Protein AF-B3H1N0-F1 (afdb_monomer_lite)

Sequence (579 aa):
MTKLTMQDVTNLYLYKQRTLPTDRLDDSLISKTGKGENIDKKEFMAGPGRFVTADNFSVVKDFFTAKDSLINLSLQTRILANLKPGKYSKAQILEMLGYTKNGEKVDGMFTGEVQTLGFYDDGKGDLLERAYIWNTTGFKMSDNAFFVIEESGKRYIENFGIEPLGKQEDFDFVGGFWSNLVNRGLESIIDPSGIGGTVNLNFTGEVETYTLDETRFKAEAAKKSHWSLVNAAKVYGGLDQIIKKLWDSGSIKHLYQDKDTGKLKPIIYGTAGNDSKIEGTKITRRIAGKEVTLDIANQKIEKGVLEKLGLSVSGSDIIKLLFGALTPTLNRMLLSQLIQSFSDSLAKLDNPLAPYTKNGVVYVTGKGNDVLKGTEHEDLFLGGEGNDTYYARVGDTIEDADGKGKVYFVREKGVPKADPKRVEFSEYITKEEIKEVEKGLLTYAVLENYNWEEKTATFAHATMLNELFTDYTNYRYEVKGLKLPAVKKLKSPLVEFTADLLTVTPIDENGKALSEKSITVKNFKNGDLGIRLLDPNSYYYFLEGQDTGFYGPAFYIELELSNQVQRFFEVNFIRCFPT

Structure (mmCIF, N/CA/C/O backbone):
data_AF-B3H1N0-F1
#
_entry.id   AF-B3H1N0-F1
#
loop_
_atom_site.group_PDB
_atom_site.id
_atom_site.type_symbol
_atom_site.label_atom_id
_atom_site.label_alt_id
_atom_site.label_comp_id
_atom_site.label_asym_id
_atom_site.label_entity_id
_atom_site.label_seq_id
_atom_site.pdbx_PDB_ins_code
_atom_site.Cartn_x
_atom_site.Cartn_y
_atom_site.Cartn_z
_atom_site.occupancy
_atom_site.B_iso_or_equiv
_atom_site.auth_seq_id
_atom_site.auth_comp_id
_atom_site.auth_asym_id
_atom_site.auth_atom_id
_atom_site.pdbx_PDB_model_num
ATOM 1 N N . MET A 1 1 ? -14.073 -17.515 11.279 1.00 51.47 1 MET A N 1
ATOM 2 C CA . MET A 1 1 ? -13.242 -17.170 10.102 1.00 51.47 1 MET A CA 1
ATOM 3 C C . MET A 1 1 ? -11.780 -17.218 10.532 1.00 51.47 1 MET A C 1
ATOM 5 O O . MET A 1 1 ? -11.508 -17.328 11.719 1.00 51.47 1 MET A O 1
ATOM 9 N N . THR A 1 2 ? -10.809 -17.209 9.618 1.00 60.50 2 THR A N 1
ATOM 10 C CA . THR A 1 2 ? -9.401 -17.033 10.017 1.00 60.50 2 THR A CA 1
ATOM 11 C C . THR A 1 2 ? -9.181 -15.570 10.399 1.00 60.50 2 THR A C 1
ATOM 13 O O . THR A 1 2 ? -9.522 -14.681 9.617 1.00 60.50 2 THR A O 1
ATOM 16 N N . LYS A 1 3 ? -8.620 -15.322 11.591 1.00 84.00 3 LYS A N 1
ATOM 17 C CA . LYS A 1 3 ? -8.302 -13.976 12.096 1.00 84.00 3 LYS A CA 1
ATOM 18 C C . LYS A 1 3 ? -7.500 -13.193 11.048 1.00 84.00 3 LYS A C 1
ATOM 20 O O . LYS A 1 3 ? -6.489 -13.696 10.569 1.00 84.00 3 LYS A O 1
ATOM 25 N N . LEU A 1 4 ? -7.939 -11.976 10.721 1.00 92.12 4 LEU A N 1
ATOM 26 C CA . LEU A 1 4 ? -7.230 -11.087 9.798 1.00 92.12 4 LEU A CA 1
ATOM 27 C C . LEU A 1 4 ? -5.868 -10.686 10.384 1.00 92.12 4 LEU A C 1
ATOM 29 O O . LEU A 1 4 ? -5.806 -10.153 11.495 1.00 92.12 4 LEU A O 1
ATOM 33 N N . THR A 1 5 ? -4.796 -10.948 9.640 1.00 94.06 5 THR A N 1
ATOM 34 C CA . THR A 1 5 ? -3.420 -10.617 10.034 1.00 94.06 5 THR A CA 1
ATOM 35 C C . THR A 1 5 ? -2.901 -9.364 9.332 1.00 94.06 5 THR A C 1
ATOM 37 O O . THR A 1 5 ? -3.480 -8.879 8.359 1.00 94.06 5 THR A O 1
ATOM 40 N N . MET A 1 6 ? -1.759 -8.858 9.807 1.00 94.38 6 MET A N 1
ATOM 41 C CA . MET A 1 6 ? -1.031 -7.760 9.162 1.00 94.38 6 MET A CA 1
ATOM 42 C C . MET A 1 6 ? -0.685 -8.083 7.700 1.00 94.38 6 MET A C 1
ATOM 44 O O . MET A 1 6 ? -0.912 -7.263 6.821 1.00 94.38 6 MET A O 1
ATOM 48 N N . GLN A 1 7 ? -0.207 -9.302 7.432 1.00 96.44 7 GLN A N 1
ATOM 49 C CA . GLN A 1 7 ? 0.087 -9.766 6.075 1.00 96.44 7 GLN A CA 1
ATOM 50 C C . GLN A 1 7 ? -1.173 -9.800 5.202 1.00 96.44 7 GLN A C 1
ATOM 52 O O . GLN A 1 7 ? -1.130 -9.332 4.066 1.00 96.44 7 GLN A O 1
ATOM 57 N N . ASP A 1 8 ? -2.281 -10.339 5.723 1.00 97.00 8 ASP A N 1
ATOM 58 C CA . ASP A 1 8 ? -3.533 -10.431 4.966 1.00 97.00 8 ASP A CA 1
ATOM 59 C C . ASP A 1 8 ? -4.016 -9.046 4.534 1.00 97.00 8 ASP A C 1
ATOM 61 O O . ASP A 1 8 ? -4.306 -8.848 3.356 1.00 97.00 8 ASP A O 1
ATOM 65 N N . VAL A 1 9 ? -4.085 -8.080 5.462 1.00 97.19 9 VAL A N 1
ATOM 66 C CA . VAL A 1 9 ? -4.607 -6.744 5.143 1.00 97.19 9 VAL A CA 1
ATOM 67 C C . VAL A 1 9 ? -3.673 -5.978 4.206 1.00 97.19 9 VAL A C 1
ATOM 69 O O . VAL A 1 9 ? -4.154 -5.323 3.286 1.00 97.19 9 VAL A O 1
ATOM 72 N N . THR A 1 10 ? -2.349 -6.105 4.363 1.00 97.88 10 THR A N 1
ATOM 73 C CA . THR A 1 10 ? -1.386 -5.467 3.452 1.00 97.88 10 THR A CA 1
ATOM 74 C C . THR A 1 10 ? -1.461 -6.070 2.052 1.00 97.88 10 THR A C 1
ATOM 76 O O . THR A 1 10 ? -1.404 -5.333 1.071 1.00 97.88 10 THR A O 1
ATOM 79 N N . ASN A 1 11 ? -1.639 -7.388 1.931 1.00 97.75 11 ASN A N 1
ATOM 80 C CA . ASN A 1 11 ? -1.818 -8.033 0.630 1.00 97.75 11 ASN A CA 1
ATOM 81 C C . ASN A 1 11 ? -3.169 -7.663 0.000 1.00 97.75 11 ASN A C 1
ATOM 83 O O . ASN A 1 11 ? -3.225 -7.402 -1.197 1.00 97.75 11 ASN A O 1
ATOM 87 N N . LEU A 1 12 ? -4.248 -7.565 0.783 1.00 97.44 12 LEU A N 1
ATOM 88 C CA . LEU A 1 12 ? -5.537 -7.062 0.294 1.00 97.44 12 LEU A CA 1
ATOM 89 C C . LEU A 1 12 ? -5.417 -5.613 -0.197 1.00 97.44 12 LEU A C 1
ATOM 91 O O . LEU A 1 12 ? -5.961 -5.284 -1.247 1.00 97.44 12 LEU A O 1
ATOM 95 N N . TYR A 1 13 ? -4.666 -4.777 0.520 1.00 97.62 13 TYR A N 1
ATOM 96 C CA . TYR A 1 13 ? -4.397 -3.391 0.147 1.00 97.62 13 TYR A CA 1
ATOM 97 C C . TYR A 1 13 ? -3.593 -3.302 -1.161 1.00 97.62 13 TYR A C 1
ATOM 99 O O . TYR A 1 13 ? -4.042 -2.669 -2.114 1.00 97.62 13 TYR A O 1
ATOM 107 N N . LEU A 1 14 ? -2.441 -3.978 -1.252 1.00 97.38 14 LEU A N 1
ATOM 108 C CA . LEU A 1 14 ? -1.531 -3.900 -2.406 1.00 97.38 14 LEU A CA 1
ATOM 109 C C . LEU A 1 14 ? -2.003 -4.719 -3.614 1.00 97.38 14 LEU A C 1
ATOM 111 O O . LEU A 1 14 ? -1.907 -4.263 -4.749 1.00 97.38 14 LEU A O 1
ATOM 115 N N . TYR A 1 15 ? -2.521 -5.922 -3.382 1.00 96.19 15 TYR A N 1
ATOM 116 C CA . TYR A 1 15 ? -2.733 -6.958 -4.401 1.00 96.19 15 TYR A CA 1
ATOM 117 C C . TYR A 1 15 ? -4.185 -7.436 -4.493 1.00 96.19 15 TYR A C 1
ATOM 119 O O . TYR A 1 15 ? -4.490 -8.306 -5.303 1.00 96.19 15 TYR A O 1
ATOM 127 N N . LYS A 1 16 ? -5.100 -6.871 -3.688 1.00 95.62 16 LYS A N 1
ATOM 128 C CA . LYS A 1 16 ? -6.550 -7.142 -3.744 1.00 95.62 16 LYS A CA 1
ATOM 129 C C . LYS A 1 16 ? -6.924 -8.605 -3.456 1.00 95.62 16 LYS A C 1
ATOM 131 O O . LYS A 1 16 ? -8.060 -9.037 -3.679 1.00 95.62 16 LYS A O 1
ATOM 136 N N . GLN A 1 17 ? -5.988 -9.346 -2.866 1.00 94.81 17 GLN A N 1
ATOM 137 C CA . GLN A 1 17 ? -6.109 -10.737 -2.443 1.00 94.81 17 GLN A CA 1
ATOM 138 C C . GLN A 1 17 ? -5.218 -10.992 -1.217 1.00 94.81 17 GLN A C 1
ATOM 140 O O . GLN A 1 17 ? -4.246 -10.280 -1.003 1.00 94.81 17 GLN A O 1
ATOM 145 N N . ARG A 1 18 ? -5.524 -12.011 -0.404 1.00 95.44 18 ARG A N 1
ATOM 146 C CA . ARG A 1 18 ? -4.742 -12.324 0.813 1.00 95.44 18 ARG A CA 1
ATOM 147 C C . ARG A 1 18 ? -3.370 -12.940 0.515 1.00 95.44 18 ARG A C 1
ATOM 149 O O . ARG A 1 18 ? -2.447 -12.824 1.318 1.00 95.44 18 ARG A O 1
ATOM 156 N N . THR A 1 19 ? -3.227 -13.615 -0.621 1.00 95.62 19 THR A N 1
ATOM 157 C CA . THR A 1 19 ? -1.987 -14.285 -1.038 1.00 95.62 19 THR A CA 1
ATOM 158 C C . THR A 1 19 ? -1.071 -13.347 -1.820 1.00 95.62 19 THR A C 1
ATOM 160 O O . THR A 1 19 ? -1.503 -12.329 -2.351 1.00 95.62 19 THR A O 1
ATOM 163 N N . LEU A 1 20 ? 0.214 -13.687 -1.908 1.00 96.25 20 LEU A N 1
ATOM 164 C CA . LEU A 1 20 ? 1.129 -12.951 -2.779 1.00 96.25 20 LEU A CA 1
ATOM 165 C C . LEU A 1 20 ? 0.767 -13.200 -4.254 1.00 96.25 20 LEU A C 1
ATOM 167 O O . LEU A 1 20 ? 0.355 -14.317 -4.584 1.00 96.25 20 LEU A O 1
ATOM 171 N N . PRO A 1 21 ? 0.924 -12.201 -5.138 1.00 95.19 21 PRO A N 1
ATOM 172 C CA . PRO A 1 21 ? 0.774 -12.408 -6.571 1.00 95.19 21 PRO A CA 1
ATOM 173 C C . PRO A 1 21 ? 1.855 -13.363 -7.092 1.00 95.19 21 PRO A C 1
ATOM 175 O O . PRO A 1 21 ? 2.987 -13.368 -6.601 1.00 95.19 21 PRO A O 1
ATOM 178 N N . THR A 1 22 ? 1.494 -14.177 -8.084 1.00 92.25 22 THR A N 1
ATOM 179 C CA . THR A 1 22 ? 2.427 -15.080 -8.775 1.00 92.25 22 THR A CA 1
ATOM 180 C C . THR A 1 22 ? 3.355 -14.318 -9.710 1.00 92.25 22 THR A C 1
ATOM 182 O O . THR A 1 22 ? 4.530 -14.662 -9.805 1.00 92.25 22 THR A O 1
ATOM 185 N N . ASP A 1 23 ? 2.830 -13.276 -10.357 1.00 94.19 23 ASP A N 1
ATOM 186 C CA . ASP A 1 23 ? 3.583 -12.348 -11.187 1.00 94.19 23 ASP A CA 1
ATOM 187 C C . ASP A 1 23 ? 3.461 -10.933 -10.612 1.00 94.19 23 ASP A C 1
ATOM 189 O O . ASP A 1 23 ? 2.363 -10.437 -10.377 1.00 94.19 23 ASP A O 1
ATOM 193 N N . ARG A 1 24 ? 4.604 -10.308 -10.329 1.00 95.06 24 ARG A N 1
ATOM 194 C CA . ARG A 1 24 ? 4.691 -8.937 -9.800 1.00 95.06 24 ARG A CA 1
ATOM 195 C C . ARG A 1 24 ? 4.894 -7.903 -10.904 1.00 95.06 24 ARG A C 1
ATOM 197 O O . ARG A 1 24 ? 4.972 -6.721 -10.602 1.00 95.06 24 ARG A O 1
ATOM 204 N N . LEU A 1 25 ? 5.024 -8.350 -12.147 1.00 95.81 25 LEU A N 1
ATOM 205 C CA . LEU A 1 25 ? 5.128 -7.500 -13.326 1.00 95.81 25 LEU A CA 1
ATOM 206 C C . LEU A 1 25 ? 3.777 -7.308 -14.025 1.00 95.81 25 LEU A C 1
ATOM 208 O O . LEU A 1 25 ? 3.706 -6.571 -14.998 1.00 95.81 25 LEU A O 1
ATOM 212 N N . ASP A 1 26 ? 2.723 -7.954 -13.522 1.00 94.12 26 ASP A N 1
ATOM 213 C CA . ASP A 1 26 ? 1.354 -7.791 -14.004 1.00 94.12 26 ASP A CA 1
ATOM 214 C C . ASP A 1 26 ? 0.862 -6.361 -13.706 1.00 94.12 26 ASP A C 1
ATOM 216 O O . ASP A 1 26 ? 0.758 -5.942 -12.546 1.00 94.12 26 ASP A O 1
ATOM 220 N N . ASP A 1 27 ? 0.569 -5.604 -14.761 1.00 92.31 27 ASP A N 1
ATOM 221 C CA . ASP A 1 27 ? 0.130 -4.210 -14.701 1.00 92.31 27 ASP A CA 1
ATOM 222 C C . ASP A 1 27 ? -1.252 -4.052 -14.040 1.00 92.31 27 ASP A C 1
ATOM 224 O O . ASP A 1 27 ? -1.565 -2.996 -13.482 1.00 92.31 27 ASP A O 1
ATOM 228 N N . SER A 1 28 ? -2.060 -5.117 -13.965 1.00 92.56 28 SER A N 1
ATOM 229 C CA . SER A 1 28 ? -3.340 -5.107 -13.248 1.00 92.56 28 SER A CA 1
ATOM 230 C C . SER A 1 28 ? -3.183 -4.806 -11.751 1.00 92.56 28 SER A C 1
ATOM 232 O O . SER A 1 28 ? -4.122 -4.306 -11.113 1.00 92.56 28 SER A O 1
ATOM 234 N N . LEU A 1 29 ? -1.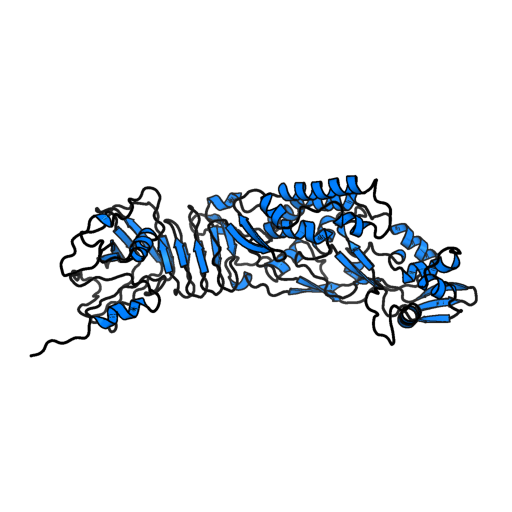985 -5.020 -11.186 1.00 94.88 29 LEU A N 1
ATOM 235 C CA . LEU A 1 29 ? -1.654 -4.670 -9.802 1.00 94.88 29 LEU A CA 1
ATOM 236 C C . LEU A 1 29 ? -1.723 -3.158 -9.534 1.00 94.88 29 LEU A C 1
ATOM 238 O O . LEU A 1 29 ? -1.996 -2.762 -8.397 1.00 94.88 29 LEU A O 1
ATOM 242 N N . ILE A 1 30 ? -1.560 -2.324 -10.568 1.00 94.69 30 ILE A N 1
ATOM 243 C CA . ILE A 1 30 ? -1.629 -0.854 -10.499 1.00 94.69 30 ILE A CA 1
ATOM 244 C C . ILE A 1 30 ? -3.037 -0.364 -10.117 1.00 94.69 30 ILE A C 1
ATOM 246 O O . ILE A 1 30 ? -3.215 0.744 -9.600 1.00 94.69 30 ILE A O 1
ATOM 250 N N . SER A 1 31 ? -4.066 -1.192 -10.324 1.00 90.12 31 SER A N 1
ATOM 251 C CA . SER A 1 31 ? -5.448 -0.840 -10.007 1.00 90.12 31 SER A CA 1
ATOM 252 C C . SER A 1 31 ? -5.645 -0.498 -8.527 1.00 90.12 31 SER A C 1
ATOM 254 O O . SER A 1 31 ? -5.346 -1.297 -7.643 1.00 90.12 31 SER A O 1
ATOM 256 N N . LYS A 1 32 ? -6.268 0.653 -8.253 1.00 90.25 32 LYS A N 1
ATOM 257 C CA . LYS A 1 32 ? -6.636 1.111 -6.898 1.00 90.25 32 LYS A CA 1
ATOM 258 C C . LYS A 1 32 ? -8.014 0.649 -6.439 1.00 90.25 32 LYS A C 1
ATOM 260 O O . LYS A 1 32 ? -8.562 1.197 -5.482 1.00 90.25 32 LYS A O 1
ATOM 265 N N . THR A 1 33 ? -8.624 -0.309 -7.136 1.00 90.81 33 THR A N 1
ATOM 266 C CA . THR A 1 33 ? -9.939 -0.814 -6.741 1.00 90.81 33 THR A CA 1
ATOM 267 C C . THR A 1 33 ? -9.882 -1.357 -5.315 1.00 90.81 33 THR A C 1
ATOM 269 O O . THR A 1 33 ? -9.036 -2.188 -4.984 1.00 90.81 33 THR A O 1
ATOM 272 N N . GLY A 1 34 ? -10.785 -0.865 -4.466 1.00 90.44 34 GLY A N 1
ATOM 273 C CA . GLY A 1 34 ? -10.891 -1.327 -3.090 1.00 90.44 34 GLY A CA 1
ATOM 274 C C . GLY A 1 34 ? -11.386 -2.770 -2.999 1.00 90.44 34 GLY A C 1
ATOM 275 O O . GLY A 1 34 ? -12.044 -3.286 -3.906 1.00 90.44 34 GLY A O 1
ATOM 276 N N . LYS A 1 35 ? -11.099 -3.420 -1.872 1.00 94.38 35 LYS A N 1
ATOM 277 C CA . LYS A 1 35 ? -11.474 -4.816 -1.621 1.00 94.38 35 LYS A CA 1
ATOM 278 C C . LYS A 1 35 ? -12.285 -4.934 -0.338 1.00 94.38 35 LYS A C 1
ATOM 280 O O . LYS A 1 35 ? -11.907 -4.372 0.676 1.00 94.38 35 LYS A O 1
ATOM 285 N N . GLY A 1 36 ? -13.403 -5.655 -0.377 1.00 93.56 36 GLY A N 1
ATOM 286 C CA . GLY A 1 36 ? -14.175 -5.985 0.823 1.00 93.56 36 GLY A CA 1
ATOM 287 C C . GLY A 1 36 ? -13.655 -7.250 1.504 1.00 93.56 36 GLY A C 1
ATOM 288 O O . GLY A 1 36 ? -13.360 -8.230 0.819 1.00 93.56 36 GLY A O 1
ATOM 289 N N . GLU A 1 37 ? -13.598 -7.237 2.831 1.00 93.81 37 GLU A N 1
ATOM 290 C CA . GLU A 1 37 ? -13.237 -8.377 3.672 1.00 93.81 37 GLU A CA 1
ATOM 291 C C . GLU A 1 37 ? -14.245 -8.510 4.818 1.00 93.81 37 GLU A C 1
ATOM 293 O O . GLU A 1 37 ? -14.565 -7.530 5.490 1.00 93.81 37 GLU A O 1
ATOM 298 N N . ASN A 1 38 ? -14.775 -9.715 5.029 1.00 93.69 38 ASN A N 1
ATOM 299 C CA . ASN A 1 38 ? -15.785 -9.944 6.057 1.00 93.69 38 ASN A CA 1
ATOM 300 C C . ASN A 1 38 ? -15.118 -10.265 7.391 1.00 93.69 38 ASN A C 1
ATOM 302 O O . ASN A 1 38 ? -14.240 -11.121 7.474 1.00 93.69 38 ASN A O 1
ATOM 306 N N . ILE A 1 39 ? -15.584 -9.603 8.444 1.00 93.50 39 ILE A N 1
ATOM 307 C CA . ILE A 1 39 ? -15.047 -9.712 9.794 1.00 93.50 39 ILE A CA 1
ATOM 308 C C . ILE A 1 39 ? -16.170 -10.169 10.711 1.00 93.50 39 ILE A C 1
ATOM 310 O O . ILE A 1 39 ? -17.204 -9.511 10.814 1.00 93.50 39 ILE A O 1
ATOM 314 N N . ASP A 1 40 ? -15.994 -11.304 11.374 1.00 93.75 40 ASP A N 1
ATOM 315 C CA . ASP A 1 40 ? -16.964 -11.769 12.359 1.00 93.75 40 ASP A CA 1
ATOM 316 C C . ASP A 1 40 ? -16.937 -10.858 13.597 1.00 93.75 40 ASP A C 1
ATOM 318 O O . ASP A 1 40 ? -15.884 -10.636 14.206 1.00 93.75 40 ASP A O 1
ATOM 322 N N . LYS A 1 41 ? -18.097 -10.302 13.972 1.00 93.50 41 LYS A N 1
ATOM 323 C CA . LYS A 1 41 ? -18.202 -9.385 15.114 1.00 93.50 41 LYS A CA 1
ATOM 324 C C . LYS A 1 41 ? -17.763 -10.044 16.419 1.00 93.50 41 LYS A C 1
ATOM 326 O O . LYS A 1 41 ? -17.104 -9.391 17.226 1.00 93.50 41 LYS A O 1
ATOM 331 N N . LYS A 1 42 ? -18.116 -11.311 16.647 1.00 93.12 42 LYS A N 1
ATOM 332 C CA . LYS A 1 42 ? -17.787 -12.021 17.888 1.00 93.12 42 LYS A CA 1
ATOM 333 C C . LYS A 1 42 ? -16.279 -12.247 18.001 1.00 93.12 42 LYS A C 1
ATOM 335 O O . LYS A 1 42 ? -15.703 -11.947 19.046 1.00 93.12 42 LYS A O 1
ATOM 340 N N . GLU A 1 43 ? -15.627 -12.694 16.931 1.00 92.75 43 GLU A N 1
ATOM 341 C CA . GLU A 1 43 ? -14.167 -12.836 16.868 1.00 92.75 43 GLU A CA 1
ATOM 342 C C . GLU A 1 43 ? -13.461 -11.484 17.056 1.00 92.75 43 GLU A C 1
ATOM 344 O O . GLU A 1 43 ? -12.501 -11.387 17.826 1.00 92.75 43 GLU A O 1
ATOM 349 N N . PHE A 1 44 ? -13.960 -10.420 16.418 1.00 93.62 44 PHE A N 1
ATOM 350 C CA . PHE A 1 44 ? -13.407 -9.075 16.565 1.00 93.62 44 PHE A CA 1
ATOM 351 C C . PHE A 1 44 ? -13.506 -8.554 18.005 1.00 93.62 44 PHE A C 1
ATOM 353 O O . PHE A 1 44 ? -12.504 -8.102 18.565 1.00 93.62 44 PHE A O 1
ATOM 360 N N . MET A 1 45 ? -14.684 -8.650 18.627 1.00 93.25 45 MET A N 1
ATOM 361 C CA . MET A 1 45 ? -14.908 -8.175 19.996 1.00 93.25 45 MET A CA 1
ATOM 362 C C . MET A 1 45 ? -14.151 -9.008 21.039 1.00 93.25 45 MET A C 1
ATOM 364 O O . MET A 1 45 ? -13.736 -8.466 22.062 1.00 93.25 45 MET A O 1
ATOM 368 N N . ALA A 1 46 ? -13.906 -10.296 20.778 1.00 91.62 46 ALA A N 1
ATOM 369 C CA . ALA A 1 46 ? -13.034 -11.128 21.612 1.00 91.62 46 ALA A CA 1
ATOM 370 C C . ALA A 1 46 ? -11.537 -10.799 21.426 1.00 91.62 46 ALA A C 1
ATOM 372 O O . ALA A 1 46 ? -10.736 -10.975 22.348 1.00 91.62 46 ALA A O 1
ATOM 373 N N . GLY A 1 47 ? -11.156 -10.333 20.235 1.00 92.00 47 GLY A N 1
ATOM 374 C CA . GLY A 1 47 ? -9.792 -9.988 19.855 1.00 92.00 47 GLY A CA 1
ATOM 375 C C . GLY A 1 47 ? -9.520 -8.479 19.933 1.00 92.00 47 GLY A C 1
ATOM 376 O O . GLY A 1 47 ? -9.397 -7.949 21.042 1.00 92.00 47 GLY A O 1
ATOM 377 N N . PRO A 1 48 ? -9.348 -7.771 18.798 1.00 91.31 48 PRO A N 1
ATOM 378 C CA . PRO A 1 48 ? -8.992 -6.349 18.784 1.00 91.31 48 PRO A CA 1
ATOM 379 C C . PRO A 1 48 ? -9.947 -5.424 19.556 1.00 91.31 48 PRO A C 1
ATOM 381 O O . PRO A 1 48 ? -9.485 -4.492 20.210 1.00 91.31 48 PRO A O 1
ATOM 384 N N . GLY A 1 49 ? -11.254 -5.700 19.524 1.00 91.69 49 GLY A N 1
ATOM 385 C CA . GLY A 1 49 ? -12.300 -4.870 20.128 1.00 91.69 49 GLY A CA 1
ATOM 386 C C . GLY A 1 49 ? -12.469 -5.027 21.644 1.00 91.69 49 GLY A C 1
ATOM 387 O O . GLY A 1 49 ? -13.297 -4.347 22.234 1.00 91.69 49 GLY A O 1
ATOM 388 N N . ARG A 1 50 ? -11.692 -5.884 22.314 1.00 91.00 50 ARG A N 1
ATOM 389 C CA . ARG A 1 50 ? -11.897 -6.258 23.731 1.00 91.00 50 ARG A CA 1
ATOM 390 C C . ARG A 1 50 ? -11.725 -5.140 24.772 1.00 91.00 50 ARG A C 1
ATOM 392 O O . ARG A 1 50 ? -11.978 -5.370 25.953 1.00 91.00 50 ARG A O 1
ATOM 399 N N . PHE A 1 51 ? -11.214 -3.976 24.371 1.00 89.88 51 PHE A N 1
ATOM 400 C CA . PHE A 1 51 ? -10.862 -2.875 25.278 1.00 89.88 51 PHE A CA 1
ATOM 401 C C . PHE A 1 51 ? -11.989 -1.866 25.497 1.00 89.88 51 PHE A C 1
ATOM 403 O O . PHE A 1 51 ? -11.917 -1.067 26.434 1.00 89.88 51 PHE A O 1
ATOM 410 N N . VAL A 1 52 ? -13.032 -1.897 24.666 1.00 91.12 52 VAL A N 1
ATOM 411 C CA . VAL A 1 52 ? -14.223 -1.087 24.907 1.00 91.12 52 VAL A CA 1
ATOM 412 C C . VAL A 1 52 ? -15.097 -1.754 25.968 1.00 91.12 52 VAL A C 1
ATOM 414 O O . VAL A 1 52 ? -15.303 -2.966 25.973 1.00 91.12 52 VAL A O 1
ATOM 417 N N . THR A 1 53 ? -15.600 -0.951 26.898 1.00 91.69 53 THR A N 1
ATOM 418 C CA . THR A 1 53 ? -16.427 -1.399 28.025 1.00 91.69 53 THR A CA 1
ATOM 419 C C . THR A 1 53 ? -17.692 -0.556 28.126 1.00 91.69 53 THR A C 1
ATOM 421 O O . THR A 1 53 ? -17.793 0.503 27.507 1.00 91.69 53 THR A O 1
ATOM 424 N N . ALA A 1 54 ? -18.652 -0.984 28.946 1.00 92.81 54 ALA A N 1
ATOM 425 C CA . ALA A 1 54 ? -19.868 -0.216 29.198 1.00 92.81 54 ALA A CA 1
ATOM 426 C C . ALA A 1 54 ? -19.603 1.225 29.696 1.00 92.81 54 ALA A C 1
ATOM 428 O O . ALA A 1 54 ? -20.323 2.140 29.306 1.00 92.81 54 ALA A O 1
ATOM 429 N N . ASP A 1 55 ? -18.547 1.457 30.492 1.00 89.88 55 ASP A N 1
ATOM 430 C CA . ASP A 1 55 ? -18.175 2.794 31.007 1.00 89.88 55 ASP A CA 1
ATOM 431 C C . ASP A 1 55 ? -17.682 3.760 29.914 1.00 89.88 55 ASP A C 1
ATOM 433 O O . ASP A 1 55 ? -17.638 4.972 30.129 1.00 89.88 55 ASP A O 1
ATOM 437 N N . ASN A 1 56 ? -17.323 3.258 28.729 1.00 89.44 56 ASN A N 1
ATOM 438 C CA . ASN A 1 56 ? -16.967 4.118 27.602 1.00 89.44 56 ASN A CA 1
ATOM 439 C C . ASN A 1 56 ? -18.178 4.847 27.005 1.00 89.44 56 ASN A C 1
ATOM 441 O O . ASN A 1 56 ? -18.024 5.928 26.448 1.00 89.44 56 ASN A O 1
ATOM 445 N N . PHE A 1 57 ? -19.384 4.294 27.138 1.00 91.38 57 PHE A N 1
ATOM 446 C CA . PHE A 1 57 ? -20.590 4.901 26.584 1.00 91.38 57 PHE A CA 1
ATOM 447 C C . PHE A 1 57 ? -21.201 5.860 27.605 1.00 91.38 57 PHE A C 1
ATOM 449 O O . PHE A 1 57 ? -21.743 5.424 28.622 1.00 91.38 57 PHE A O 1
ATOM 456 N N . SER A 1 58 ? -21.167 7.164 27.319 1.00 88.25 58 SER A N 1
ATOM 457 C CA . SER A 1 58 ? -21.666 8.211 28.228 1.00 88.25 58 SER A CA 1
ATOM 458 C C . SER A 1 58 ? -23.097 7.955 28.710 1.00 88.25 58 SER A C 1
ATOM 460 O O . SER A 1 58 ? -23.369 8.057 29.899 1.00 88.25 58 SER A O 1
ATOM 462 N N . VAL A 1 59 ? -23.988 7.526 27.811 1.00 91.25 59 VAL A N 1
ATOM 463 C CA . VAL A 1 59 ? -25.387 7.190 28.132 1.00 91.25 59 VAL A CA 1
ATOM 464 C C . VAL A 1 59 ? -25.485 6.054 29.157 1.00 91.25 59 VAL A C 1
ATOM 466 O O . VAL A 1 59 ? -26.320 6.104 30.057 1.00 91.25 59 VAL A O 1
ATOM 469 N N . VAL A 1 60 ? -24.636 5.029 29.039 1.00 93.69 60 VAL A N 1
ATOM 470 C CA . VAL A 1 60 ? -24.632 3.872 29.949 1.00 93.69 60 VAL A CA 1
ATOM 471 C C . VAL A 1 60 ? -24.057 4.269 31.299 1.00 93.69 60 VAL A C 1
ATOM 473 O O . VAL A 1 60 ? -24.655 3.975 32.332 1.00 93.69 60 VAL A O 1
ATOM 476 N N . LYS A 1 61 ? -22.927 4.980 31.288 1.00 90.62 61 LYS A N 1
ATOM 477 C CA . LYS A 1 61 ? -22.297 5.502 32.497 1.00 90.62 61 LYS A CA 1
ATOM 478 C C . LYS A 1 61 ? -23.269 6.361 33.296 1.00 90.62 61 LYS A C 1
ATOM 480 O O . LYS A 1 61 ? -23.541 6.054 34.455 1.00 90.62 61 LYS A O 1
ATOM 485 N N . ASP A 1 62 ? -23.856 7.365 32.652 1.00 89.25 62 ASP A N 1
ATOM 486 C CA . ASP A 1 62 ? -24.805 8.266 33.292 1.00 89.25 62 ASP A CA 1
ATOM 487 C C . ASP A 1 62 ? -26.037 7.512 33.802 1.00 89.25 62 ASP A C 1
ATOM 489 O O . ASP A 1 62 ? -26.520 7.807 34.890 1.00 89.25 62 ASP A O 1
ATOM 493 N N . PHE A 1 63 ? -26.528 6.493 33.090 1.00 92.81 63 PHE A N 1
ATOM 494 C CA . PHE A 1 63 ? -27.671 5.703 33.555 1.00 92.81 63 PHE A CA 1
ATOM 495 C C . PHE A 1 63 ? -27.430 5.027 34.916 1.00 92.81 63 PHE A C 1
ATOM 497 O O . PHE A 1 63 ? -28.355 4.973 35.733 1.00 92.81 63 PHE A O 1
ATOM 504 N N . PHE A 1 64 ? -26.206 4.552 35.177 1.00 92.00 64 PHE A N 1
ATOM 505 C CA . PHE A 1 64 ? -25.836 3.944 36.459 1.00 92.00 64 PHE A CA 1
ATOM 506 C C . PHE A 1 64 ? -25.416 4.964 37.523 1.00 92.00 64 PHE A C 1
ATOM 508 O O . PHE A 1 64 ? -25.694 4.736 38.700 1.00 92.00 64 PHE A O 1
ATOM 515 N N . THR A 1 65 ? -24.781 6.081 37.144 1.00 85.88 65 THR A N 1
ATOM 516 C CA . THR A 1 65 ? -24.194 7.043 38.101 1.00 85.88 65 THR A CA 1
ATOM 517 C C . THR A 1 65 ? -25.058 8.271 38.389 1.00 85.88 65 THR A C 1
ATOM 519 O O . THR A 1 65 ? -24.781 8.998 39.340 1.00 85.88 65 THR A O 1
ATOM 522 N N . ALA A 1 66 ? -26.103 8.546 37.601 1.00 76.94 66 ALA A N 1
ATOM 523 C CA . ALA A 1 66 ? -26.895 9.776 37.717 1.00 76.94 66 ALA A CA 1
ATOM 524 C C . ALA A 1 66 ? -27.587 9.963 39.081 1.00 76.94 66 ALA A C 1
ATOM 526 O O . ALA A 1 66 ? -27.871 11.095 39.463 1.00 76.94 66 ALA A O 1
ATOM 527 N N . LYS A 1 67 ? -27.830 8.879 39.829 1.00 69.44 67 LYS A N 1
ATOM 528 C CA . LYS A 1 67 ? -28.401 8.921 41.188 1.00 69.44 67 LYS A CA 1
ATOM 529 C C . LYS A 1 67 ? -27.416 9.414 42.259 1.00 69.44 67 LYS A C 1
ATOM 531 O O . LYS A 1 67 ? -27.855 9.864 43.312 1.00 69.44 67 LYS A O 1
ATOM 536 N N . ASP A 1 68 ? -26.112 9.351 41.983 1.00 68.69 68 ASP A N 1
ATOM 537 C CA . ASP A 1 68 ? -25.051 9.598 42.967 1.00 68.69 68 ASP A CA 1
ATOM 538 C C . ASP A 1 68 ? -24.458 11.019 42.874 1.00 68.69 68 ASP A C 1
ATOM 540 O O . ASP A 1 68 ? -23.673 11.422 43.731 1.00 68.69 68 ASP A O 1
ATOM 544 N N . SER A 1 69 ? -24.809 11.805 41.847 1.00 60.06 69 SER A N 1
ATOM 545 C CA . SER A 1 69 ? -24.275 13.161 41.639 1.00 60.06 69 SER A CA 1
ATOM 546 C C . SER A 1 69 ? -25.306 14.253 41.921 1.00 60.06 69 SER A C 1
ATOM 548 O O . SER A 1 69 ? -26.304 14.382 41.223 1.00 60.06 69 SER A O 1
ATOM 550 N N . LEU A 1 70 ? -25.029 15.091 42.926 1.00 58.31 70 LEU A N 1
ATOM 551 C CA . LEU A 1 70 ? -25.922 16.166 43.387 1.00 58.31 70 LEU A CA 1
ATOM 552 C C . LEU A 1 70 ? -25.458 17.585 42.993 1.00 58.31 70 LEU A C 1
ATOM 554 O O . LEU A 1 70 ? -26.112 18.559 43.359 1.00 58.31 70 LEU A O 1
ATOM 558 N N . ILE A 1 71 ? -24.350 17.741 42.250 1.00 59.94 71 ILE A N 1
ATOM 559 C CA . ILE A 1 71 ? -23.777 19.060 41.915 1.00 59.94 71 ILE A CA 1
ATOM 560 C C . ILE A 1 71 ? -23.276 19.074 40.455 1.00 59.94 71 ILE A C 1
ATOM 562 O O . ILE A 1 71 ? -22.570 18.165 40.037 1.00 59.94 71 ILE A O 1
ATOM 566 N N . ASN A 1 72 ? -23.633 20.110 39.680 1.00 58.94 72 ASN A N 1
ATOM 567 C CA . ASN A 1 72 ? -23.192 20.361 38.290 1.00 58.94 72 ASN A CA 1
ATOM 568 C C . ASN A 1 72 ? -23.499 19.261 37.248 1.00 58.94 72 ASN A C 1
ATOM 570 O O . ASN A 1 72 ? -22.707 19.017 36.340 1.00 58.94 72 ASN A O 1
ATOM 574 N N . LEU A 1 73 ? -24.675 18.629 37.326 1.00 67.38 73 LEU A N 1
ATOM 575 C CA . LEU A 1 73 ? -25.119 17.657 36.319 1.00 67.38 73 LEU A CA 1
ATOM 576 C C . LEU A 1 73 ? -25.392 18.298 34.950 1.00 67.38 73 LEU A C 1
ATOM 578 O O . LEU A 1 73 ? -26.096 19.317 34.881 1.00 67.38 73 LEU A O 1
ATOM 582 N N . SER A 1 74 ? -24.934 17.628 33.883 1.00 78.06 74 SER A N 1
ATOM 583 C CA . SER A 1 74 ? -25.357 17.894 32.501 1.00 78.06 74 SER A CA 1
ATOM 584 C C . SER A 1 74 ? -26.878 17.727 32.358 1.00 78.06 74 SER A C 1
ATOM 586 O O . SER A 1 74 ? -27.516 17.043 33.167 1.00 78.06 74 SER A O 1
ATOM 588 N N . LEU A 1 75 ? -27.484 18.345 31.337 1.00 82.50 75 LEU A N 1
ATOM 589 C CA . LEU A 1 75 ? -28.920 18.189 31.075 1.00 82.50 75 LEU A CA 1
ATOM 590 C C . LEU A 1 75 ? -29.286 16.707 30.881 1.00 82.50 75 LEU A C 1
ATOM 592 O O . LEU A 1 75 ? -30.270 16.239 31.449 1.00 82.50 75 LEU A O 1
ATOM 596 N N . GLN A 1 76 ? -28.450 15.965 30.153 1.00 84.94 76 GLN A N 1
ATOM 597 C CA . GLN A 1 76 ? -28.628 14.543 29.868 1.00 84.94 76 GLN A CA 1
ATOM 598 C C . GLN A 1 76 ? -28.644 13.704 31.151 1.00 84.94 76 GLN A C 1
ATOM 600 O O . GLN A 1 76 ? -29.558 12.908 31.372 1.00 84.94 76 GLN A O 1
ATOM 605 N N . THR A 1 77 ? -27.684 13.935 32.047 1.00 81.75 77 THR A N 1
ATOM 606 C CA . THR A 1 77 ? -27.582 13.182 33.302 1.00 81.75 77 THR A CA 1
ATOM 607 C C . THR A 1 77 ? -28.793 13.439 34.213 1.00 81.75 77 THR A C 1
ATOM 609 O O . THR A 1 77 ? -29.283 12.516 34.861 1.00 81.75 77 THR A O 1
ATOM 612 N N . ARG A 1 78 ? -29.354 14.663 34.222 1.00 84.00 78 ARG A N 1
ATOM 613 C CA . ARG A 1 78 ? -30.591 14.976 34.974 1.00 84.00 78 ARG A CA 1
ATOM 614 C C . ARG A 1 78 ? -31.813 14.249 34.428 1.00 84.00 78 ARG A C 1
ATOM 616 O O . ARG A 1 78 ? -32.664 13.833 35.212 1.00 84.00 78 ARG A O 1
ATOM 623 N N . ILE A 1 79 ? -31.920 14.111 33.108 1.00 88.81 79 ILE A N 1
ATOM 624 C CA . ILE A 1 79 ? -33.025 13.379 32.476 1.00 88.81 79 ILE A CA 1
ATOM 625 C C . ILE A 1 79 ? -32.973 11.911 32.911 1.00 88.81 79 ILE A C 1
ATOM 627 O O . ILE A 1 79 ? -33.974 11.383 33.388 1.00 88.81 79 ILE A O 1
ATOM 631 N N . LEU A 1 80 ? -31.790 11.286 32.863 1.00 90.38 80 LEU A N 1
ATOM 632 C CA . LEU A 1 80 ? -31.599 9.892 33.284 1.00 90.38 80 LEU A CA 1
ATOM 633 C C . LEU A 1 80 ? -31.838 9.675 34.785 1.00 90.38 80 LEU A C 1
ATOM 635 O O . LEU A 1 80 ? -32.414 8.650 35.165 1.00 90.38 80 LEU A O 1
ATOM 639 N N . ALA A 1 81 ? -31.445 10.626 35.640 1.00 86.81 81 ALA A N 1
ATOM 640 C CA . ALA A 1 81 ? -31.708 10.572 37.082 1.00 86.81 81 ALA A CA 1
ATOM 641 C C . ALA A 1 81 ? -33.214 10.505 37.391 1.00 86.81 81 ALA A C 1
ATOM 643 O O . ALA A 1 81 ? -33.628 9.733 38.251 1.00 86.81 81 ALA A O 1
ATOM 644 N N . ASN A 1 82 ? -34.026 11.271 36.652 1.00 88.38 82 ASN A N 1
ATOM 645 C CA . ASN A 1 82 ? -35.458 11.459 36.907 1.00 88.38 82 ASN A CA 1
ATOM 646 C C . ASN A 1 82 ? -36.379 10.505 36.124 1.00 88.38 82 ASN A C 1
ATOM 648 O O . ASN A 1 82 ? -37.600 10.679 36.138 1.00 88.38 82 ASN A O 1
ATOM 652 N N . LEU A 1 83 ? -35.824 9.506 35.432 1.00 92.12 83 LEU A N 1
ATOM 653 C CA . LEU A 1 83 ? -36.627 8.471 34.783 1.00 92.12 83 LEU A CA 1
ATOM 654 C C . LEU A 1 83 ? -37.471 7.713 35.817 1.00 92.12 83 LEU A C 1
ATOM 656 O O . LEU A 1 83 ? -36.960 7.248 36.837 1.00 92.12 83 LEU A O 1
ATOM 660 N N . LYS A 1 84 ? -38.766 7.566 35.526 1.00 94.06 84 LYS A N 1
ATOM 661 C CA . LYS A 1 84 ? -39.697 6.777 36.344 1.00 94.06 84 LYS A CA 1
ATOM 662 C C . LYS A 1 84 ? -39.414 5.275 36.195 1.00 94.06 84 LYS A C 1
ATOM 664 O O . LYS A 1 84 ? -38.895 4.886 35.140 1.00 94.06 84 LYS A O 1
ATOM 669 N N . PRO A 1 85 ? -39.803 4.436 37.178 1.00 96.75 85 PRO A N 1
ATOM 670 C CA . PRO A 1 85 ? -39.833 2.986 37.008 1.00 96.75 85 PRO A CA 1
ATOM 671 C C . PRO A 1 85 ? -40.489 2.590 35.682 1.00 96.75 85 PRO A C 1
ATOM 673 O O . PRO A 1 85 ? -41.490 3.180 35.269 1.00 96.75 85 PRO A O 1
ATOM 676 N N . GLY A 1 86 ? -39.878 1.644 34.974 1.00 97.50 86 GLY A N 1
ATOM 677 C CA . GLY A 1 86 ? -40.289 1.261 33.629 1.00 97.50 86 GLY A CA 1
ATOM 678 C C . GLY A 1 86 ? -39.166 0.645 32.799 1.00 97.50 86 GLY A C 1
ATOM 679 O O . GLY A 1 86 ? -38.014 0.552 33.228 1.00 97.50 86 GLY A O 1
ATOM 680 N N . LYS A 1 87 ? -39.527 0.226 31.584 1.00 98.00 87 LYS A N 1
ATOM 681 C CA . LYS A 1 87 ? -38.631 -0.362 30.584 1.00 98.00 87 LYS A CA 1
ATOM 682 C C . LYS A 1 87 ? -38.611 0.523 29.341 1.00 98.00 87 LYS A C 1
ATOM 684 O O . LYS A 1 87 ? -39.645 0.731 28.713 1.00 98.00 87 LYS A O 1
ATOM 689 N N . TYR A 1 88 ? -37.430 1.020 28.992 1.00 97.69 88 TYR A N 1
ATOM 690 C CA . TYR A 1 88 ? -37.212 1.965 27.901 1.00 97.69 88 TYR A CA 1
ATOM 691 C C . TYR A 1 88 ? -36.265 1.349 26.872 1.00 97.69 88 TYR A C 1
ATOM 693 O O . TYR A 1 88 ? -35.176 0.894 27.209 1.00 97.69 88 TYR A O 1
ATOM 701 N N . SER A 1 89 ? -36.658 1.334 25.605 1.00 96.88 89 SER A N 1
ATOM 702 C CA . SER A 1 89 ? -35.751 0.974 24.510 1.00 96.88 89 SER A CA 1
ATOM 703 C C . SER A 1 89 ? -34.611 1.990 24.379 1.00 96.88 89 SER A C 1
ATOM 705 O O . SER A 1 89 ? -34.760 3.162 24.739 1.00 96.88 89 SER A O 1
ATOM 707 N N . LYS A 1 90 ? -33.488 1.571 23.783 1.00 94.12 90 LYS A N 1
ATOM 708 C CA . LYS A 1 90 ? -32.399 2.475 23.383 1.00 94.12 90 LYS A CA 1
ATOM 709 C C . LYS A 1 90 ? -32.917 3.699 22.620 1.00 94.12 90 LYS A C 1
ATOM 711 O O . LYS A 1 90 ? -32.547 4.815 22.960 1.00 94.12 90 LYS A O 1
ATOM 716 N N . ALA A 1 91 ? -33.799 3.506 21.637 1.00 93.44 91 ALA A N 1
ATOM 717 C CA . ALA A 1 91 ? -34.361 4.601 20.844 1.00 93.44 91 ALA A CA 1
ATOM 718 C C . ALA A 1 91 ? -35.107 5.631 21.711 1.00 93.44 91 ALA A C 1
ATOM 720 O O . ALA A 1 91 ? -34.874 6.827 21.571 1.00 93.44 91 ALA A O 1
ATOM 721 N N . GLN A 1 92 ? -35.933 5.178 22.662 1.00 95.19 92 GLN A N 1
ATOM 722 C CA . GLN A 1 92 ? -36.636 6.073 23.590 1.00 95.19 92 GLN A CA 1
ATOM 723 C C . GLN A 1 92 ? -35.666 6.868 24.469 1.00 95.19 92 GLN A C 1
ATOM 725 O O . GLN A 1 92 ? -35.860 8.066 24.652 1.00 95.19 92 GLN A O 1
ATOM 730 N N . ILE A 1 93 ? -34.615 6.227 24.987 1.00 94.62 93 ILE A N 1
ATOM 731 C CA . ILE A 1 93 ? -33.593 6.914 25.787 1.00 94.62 93 ILE A CA 1
ATOM 732 C C . ILE A 1 93 ? -32.864 7.972 24.955 1.00 94.62 93 ILE A C 1
ATOM 734 O O . ILE A 1 93 ? -32.690 9.095 25.420 1.00 94.62 93 ILE A O 1
ATOM 738 N N . LEU A 1 94 ? -32.465 7.652 23.722 1.00 93.00 94 LEU A N 1
ATOM 739 C CA . LEU A 1 94 ? -31.760 8.602 22.857 1.00 93.00 94 LEU A CA 1
ATOM 740 C C . LEU A 1 94 ? -32.625 9.811 22.476 1.00 93.00 94 LEU A C 1
ATOM 742 O O . LEU A 1 94 ? -32.114 10.932 22.477 1.00 93.00 94 LEU A O 1
ATOM 746 N N . GLU A 1 95 ? -33.918 9.598 22.231 1.00 92.94 95 GLU A N 1
ATOM 747 C CA . GLU A 1 95 ? -34.888 10.664 21.965 1.00 92.94 95 GLU A CA 1
ATOM 748 C C . GLU A 1 95 ? -35.066 11.569 23.196 1.00 92.94 95 GLU A C 1
ATOM 750 O O . GLU A 1 95 ? -34.972 12.790 23.094 1.00 92.94 95 GLU A O 1
ATOM 755 N N . MET A 1 96 ? -35.228 10.983 24.392 1.00 93.06 96 MET A N 1
ATOM 756 C CA . MET A 1 96 ? -35.325 11.740 25.650 1.00 93.06 96 MET A CA 1
ATOM 757 C C . MET A 1 96 ? -34.073 12.575 25.927 1.00 93.06 96 MET A C 1
ATOM 759 O O . MET A 1 96 ? -34.168 13.666 26.479 1.00 93.06 96 MET A O 1
ATOM 763 N N . LEU A 1 97 ? -32.901 12.065 25.551 1.00 91.25 97 LEU A N 1
ATOM 764 C CA . LEU A 1 97 ? -31.618 12.740 25.722 1.00 91.25 97 LEU A CA 1
ATOM 765 C C . LEU A 1 97 ? -31.310 13.773 24.621 1.00 91.25 97 LEU A C 1
ATOM 767 O O . LEU A 1 97 ? -30.301 14.475 24.720 1.00 91.25 97 LEU A O 1
ATOM 771 N N . GLY A 1 98 ? -32.152 13.863 23.587 1.00 89.88 98 GLY A N 1
ATOM 772 C CA . GLY A 1 98 ? -31.986 14.775 22.456 1.00 89.88 98 GLY A CA 1
ATOM 773 C C . GLY A 1 98 ? -30.945 14.339 21.422 1.00 89.88 98 GLY A C 1
ATOM 774 O O . GLY A 1 98 ? -30.635 15.121 20.531 1.00 89.88 98 GLY A O 1
ATOM 775 N N . TYR A 1 99 ? -30.418 13.110 21.507 1.00 89.19 99 TYR A N 1
ATOM 776 C CA . TYR A 1 99 ? -29.524 12.552 20.479 1.00 89.19 99 TYR A CA 1
ATOM 777 C C . TYR A 1 99 ? -30.272 12.236 19.183 1.00 89.19 99 TYR A C 1
ATOM 779 O O . TYR A 1 99 ? -29.663 12.198 18.110 1.00 89.19 99 TYR A O 1
ATOM 787 N N . THR A 1 100 ? -31.580 12.000 19.290 1.00 90.31 100 THR A N 1
ATOM 788 C CA . THR A 1 100 ? -32.479 11.845 18.151 1.00 90.31 100 THR A CA 1
ATOM 789 C C . THR A 1 100 ? -33.695 12.753 18.274 1.00 90.31 100 THR A C 1
ATOM 791 O O . THR A 1 100 ? -34.069 13.162 19.374 1.00 90.31 100 THR A O 1
ATOM 794 N N . LYS A 1 101 ? -34.291 13.076 17.126 1.00 89.50 101 LYS A N 1
ATOM 795 C CA . LYS A 1 101 ? -35.569 13.773 17.010 1.00 89.50 101 LYS A CA 1
ATOM 796 C C . LYS A 1 101 ? -36.404 13.087 15.934 1.00 89.50 101 LYS A C 1
ATOM 798 O O . LYS A 1 101 ? -35.971 13.009 14.789 1.00 89.50 101 LYS A O 1
ATOM 803 N N . ASN A 1 102 ? -37.588 12.595 16.286 1.00 87.25 102 ASN A N 1
ATOM 804 C CA . ASN A 1 102 ? -38.443 11.774 15.423 1.00 87.25 102 ASN A CA 1
ATOM 805 C C . ASN A 1 102 ? -37.714 10.541 14.848 1.00 87.25 102 ASN A C 1
ATOM 807 O O . ASN A 1 102 ? -37.975 10.130 13.720 1.00 87.25 102 ASN A O 1
ATOM 811 N N . GLY A 1 103 ? -36.777 9.963 15.609 1.00 79.62 103 GLY A N 1
ATOM 812 C CA . GLY A 1 103 ? -35.960 8.831 15.157 1.00 79.62 103 GLY A CA 1
ATOM 813 C C . GLY A 1 103 ? -34.780 9.192 14.243 1.00 79.62 103 GLY A C 1
ATOM 814 O O . GLY A 1 103 ? -33.987 8.309 13.914 1.00 79.62 103 GLY A O 1
ATOM 815 N N . GLU A 1 104 ? -34.603 10.463 13.876 1.00 85.50 104 GLU A N 1
ATOM 816 C CA . GLU A 1 104 ? -33.441 10.940 13.118 1.00 85.50 104 GLU A CA 1
ATOM 817 C C . GLU A 1 104 ? -32.337 11.445 14.052 1.00 85.50 104 GLU A C 1
ATOM 819 O O . GLU A 1 104 ? -32.617 11.967 15.128 1.00 85.50 104 GLU A O 1
ATOM 824 N N . LYS A 1 105 ? -31.067 11.296 13.660 1.00 84.94 105 LYS A N 1
ATOM 825 C CA . LYS A 1 105 ? -29.921 11.760 14.463 1.00 84.94 105 LYS A CA 1
ATOM 826 C C . LYS A 1 105 ? -29.839 13.285 14.464 1.00 84.94 105 LYS A C 1
ATOM 828 O O . LYS A 1 105 ? -29.997 13.910 13.423 1.00 84.94 105 LYS A O 1
ATOM 833 N N . VAL A 1 106 ? -29.514 13.863 15.617 1.00 87.38 106 VAL A N 1
ATOM 834 C CA . VAL A 1 106 ? -29.217 15.296 15.737 1.00 87.38 106 VAL A CA 1
ATOM 835 C C . VAL A 1 106 ? -27.743 15.553 15.414 1.00 87.38 106 VAL A C 1
ATOM 837 O O . VAL A 1 106 ? -26.854 14.849 15.900 1.00 87.38 106 VAL A O 1
ATOM 840 N N . ASP A 1 107 ? -27.474 16.572 14.599 1.00 83.19 107 ASP A N 1
ATOM 841 C CA . ASP A 1 107 ? -26.114 16.936 14.197 1.00 83.19 107 ASP A CA 1
ATOM 842 C C . ASP A 1 107 ? -25.214 17.259 15.396 1.00 83.19 107 ASP A C 1
ATOM 844 O O . ASP A 1 107 ? -25.609 17.917 16.359 1.00 83.19 107 ASP A O 1
ATOM 848 N N . GLY A 1 108 ? -23.971 16.774 15.337 1.00 76.25 108 GLY A N 1
ATOM 849 C CA . GLY A 1 108 ? -22.984 16.937 16.407 1.00 76.25 108 GLY A CA 1
ATOM 850 C C . GLY A 1 108 ? -23.180 16.009 17.611 1.00 76.25 108 GLY A C 1
ATOM 851 O O . GLY A 1 108 ? -22.331 15.996 18.501 1.00 76.25 108 GLY A O 1
ATOM 852 N N . MET A 1 109 ? -24.242 15.195 17.639 1.00 79.25 109 MET A N 1
ATOM 853 C CA . MET A 1 109 ? -24.492 14.233 18.709 1.00 79.25 109 MET A CA 1
ATOM 854 C C . MET A 1 109 ? -24.120 12.802 18.296 1.00 79.25 109 MET A C 1
ATOM 856 O O . MET A 1 109 ? -24.635 12.239 17.331 1.00 79.25 109 MET A O 1
ATOM 860 N N . PHE A 1 110 ? -23.216 12.184 19.059 1.00 80.25 110 PHE A N 1
ATOM 861 C CA . PHE A 1 110 ? -22.738 10.818 18.840 1.00 80.25 110 PHE A CA 1
ATOM 862 C C . PHE A 1 110 ? -22.887 9.992 20.122 1.00 80.25 110 PHE A C 1
ATOM 864 O O . PHE A 1 110 ? -22.446 10.408 21.188 1.00 80.25 110 PHE A O 1
ATOM 871 N N . THR A 1 111 ? -23.548 8.836 20.016 1.00 80.88 111 THR A N 1
ATOM 872 C CA . THR A 1 111 ? -23.857 7.932 21.145 1.00 80.88 111 THR A CA 1
ATOM 873 C C . THR A 1 111 ? -22.940 6.715 21.211 1.00 80.88 111 THR A C 1
ATOM 875 O O . THR A 1 111 ? -23.053 5.906 22.132 1.00 80.88 111 THR A O 1
ATOM 878 N N . GLY A 1 112 ? -22.086 6.547 20.200 1.00 87.06 112 GLY A N 1
ATOM 879 C CA . GLY A 1 112 ? -21.069 5.511 20.182 1.00 87.06 112 GLY A CA 1
ATOM 880 C C . GLY A 1 112 ? -19.801 5.957 20.900 1.00 87.06 112 GLY A C 1
ATOM 881 O O . GLY A 1 112 ? -19.731 7.047 21.460 1.00 87.06 112 GLY A O 1
ATOM 882 N N . GLU A 1 113 ? -18.785 5.113 20.823 1.00 88.50 113 GLU A N 1
ATOM 883 C CA . GLU A 1 113 ? -17.439 5.404 21.309 1.00 88.50 113 GLU A CA 1
ATOM 884 C C . GLU A 1 113 ? -16.462 5.259 20.144 1.00 88.50 113 GLU A C 1
ATOM 886 O O . GLU A 1 113 ? -16.634 4.370 19.316 1.00 88.50 113 GLU A O 1
ATOM 891 N N . VAL A 1 114 ? -15.431 6.098 20.065 1.00 86.94 114 VAL A N 1
ATOM 892 C CA . VAL A 1 114 ? -14.304 5.878 19.145 1.00 86.94 114 VAL A CA 1
ATOM 893 C C . VAL A 1 114 ? -13.048 5.688 19.975 1.00 86.94 114 VAL A C 1
ATOM 895 O O . VAL A 1 114 ? -12.713 6.544 20.792 1.00 86.94 114 VAL A O 1
ATOM 898 N N . GLN A 1 115 ? -12.341 4.580 19.766 1.00 85.88 115 GLN A N 1
ATOM 899 C CA . GLN A 1 115 ? -11.100 4.294 20.479 1.00 85.88 115 GLN A CA 1
ATOM 900 C C . GLN A 1 115 ? -9.900 4.269 19.540 1.00 85.88 115 GLN A C 1
ATOM 902 O O . GLN A 1 115 ? -9.964 3.727 18.438 1.00 85.88 115 GLN A O 1
ATOM 907 N N . THR A 1 116 ? -8.776 4.786 20.041 1.00 86.50 116 THR A N 1
ATOM 908 C CA . THR A 1 116 ? -7.455 4.539 19.459 1.00 86.50 116 THR A CA 1
ATOM 909 C C . THR A 1 116 ? -6.878 3.254 20.055 1.00 86.50 116 THR A C 1
ATOM 911 O O . THR A 1 116 ? -6.282 3.274 21.134 1.00 86.50 116 THR A O 1
ATOM 914 N N . LEU A 1 117 ? -7.078 2.120 19.387 1.00 88.06 117 LEU A N 1
ATOM 915 C CA . LEU A 1 117 ? -6.754 0.785 19.894 1.00 88.06 117 LEU A CA 1
ATOM 916 C C . LEU A 1 117 ? -5.254 0.549 20.132 1.00 88.06 117 LEU A C 1
ATOM 918 O O . LEU A 1 117 ? -4.899 -0.303 20.952 1.00 88.06 117 LEU A O 1
ATOM 922 N N . GLY A 1 118 ? -4.373 1.328 19.495 1.00 87.44 118 GLY A N 1
ATOM 923 C CA . GLY A 1 118 ? -2.933 1.329 19.772 1.00 87.44 118 GLY A CA 1
ATOM 924 C C . GLY A 1 118 ? -2.536 1.896 21.143 1.00 87.44 118 GLY A C 1
ATOM 925 O O . GLY A 1 118 ? -1.373 1.808 21.527 1.00 87.44 118 GLY A O 1
ATOM 926 N N . PHE A 1 119 ? -3.467 2.476 21.909 1.00 87.00 119 PHE A N 1
ATOM 927 C CA . PHE A 1 119 ? -3.183 2.998 23.257 1.00 87.00 119 PHE A CA 1
ATOM 928 C C . PHE A 1 119 ? -3.525 2.011 24.374 1.00 87.00 119 PHE A C 1
ATOM 930 O O . PHE A 1 119 ? -3.199 2.256 25.537 1.00 87.00 119 PHE A O 1
ATOM 937 N N . TYR A 1 120 ? -4.147 0.887 24.039 1.00 88.69 120 TYR A N 1
ATOM 938 C CA . TYR A 1 120 ? -4.568 -0.120 25.002 1.00 88.69 120 TYR A CA 1
ATOM 939 C C . TYR A 1 120 ? -3.662 -1.340 24.903 1.00 88.69 120 TYR A C 1
ATOM 941 O O . TYR A 1 120 ? -3.422 -1.811 23.799 1.00 88.69 120 TYR A O 1
ATOM 949 N N . ASP A 1 121 ? -3.158 -1.859 26.020 1.00 90.25 121 ASP A N 1
ATOM 950 C CA . ASP A 1 121 ? -2.311 -3.058 26.049 1.00 90.25 121 ASP A CA 1
ATOM 951 C C . ASP A 1 121 ? -2.569 -3.866 27.329 1.00 90.25 121 ASP A C 1
ATOM 953 O O . ASP A 1 121 ? -2.417 -3.364 28.444 1.00 90.25 121 ASP A O 1
ATOM 957 N N . ASP A 1 122 ? -2.974 -5.125 27.164 1.00 89.25 122 ASP A N 1
ATOM 958 C CA . ASP A 1 122 ? -3.166 -6.105 28.240 1.00 89.25 122 ASP A CA 1
ATOM 959 C C . ASP A 1 122 ? -2.035 -7.147 28.296 1.00 89.25 122 ASP A C 1
ATOM 961 O O . ASP A 1 122 ? -2.146 -8.136 29.017 1.00 89.25 122 ASP A O 1
ATOM 965 N N . GLY A 1 123 ? -0.948 -6.942 27.542 1.00 86.81 123 GLY A N 1
ATOM 966 C CA . GLY A 1 123 ? 0.222 -7.820 27.545 1.00 86.81 123 GLY A CA 1
ATOM 967 C C . GLY A 1 123 ? 0.061 -9.103 26.724 1.00 86.81 123 GLY A C 1
ATOM 968 O O . GLY A 1 123 ? 0.956 -9.943 26.743 1.00 86.81 123 GLY A O 1
ATOM 969 N N . LYS A 1 124 ? -1.034 -9.266 25.965 1.00 86.25 124 LYS A N 1
ATOM 970 C CA . LYS A 1 124 ? -1.279 -10.456 25.121 1.00 86.25 124 LYS A CA 1
ATOM 971 C C . LYS A 1 124 ? -0.504 -10.483 23.796 1.00 86.25 124 LYS A C 1
ATOM 973 O O . LYS A 1 124 ? -0.680 -11.407 23.008 1.00 86.25 124 LYS A O 1
ATOM 978 N N . GLY A 1 125 ? 0.350 -9.491 23.539 1.00 85.38 125 GLY A N 1
ATOM 979 C CA . GLY A 1 125 ? 1.305 -9.513 22.424 1.00 85.38 125 GLY A CA 1
ATOM 980 C C . GLY A 1 125 ? 0.746 -9.162 21.039 1.00 85.38 125 GLY A C 1
ATOM 981 O O . GLY A 1 125 ? 1.443 -9.343 20.047 1.00 85.38 125 GLY A O 1
ATOM 982 N N . ASP A 1 126 ? -0.474 -8.629 20.940 1.00 91.19 126 ASP A N 1
ATOM 983 C CA . ASP A 1 126 ? -1.115 -8.244 19.671 1.00 91.19 126 ASP A CA 1
ATOM 984 C C . ASP A 1 126 ? -1.161 -6.721 19.440 1.00 91.19 126 ASP A C 1
ATOM 986 O O . ASP A 1 126 ? -1.818 -6.266 18.508 1.00 91.19 126 ASP A O 1
ATOM 990 N N . LEU A 1 127 ? -0.472 -5.924 20.270 1.00 91.75 127 LEU A N 1
ATOM 991 C CA . LEU A 1 127 ? -0.507 -4.455 20.227 1.00 91.75 127 LEU A CA 1
ATOM 992 C C . LEU A 1 127 ? -0.171 -3.884 18.840 1.00 91.75 127 LEU A C 1
ATOM 994 O O . LEU A 1 127 ? -0.942 -3.084 18.320 1.00 91.75 127 LEU A O 1
ATOM 998 N N . LEU A 1 128 ? 0.944 -4.305 18.232 1.00 92.31 128 LEU A N 1
ATOM 999 C CA . LEU A 1 128 ? 1.383 -3.785 16.928 1.00 92.31 128 LEU A CA 1
ATOM 1000 C C . LEU A 1 128 ? 0.433 -4.165 15.792 1.00 92.31 128 LEU A C 1
ATOM 1002 O O . LEU A 1 128 ? 0.102 -3.326 14.966 1.00 92.31 128 LEU A O 1
ATOM 1006 N N . GLU A 1 129 ? -0.027 -5.416 15.759 1.00 92.88 129 GLU A N 1
ATOM 1007 C CA . GLU A 1 129 ? -0.978 -5.875 14.742 1.00 92.88 129 GLU A CA 1
ATOM 1008 C C . GLU A 1 129 ? -2.327 -5.168 14.898 1.00 92.88 129 GLU A C 1
ATOM 1010 O O . GLU A 1 129 ? -2.881 -4.673 13.921 1.00 92.88 129 GLU A O 1
ATOM 1015 N N . ARG A 1 130 ? -2.826 -5.039 16.134 1.00 92.19 130 ARG A N 1
ATOM 1016 C CA . ARG A 1 130 ? -4.070 -4.318 16.402 1.00 92.19 130 ARG A CA 1
ATOM 1017 C C . ARG A 1 130 ? -3.969 -2.852 16.000 1.00 92.19 130 ARG A C 1
ATOM 1019 O O . ARG A 1 130 ? -4.887 -2.341 15.371 1.00 92.19 130 ARG A O 1
ATOM 1026 N N . ALA A 1 131 ? -2.873 -2.192 16.363 1.00 90.94 131 ALA A N 1
ATOM 1027 C CA . ALA A 1 131 ? -2.645 -0.798 16.017 1.00 90.94 131 ALA A CA 1
ATOM 1028 C C . ALA A 1 131 ? -2.463 -0.600 14.508 1.00 90.94 131 ALA A C 1
ATOM 1030 O O . ALA A 1 131 ? -2.880 0.425 13.995 1.00 90.94 131 ALA A O 1
ATOM 1031 N N . TYR A 1 132 ? -1.870 -1.556 13.791 1.00 93.00 132 TYR A N 1
ATOM 1032 C CA . TYR A 1 132 ? -1.714 -1.458 12.341 1.00 93.00 132 TYR A CA 1
ATOM 1033 C C . TYR A 1 132 ? -3.053 -1.596 11.609 1.00 93.00 132 TYR A C 1
ATOM 1035 O O . TYR A 1 132 ? -3.361 -0.777 10.755 1.00 93.00 132 TYR A O 1
ATOM 1043 N N . ILE A 1 133 ? -3.858 -2.603 11.961 1.00 92.75 133 ILE A N 1
ATOM 1044 C CA . ILE A 1 133 ? -5.081 -2.934 11.214 1.00 92.75 133 ILE A CA 1
ATOM 1045 C C . ILE A 1 133 ? -6.279 -2.075 11.652 1.00 92.75 133 ILE A C 1
ATOM 1047 O O . ILE A 1 133 ? -7.053 -1.646 10.809 1.00 92.75 133 ILE A O 1
ATOM 1051 N N . TRP A 1 134 ? -6.446 -1.832 12.958 1.00 89.94 134 TRP A N 1
ATOM 1052 C CA . TRP A 1 134 ? -7.715 -1.375 13.553 1.00 89.94 134 TRP A CA 1
ATOM 1053 C C . TRP A 1 134 ? -7.594 -0.050 14.317 1.00 89.94 134 TRP A C 1
ATOM 1055 O O . TRP A 1 134 ? -8.377 0.211 15.223 1.00 89.94 134 TRP A O 1
ATOM 1065 N N . ASN A 1 135 ? -6.543 0.748 14.092 1.00 87.06 135 ASN A N 1
ATOM 1066 C CA . ASN A 1 135 ? -6.121 1.749 15.079 1.00 87.06 135 ASN A CA 1
ATOM 1067 C C . ASN A 1 135 ? -7.249 2.654 15.585 1.00 87.06 135 ASN A C 1
ATOM 1069 O O . ASN A 1 135 ? -7.323 2.901 16.779 1.00 87.06 135 ASN A O 1
ATOM 1073 N N . THR A 1 136 ? -8.087 3.190 14.697 1.00 86.75 136 THR A N 1
ATOM 1074 C CA . THR A 1 136 ? -9.200 4.075 15.056 1.00 86.75 136 THR A CA 1
ATOM 1075 C C . THR A 1 136 ? -10.511 3.368 14.760 1.00 86.75 136 THR A C 1
ATOM 1077 O O . THR A 1 136 ? -10.993 3.450 13.641 1.00 86.75 136 THR A O 1
ATOM 1080 N N . THR A 1 137 ? -11.108 2.739 15.770 1.00 88.50 137 THR A N 1
ATOM 1081 C CA . THR A 1 137 ? -12.358 1.991 15.590 1.00 88.50 137 THR A CA 1
ATOM 1082 C C . THR A 1 137 ? -13.505 2.623 16.360 1.00 88.50 137 THR A C 1
ATOM 1084 O O . THR A 1 137 ? -13.374 3.002 17.529 1.00 88.50 137 THR A O 1
ATOM 1087 N N . GLY A 1 138 ? -14.653 2.720 15.690 1.00 90.44 138 GLY A N 1
ATOM 1088 C CA . GLY A 1 138 ? -15.918 3.119 16.292 1.00 90.44 138 GLY A CA 1
ATOM 1089 C C . GLY A 1 138 ? -16.698 1.927 16.843 1.00 90.44 138 GLY A C 1
ATOM 1090 O O . GLY A 1 138 ? -16.772 0.874 16.217 1.00 90.44 138 GLY A O 1
ATOM 1091 N N . PHE A 1 139 ? -17.378 2.126 17.966 1.00 92.88 139 PHE A N 1
ATOM 1092 C CA . PHE A 1 139 ? -18.218 1.147 18.646 1.00 92.88 139 PHE A CA 1
ATOM 1093 C C . PHE A 1 139 ? -19.604 1.724 18.945 1.00 92.88 139 PHE A C 1
ATOM 1095 O O . PHE A 1 139 ? -19.782 2.935 19.100 1.00 92.88 139 PHE A O 1
ATOM 1102 N N . LYS A 1 140 ? -20.598 0.847 19.064 1.00 93.19 140 LYS A N 1
ATOM 1103 C CA . LYS A 1 140 ? -21.965 1.149 19.495 1.00 93.19 140 LYS A CA 1
ATOM 1104 C C . LYS A 1 140 ? -22.462 0.081 20.465 1.00 93.19 140 LYS A C 1
ATOM 1106 O O . LYS A 1 140 ? -22.021 -1.060 20.415 1.00 93.19 140 LYS A O 1
ATOM 1111 N N . MET A 1 141 ? -23.436 0.428 21.300 1.00 93.00 141 MET A N 1
ATOM 1112 C CA . MET A 1 141 ? -24.231 -0.586 21.999 1.00 93.00 141 MET A CA 1
ATOM 1113 C C . MET A 1 141 ? -25.214 -1.265 21.033 1.00 93.00 141 MET A C 1
ATOM 1115 O O . MET A 1 141 ? -25.693 -0.607 20.099 1.00 93.00 141 MET A O 1
ATOM 1119 N N . SER A 1 142 ? -25.566 -2.521 21.297 1.00 92.75 142 SER A N 1
ATOM 1120 C CA . SER A 1 142 ? -26.576 -3.269 20.543 1.00 92.75 142 SER A CA 1
ATOM 1121 C C . SER A 1 142 ? -27.898 -2.510 20.449 1.00 92.75 142 SER A C 1
ATOM 1123 O O . SER A 1 142 ? -28.327 -1.831 21.386 1.00 92.75 142 SER A O 1
ATOM 1125 N N . ASP A 1 143 ? -28.539 -2.583 19.284 1.00 90.44 143 ASP A N 1
ATOM 1126 C CA . ASP A 1 143 ? -29.718 -1.760 18.986 1.00 90.44 143 ASP A CA 1
ATOM 1127 C C . ASP A 1 143 ? -30.971 -2.212 19.758 1.00 90.44 143 ASP A C 1
ATOM 1129 O O . ASP A 1 143 ? -31.836 -1.390 20.057 1.00 90.44 143 ASP A O 1
ATOM 1133 N N . ASN A 1 144 ? -31.003 -3.477 20.189 1.00 94.12 144 ASN A N 1
ATOM 1134 C CA . ASN A 1 144 ? -32.102 -4.089 20.943 1.00 94.12 144 ASN A CA 1
ATOM 1135 C C . ASN A 1 144 ? -31.945 -3.991 22.475 1.00 94.12 144 ASN A C 1
ATOM 1137 O O . ASN A 1 144 ? -32.613 -4.728 23.205 1.00 94.12 144 ASN A O 1
ATOM 1141 N N . ALA A 1 145 ? -31.062 -3.118 22.970 1.00 96.69 145 ALA A N 1
ATOM 1142 C CA . ALA A 1 145 ? -30.855 -2.913 24.402 1.00 96.69 145 ALA A CA 1
ATOM 1143 C C . ALA A 1 145 ? -32.041 -2.181 25.063 1.00 96.69 145 ALA A C 1
ATOM 1145 O O . ALA A 1 145 ? -32.597 -1.228 24.500 1.00 96.69 145 ALA A O 1
ATOM 1146 N N . PHE A 1 146 ? -32.392 -2.591 26.287 1.00 98.19 146 PHE A N 1
ATOM 1147 C CA . PHE A 1 146 ? -33.467 -1.986 27.082 1.00 98.19 146 PHE A CA 1
ATOM 1148 C C . PHE A 1 146 ? -32.969 -1.522 28.446 1.00 98.19 146 PHE A C 1
ATOM 1150 O O . PHE A 1 146 ? -32.461 -2.319 29.224 1.00 98.19 146 PHE A O 1
ATOM 1157 N N . PHE A 1 147 ? -33.185 -0.251 28.761 1.00 97.81 147 PHE A N 1
ATOM 1158 C CA . PHE A 1 147 ? -32.897 0.355 30.054 1.00 97.81 147 PHE A CA 1
ATOM 1159 C C . PHE A 1 147 ? -34.083 0.126 30.991 1.00 97.81 147 PHE A C 1
ATOM 1161 O O . PHE A 1 147 ? -35.202 0.548 30.691 1.00 97.81 147 PHE A O 1
ATOM 1168 N N . VAL A 1 148 ? -33.849 -0.545 32.116 1.00 98.19 148 VAL A N 1
ATOM 1169 C CA . VAL A 1 148 ? -34.895 -0.942 33.062 1.00 98.19 148 VAL A CA 1
ATOM 1170 C C . VAL A 1 148 ? -34.654 -0.308 34.424 1.00 98.19 148 VAL A C 1
ATOM 1172 O O . VAL A 1 148 ? -33.543 -0.340 34.955 1.00 98.19 148 VAL A O 1
ATOM 1175 N N . ILE A 1 149 ? -35.719 0.260 34.985 1.00 96.50 149 ILE A N 1
ATOM 1176 C CA . ILE A 1 149 ? -35.771 0.801 36.341 1.00 96.50 149 ILE A CA 1
ATOM 1177 C C . ILE A 1 149 ? -36.913 0.091 37.063 1.00 96.50 149 ILE A C 1
ATOM 1179 O O . ILE A 1 149 ? -38.072 0.219 36.671 1.00 96.50 149 ILE A O 1
ATOM 1183 N N . GLU A 1 150 ? -36.591 -0.678 38.096 1.00 96.12 150 GLU A N 1
ATOM 1184 C CA . GLU A 1 150 ? -37.592 -1.320 38.951 1.00 96.12 150 GLU A CA 1
ATOM 1185 C C . GLU A 1 150 ? -38.262 -0.294 39.878 1.00 96.12 150 GLU A C 1
ATOM 1187 O O . GLU A 1 150 ? -37.706 0.769 40.156 1.00 96.12 150 GLU A O 1
ATOM 1192 N N . GLU A 1 151 ? -39.415 -0.650 40.450 1.00 94.88 151 GLU A N 1
ATOM 1193 C CA . GLU A 1 151 ? -40.086 0.144 41.497 1.00 94.88 151 GLU A CA 1
ATOM 1194 C C . GLU A 1 151 ? -39.182 0.412 42.714 1.00 94.88 151 GLU A C 1
ATOM 1196 O O . GLU A 1 151 ? -39.290 1.441 43.374 1.00 94.88 151 GLU A O 1
ATOM 1201 N N . SER A 1 152 ? -38.235 -0.493 42.983 1.00 92.81 152 SER A N 1
ATOM 1202 C CA . SER A 1 152 ? -37.213 -0.351 44.029 1.00 92.81 152 SER A CA 1
ATOM 1203 C C . SER A 1 152 ? -36.177 0.748 43.739 1.00 92.81 152 SER A C 1
ATOM 1205 O O . SER A 1 152 ? -35.364 1.073 44.602 1.00 92.81 152 SER A O 1
ATOM 1207 N N . GLY A 1 153 ? -36.154 1.287 42.515 1.00 90.06 153 GLY A N 1
ATOM 1208 C CA . GLY A 1 153 ? -35.109 2.176 42.008 1.00 90.06 153 GLY A CA 1
ATOM 1209 C C . GLY A 1 153 ? -33.869 1.447 41.478 1.00 90.06 153 GLY A C 1
ATOM 1210 O O . GLY A 1 153 ? -32.937 2.101 41.001 1.00 90.06 153 GLY A O 1
ATOM 1211 N N . LYS A 1 154 ? -33.834 0.106 41.528 1.00 94.00 154 LYS A N 1
ATOM 1212 C CA . LYS A 1 154 ? -32.758 -0.702 40.939 1.00 94.00 154 LYS A CA 1
ATOM 1213 C C . LYS A 1 154 ? -32.734 -0.536 39.418 1.00 94.00 154 LYS A C 1
ATOM 1215 O O . LYS A 1 154 ? -33.776 -0.561 38.768 1.00 94.00 154 LYS A O 1
ATOM 1220 N N . ARG A 1 155 ? -31.528 -0.396 38.859 1.00 95.62 155 ARG A N 1
ATOM 1221 C CA . ARG A 1 155 ? -31.290 -0.140 37.432 1.00 95.62 155 ARG A CA 1
ATOM 1222 C C . ARG A 1 155 ? -30.465 -1.247 36.791 1.00 95.62 155 ARG A C 1
ATOM 1224 O O . ARG A 1 155 ? -29.501 -1.719 37.393 1.00 95.62 155 ARG A O 1
ATOM 1231 N N . TYR A 1 156 ? -30.824 -1.631 35.573 1.00 97.62 156 TYR A N 1
ATOM 1232 C CA . TYR A 1 156 ? -30.049 -2.543 34.728 1.00 97.62 156 TYR A CA 1
ATOM 1233 C C . TYR A 1 156 ? -30.399 -2.342 33.251 1.00 97.62 156 TYR A C 1
ATOM 1235 O O . TYR A 1 156 ? -31.377 -1.674 32.919 1.00 97.62 156 TYR A O 1
ATOM 1243 N N . ILE A 1 157 ? -29.583 -2.904 32.363 1.00 98.31 157 ILE A N 1
ATOM 1244 C CA . ILE A 1 157 ? -29.803 -2.894 30.919 1.00 98.31 157 ILE A CA 1
ATOM 1245 C C . ILE A 1 157 ? -29.912 -4.339 30.435 1.00 98.31 157 ILE A C 1
ATOM 1247 O O . ILE A 1 157 ? -28.977 -5.119 30.602 1.00 98.31 157 ILE A O 1
ATOM 1251 N N . GLU A 1 158 ? -31.047 -4.706 29.849 1.00 98.38 158 GLU A N 1
ATOM 1252 C CA . GLU A 1 158 ? -31.246 -6.003 29.192 1.00 98.38 158 GLU A CA 1
ATOM 1253 C C . GLU A 1 158 ? -30.734 -5.965 27.750 1.00 98.38 158 GLU A C 1
ATOM 1255 O O . GLU A 1 158 ? -30.728 -4.905 27.118 1.00 98.38 158 GLU A O 1
ATOM 1260 N N . ASN A 1 159 ? -30.357 -7.132 27.213 1.00 97.50 159 ASN A N 1
ATOM 1261 C CA . ASN A 1 159 ? -29.824 -7.289 25.853 1.00 97.50 159 ASN A CA 1
ATOM 1262 C C . ASN A 1 159 ? -28.667 -6.323 25.550 1.00 97.50 159 ASN A C 1
ATOM 1264 O O . ASN A 1 159 ? -28.522 -5.826 24.431 1.00 97.50 159 ASN A O 1
ATOM 1268 N N . PHE A 1 160 ? -27.851 -6.025 26.560 1.00 97.38 160 PHE A N 1
ATOM 1269 C CA . PHE A 1 160 ? -26.695 -5.168 26.393 1.00 97.38 160 PHE A CA 1
ATOM 1270 C C . PHE A 1 160 ? -25.588 -5.944 25.678 1.00 97.38 160 PHE A C 1
ATOM 1272 O O . PHE A 1 160 ? -25.164 -7.002 26.135 1.00 97.38 160 PHE A O 1
ATOM 1279 N N . GLY A 1 161 ? -25.116 -5.404 24.564 1.00 95.50 161 GLY A N 1
ATOM 1280 C CA . GLY A 1 161 ? -23.944 -5.876 23.837 1.00 95.50 161 GLY A CA 1
ATOM 1281 C C . GLY A 1 161 ? -23.174 -4.678 23.300 1.00 95.50 161 GLY A C 1
ATOM 1282 O O . GLY A 1 161 ? -23.733 -3.585 23.166 1.00 95.50 161 GLY A O 1
ATOM 1283 N N . ILE A 1 162 ? -21.887 -4.866 23.020 1.00 94.94 162 ILE A N 1
ATOM 1284 C CA . ILE A 1 162 ? -21.052 -3.855 22.372 1.00 94.94 162 ILE A CA 1
ATOM 1285 C C . ILE A 1 162 ? -20.650 -4.394 21.008 1.00 94.94 162 ILE A C 1
ATOM 1287 O O . ILE A 1 162 ? -20.135 -5.502 20.898 1.00 94.94 162 ILE A O 1
ATOM 1291 N N . GLU A 1 163 ? -20.887 -3.594 19.980 1.00 94.25 163 GLU A N 1
ATOM 1292 C CA . GLU A 1 163 ? -20.635 -3.919 18.584 1.00 94.25 163 GLU A CA 1
ATOM 1293 C C . GLU A 1 163 ? -19.723 -2.863 17.963 1.00 94.25 163 GLU A C 1
ATOM 1295 O O . GLU A 1 163 ? -19.768 -1.698 18.371 1.00 94.25 163 GLU A O 1
ATOM 1300 N N . PRO A 1 164 ? -18.942 -3.205 16.930 1.00 93.25 164 PRO A N 1
ATOM 1301 C CA . PRO A 1 164 ? -18.372 -2.183 16.064 1.00 93.25 164 PRO A CA 1
ATOM 1302 C C . PRO A 1 164 ? -19.497 -1.335 15.439 1.00 93.25 164 PRO A C 1
ATOM 1304 O O . PRO A 1 164 ? -20.590 -1.826 15.142 1.00 93.25 164 PRO A O 1
ATOM 1307 N N . LEU A 1 165 ? -19.246 -0.037 15.250 1.00 86.56 165 LEU A N 1
ATOM 1308 C CA . LEU A 1 165 ? -20.246 0.963 14.845 1.00 86.56 165 LEU A CA 1
ATOM 1309 C C . LEU A 1 165 ? -20.884 0.661 13.476 1.00 86.56 165 LEU A C 1
ATOM 1311 O O . LEU A 1 165 ? -21.971 1.164 13.191 1.00 86.56 165 LEU A O 1
ATOM 1315 N N . GLY A 1 166 ? -20.238 -0.157 12.641 1.00 66.19 166 GLY A N 1
ATOM 1316 C CA . GLY A 1 166 ? -20.753 -0.580 11.336 1.00 66.19 166 GLY A CA 1
ATOM 1317 C C . GLY A 1 166 ? -20.782 0.524 10.272 1.00 66.19 166 GLY A C 1
ATOM 1318 O O . GLY A 1 166 ? -21.327 0.306 9.196 1.00 66.19 166 GLY A O 1
ATOM 1319 N N . LYS A 1 167 ? -20.204 1.706 10.544 1.00 64.44 167 LYS A N 1
ATOM 1320 C CA . LYS A 1 167 ? -19.720 2.589 9.464 1.00 64.44 167 LYS A CA 1
ATOM 1321 C C . LYS A 1 167 ? -18.580 1.867 8.728 1.00 64.44 167 LYS A C 1
ATOM 1323 O O . LYS A 1 167 ? -18.050 0.923 9.304 1.00 64.44 167 LYS A O 1
ATOM 1328 N N . GLN A 1 168 ? -18.240 2.286 7.500 1.00 68.69 168 GLN A N 1
ATOM 1329 C CA . GLN A 1 168 ? -17.078 1.768 6.757 1.00 68.69 168 GLN A CA 1
ATOM 1330 C C . GLN A 1 168 ? -15.834 1.861 7.648 1.00 68.69 168 GLN A C 1
ATOM 1332 O O . GLN A 1 168 ? -15.242 2.924 7.786 1.00 68.69 168 GLN A O 1
ATOM 1337 N N . GLU A 1 169 ? -15.536 0.767 8.342 1.00 87.69 169 GLU A N 1
ATOM 1338 C CA . GLU A 1 169 ? -14.235 0.503 8.921 1.00 87.69 169 GLU A CA 1
ATOM 1339 C C . GLU A 1 169 ? -13.387 0.031 7.756 1.00 87.69 169 GLU A C 1
ATOM 1341 O O . GLU A 1 169 ? -13.841 -0.778 6.937 1.00 87.69 169 GLU A O 1
ATOM 1346 N N . ASP A 1 170 ? -12.188 0.567 7.641 1.00 92.94 170 ASP A N 1
ATOM 1347 C CA . ASP A 1 170 ? -11.344 0.301 6.503 1.00 92.94 170 ASP A CA 1
ATOM 1348 C C . ASP A 1 170 ? -9.862 0.330 6.864 1.00 92.94 170 ASP A C 1
ATOM 1350 O O . ASP A 1 170 ? -9.444 0.666 7.971 1.00 92.94 170 ASP A O 1
ATOM 1354 N N . PHE A 1 171 ? -9.065 -0.113 5.902 1.00 93.19 171 PHE A N 1
ATOM 1355 C CA . PHE A 1 171 ? -7.627 0.033 5.911 1.00 93.19 171 PHE A CA 1
ATOM 1356 C C . PHE A 1 171 ? -7.202 0.708 4.606 1.00 93.19 171 PHE A C 1
ATOM 1358 O O . PHE A 1 171 ? -7.267 0.111 3.527 1.00 93.19 171 PHE A O 1
ATOM 1365 N N . ASP A 1 172 ? -6.782 1.965 4.702 1.00 90.62 172 ASP A N 1
ATOM 1366 C CA . ASP A 1 172 ? -6.365 2.794 3.566 1.00 90.62 172 ASP A CA 1
ATOM 1367 C C . ASP A 1 172 ? -5.196 3.742 3.900 1.00 90.62 172 ASP A C 1
ATOM 1369 O O .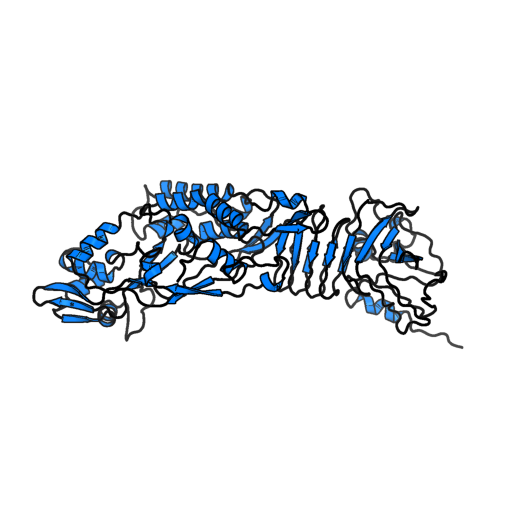 ASP A 1 172 ? -4.902 4.660 3.136 1.00 90.62 172 ASP A O 1
ATOM 1373 N N . PHE A 1 173 ? -4.529 3.531 5.043 1.00 88.94 173 PHE A N 1
ATOM 1374 C CA . PHE A 1 173 ? -3.541 4.453 5.623 1.00 88.94 173 PHE A CA 1
ATOM 1375 C C . PHE A 1 173 ? -4.095 5.856 5.964 1.00 88.94 173 PHE A C 1
ATOM 1377 O O . PHE A 1 173 ? -3.343 6.765 6.322 1.00 88.94 173 PHE A O 1
ATOM 1384 N N . VAL A 1 174 ? -5.412 6.031 6.000 1.00 82.75 174 VAL A N 1
ATOM 1385 C CA . VAL A 1 174 ? -6.111 7.201 6.533 1.00 82.75 174 VAL A CA 1
ATOM 1386 C C . VAL A 1 174 ? -6.813 6.799 7.834 1.00 82.75 174 VAL A C 1
ATOM 1388 O O . VAL A 1 174 ? -7.104 5.642 8.104 1.00 82.75 174 VAL A O 1
ATOM 1391 N N . GLY A 1 175 ? -6.991 7.746 8.747 1.00 75.88 175 GLY A N 1
ATOM 1392 C CA . GLY A 1 175 ? -7.724 7.491 9.981 1.00 75.88 175 GLY A CA 1
ATOM 1393 C C . GLY A 1 175 ? -7.818 8.721 10.865 1.00 75.88 175 GLY A C 1
ATOM 1394 O O . GLY A 1 175 ? -7.839 9.861 10.393 1.00 75.88 175 GLY A O 1
ATOM 1395 N N . GLY A 1 176 ? -7.851 8.499 12.180 1.00 69.44 176 GLY A N 1
ATOM 1396 C CA . GLY A 1 176 ? -7.771 9.579 13.158 1.00 69.44 176 GLY A CA 1
ATOM 1397 C C . GLY A 1 176 ? -6.436 10.329 13.099 1.00 69.44 176 GLY A C 1
ATOM 1398 O O . GLY A 1 176 ? -5.463 9.876 12.498 1.00 69.44 176 GLY A O 1
ATOM 1399 N N . PHE A 1 177 ? -6.360 11.478 13.775 1.00 62.62 177 PHE A N 1
ATOM 1400 C CA . PHE A 1 177 ? -5.156 12.320 13.812 1.00 62.62 177 PHE A CA 1
ATOM 1401 C C . PHE A 1 177 ? -3.866 11.530 14.129 1.00 62.62 177 PHE A C 1
ATOM 1403 O O . PHE A 1 177 ? -2.858 11.692 13.443 1.00 62.62 177 PHE A O 1
ATOM 1410 N N . TRP A 1 178 ? -3.915 10.630 15.122 1.00 66.00 178 TRP A N 1
ATOM 1411 C CA . TRP A 1 178 ? -2.775 9.800 15.538 1.00 66.00 178 TRP A CA 1
ATOM 1412 C C . TRP A 1 178 ? -2.373 8.733 14.517 1.00 66.00 178 TRP A C 1
ATOM 1414 O O . TRP A 1 178 ? -1.183 8.460 14.371 1.00 66.00 178 TRP A O 1
ATOM 1424 N N . SER A 1 179 ? -3.344 8.155 13.807 1.00 69.06 179 SER A N 1
ATOM 1425 C CA . SER A 1 179 ? -3.085 7.237 12.695 1.00 69.06 179 SER A CA 1
ATOM 1426 C C . SER A 1 179 ? -2.437 7.997 11.539 1.00 69.06 179 SER A C 1
ATOM 1428 O O . SER A 1 179 ? -1.381 7.607 11.057 1.00 69.06 179 SER A O 1
ATOM 1430 N N . ASN A 1 180 ? -2.980 9.163 11.176 1.00 67.94 180 ASN A N 1
ATOM 1431 C CA . ASN A 1 180 ? -2.487 9.979 10.062 1.00 67.94 180 ASN A CA 1
ATOM 1432 C C . ASN A 1 180 ? -1.040 10.459 10.238 1.00 67.94 180 ASN A C 1
ATOM 1434 O O . ASN A 1 180 ? -0.331 10.622 9.246 1.00 67.94 180 ASN A O 1
ATOM 1438 N N . LEU A 1 181 ? -0.594 10.690 11.476 1.00 64.69 181 LEU A N 1
ATOM 1439 C CA . LEU A 1 181 ? 0.784 11.095 11.766 1.00 64.69 181 LEU A CA 1
ATOM 1440 C C . LEU A 1 181 ? 1.809 10.022 11.363 1.00 64.69 181 LEU A C 1
ATOM 1442 O O . LEU A 1 181 ? 2.948 10.338 11.045 1.00 64.69 181 LEU A O 1
ATOM 1446 N N . VAL A 1 182 ? 1.433 8.748 11.374 1.00 73.19 182 VAL A N 1
ATOM 1447 C CA . VAL A 1 182 ? 2.384 7.655 11.132 1.00 73.19 182 VAL A CA 1
ATOM 1448 C C . VAL A 1 182 ? 2.091 6.903 9.860 1.00 73.19 182 VAL A C 1
ATOM 1450 O O . VAL A 1 182 ? 3.027 6.571 9.136 1.00 73.19 182 VAL A O 1
ATOM 1453 N N . ASN A 1 183 ? 0.816 6.749 9.523 1.00 81.25 183 ASN A N 1
ATOM 1454 C CA . ASN A 1 183 ? 0.397 6.109 8.293 1.00 81.25 183 ASN A CA 1
ATOM 1455 C C . ASN A 1 183 ? 1.039 6.763 7.067 1.00 81.25 183 ASN A C 1
ATOM 1457 O O . ASN A 1 183 ? 1.527 6.044 6.213 1.00 81.25 183 ASN A O 1
ATOM 1461 N N . ARG A 1 184 ? 1.159 8.098 7.020 1.00 79.25 184 ARG A N 1
ATOM 1462 C CA . ARG A 1 184 ? 1.791 8.801 5.886 1.00 79.25 184 ARG A CA 1
ATOM 1463 C C . ARG A 1 184 ? 3.253 8.402 5.661 1.00 79.25 184 ARG A C 1
ATOM 1465 O O . ARG A 1 184 ? 3.690 8.282 4.523 1.00 79.25 184 ARG A O 1
ATOM 1472 N N . GLY A 1 185 ? 4.023 8.236 6.739 1.00 80.88 185 GLY A N 1
ATOM 1473 C CA . GLY A 1 185 ? 5.418 7.799 6.648 1.00 80.88 185 GLY A CA 1
ATOM 1474 C C . GLY A 1 185 ? 5.523 6.301 6.362 1.00 80.88 185 GLY A C 1
ATOM 1475 O O . GLY A 1 185 ? 6.306 5.883 5.516 1.00 80.88 185 GLY A O 1
ATOM 1476 N N . LEU A 1 186 ? 4.686 5.495 7.014 1.00 88.31 186 LEU A N 1
ATOM 1477 C CA . LEU A 1 186 ? 4.662 4.047 6.839 1.00 88.31 186 LEU A CA 1
ATOM 1478 C C . LEU A 1 186 ? 4.220 3.634 5.421 1.00 88.31 186 LEU A C 1
ATOM 1480 O O . LEU A 1 186 ? 4.839 2.758 4.820 1.00 88.31 186 LEU A O 1
ATOM 1484 N N . GLU A 1 187 ? 3.214 4.309 4.859 1.00 91.38 187 GLU A N 1
ATOM 1485 C CA . GLU A 1 187 ? 2.731 4.130 3.483 1.00 91.38 187 GLU A CA 1
ATOM 1486 C C . GLU A 1 187 ? 3.859 4.363 2.470 1.00 91.38 187 GLU A C 1
ATOM 1488 O O . GLU A 1 187 ? 3.980 3.617 1.506 1.00 91.38 187 GLU A O 1
ATOM 1493 N N . SER A 1 188 ? 4.745 5.337 2.712 1.00 88.88 188 SER A N 1
ATOM 1494 C CA . SER A 1 188 ? 5.856 5.636 1.797 1.00 88.88 188 SER A CA 1
ATOM 1495 C C . SER A 1 188 ? 6.892 4.509 1.664 1.00 88.88 188 SER A C 1
ATOM 1497 O O . SER A 1 188 ? 7.632 4.488 0.685 1.00 88.88 188 SER A O 1
ATOM 1499 N N . ILE A 1 189 ? 6.931 3.571 2.618 1.00 91.62 189 ILE A N 1
ATOM 1500 C CA . ILE A 1 189 ? 7.811 2.391 2.589 1.00 91.62 189 ILE A CA 1
ATOM 1501 C C . ILE A 1 189 ? 7.050 1.131 2.174 1.00 91.62 189 ILE A C 1
ATOM 1503 O O . ILE A 1 189 ? 7.585 0.312 1.432 1.00 91.62 189 ILE A O 1
ATOM 1507 N N . ILE A 1 190 ? 5.816 0.957 2.652 1.00 94.94 190 ILE A N 1
ATOM 1508 C CA . ILE A 1 190 ? 4.988 -0.215 2.324 1.00 94.94 190 ILE A CA 1
ATOM 1509 C C . ILE A 1 190 ? 4.525 -0.170 0.863 1.00 94.94 190 ILE A C 1
ATOM 1511 O O . ILE A 1 190 ? 4.505 -1.195 0.178 1.00 94.94 190 ILE A O 1
ATOM 1515 N N . ASP A 1 191 ? 4.165 1.020 0.392 1.00 95.19 191 ASP A N 1
ATOM 1516 C CA . ASP A 1 191 ? 3.608 1.261 -0.931 1.00 95.19 191 ASP A CA 1
ATOM 1517 C C . ASP A 1 191 ? 4.235 2.510 -1.574 1.00 95.19 191 ASP A C 1
ATOM 1519 O O . ASP A 1 191 ? 3.568 3.529 -1.754 1.00 95.19 191 ASP A O 1
ATOM 1523 N N . PRO A 1 192 ? 5.538 2.500 -1.903 1.00 93.00 192 PRO A N 1
ATOM 1524 C CA . PRO A 1 192 ? 6.205 3.671 -2.472 1.00 93.00 192 PRO A CA 1
ATOM 1525 C C . PRO A 1 192 ? 5.563 4.132 -3.793 1.00 93.00 192 PRO A C 1
ATOM 1527 O O . PRO A 1 192 ? 5.399 5.336 -3.995 1.00 93.00 192 PRO A O 1
ATOM 1530 N N . SER A 1 193 ? 5.127 3.197 -4.644 1.00 94.38 193 SER A N 1
ATOM 1531 C CA . SER A 1 193 ? 4.429 3.482 -5.908 1.00 94.38 193 SER A CA 1
ATOM 1532 C C . SER A 1 193 ? 2.981 3.927 -5.725 1.00 94.38 193 SER A C 1
ATOM 1534 O O . SER A 1 193 ? 2.437 4.655 -6.552 1.00 94.38 193 SER A O 1
ATOM 1536 N N . GLY A 1 194 ? 2.358 3.564 -4.608 1.00 93.94 194 GLY A N 1
ATOM 1537 C CA . GLY A 1 194 ? 0.997 3.967 -4.308 1.00 93.94 194 GLY A CA 1
ATOM 1538 C C . GLY A 1 194 ? -0.051 3.174 -5.070 1.00 93.94 194 GLY A C 1
ATOM 1539 O O . GLY A 1 194 ? -1.016 3.797 -5.507 1.00 93.94 194 GLY A O 1
ATOM 1540 N N . ILE A 1 195 ? 0.141 1.868 -5.272 1.00 94.75 195 ILE A N 1
ATOM 1541 C CA . ILE A 1 195 ? -0.804 0.976 -5.971 1.00 94.75 195 ILE A CA 1
ATOM 1542 C C . ILE A 1 195 ? -1.937 0.477 -5.066 1.00 94.75 195 ILE A C 1
ATOM 1544 O O . ILE A 1 195 ? -2.886 -0.162 -5.525 1.00 94.75 195 ILE A O 1
ATOM 1548 N N . GLY A 1 196 ? -1.844 0.732 -3.765 1.00 95.38 196 GLY A N 1
ATOM 1549 C CA . GLY A 1 196 ? -2.787 0.256 -2.777 1.00 95.38 196 GLY A CA 1
ATOM 1550 C C . GLY A 1 196 ? -4.199 0.812 -2.945 1.00 95.38 196 GLY A C 1
ATOM 1551 O O . GLY A 1 196 ? -4.402 1.974 -3.308 1.00 95.38 196 GLY A O 1
ATOM 1552 N N . GLY A 1 197 ? -5.187 -0.037 -2.666 1.00 94.12 197 GLY A N 1
ATOM 1553 C CA . GLY A 1 197 ? -6.605 0.317 -2.620 1.00 94.12 197 GLY A CA 1
ATOM 1554 C C . GLY A 1 197 ? -7.195 0.103 -1.226 1.00 94.12 197 GLY A C 1
ATOM 1555 O O . GLY A 1 197 ? -6.748 -0.766 -0.482 1.00 94.12 197 GLY A O 1
ATOM 1556 N N . THR A 1 198 ? -8.228 0.872 -0.877 1.00 94.56 198 THR A N 1
ATOM 1557 C CA . THR A 1 198 ? -8.930 0.763 0.413 1.00 94.56 198 THR A CA 1
ATOM 1558 C C . THR A 1 198 ? -9.467 -0.651 0.649 1.00 94.56 198 THR A C 1
ATOM 1560 O O . THR A 1 198 ? -10.223 -1.187 -0.170 1.00 94.56 198 THR A O 1
ATOM 1563 N N . VAL A 1 199 ? -9.140 -1.243 1.797 1.00 96.12 199 VAL A N 1
ATOM 1564 C CA . VAL A 1 199 ? -9.736 -2.508 2.243 1.00 96.12 199 VAL A CA 1
ATOM 1565 C C . VAL A 1 199 ? -10.934 -2.194 3.131 1.00 96.12 199 VAL A C 1
ATOM 1567 O O . VAL A 1 199 ? -10.758 -1.710 4.237 1.00 96.12 199 VAL A O 1
ATOM 1570 N N . ASN A 1 200 ? -12.150 -2.469 2.665 1.00 94.44 200 ASN A N 1
ATOM 1571 C CA . ASN A 1 200 ? -13.377 -2.285 3.439 1.00 94.44 200 ASN A CA 1
ATOM 1572 C C . ASN A 1 200 ? -13.589 -3.487 4.369 1.00 94.44 200 ASN A C 1
ATOM 1574 O O . ASN A 1 200 ? -13.722 -4.619 3.900 1.00 94.44 200 ASN A O 1
ATOM 1578 N N . LEU A 1 201 ? -13.653 -3.244 5.675 1.00 93.44 201 LEU A N 1
ATOM 1579 C CA . LEU A 1 201 ? -13.792 -4.254 6.721 1.00 93.44 201 LEU A CA 1
ATOM 1580 C C . LEU A 1 201 ? -15.267 -4.366 7.129 1.00 93.44 201 LEU A C 1
ATOM 1582 O O . LEU A 1 201 ? -15.801 -3.598 7.929 1.00 93.44 201 LEU A O 1
ATOM 1586 N N . ASN A 1 202 ? -15.952 -5.345 6.544 1.00 92.81 202 ASN A N 1
ATOM 1587 C CA . ASN A 1 202 ? -17.388 -5.532 6.685 1.00 92.81 202 ASN A CA 1
ATOM 1588 C C . ASN A 1 202 ? -17.696 -6.408 7.900 1.00 92.81 202 ASN A C 1
ATOM 1590 O O . ASN A 1 202 ? -17.520 -7.627 7.868 1.00 92.81 202 ASN A O 1
ATOM 1594 N N . PHE A 1 203 ? -18.195 -5.802 8.974 1.00 92.69 203 PHE A N 1
ATOM 1595 C CA . PHE A 1 203 ? -18.589 -6.548 10.166 1.00 92.69 203 PHE A CA 1
ATOM 1596 C C . PHE A 1 203 ? -19.872 -7.356 9.939 1.00 92.69 203 PHE A C 1
ATOM 1598 O O . PHE A 1 203 ? -20.935 -6.807 9.648 1.00 92.69 203 PHE A O 1
ATOM 1605 N N . THR A 1 204 ? -19.779 -8.668 10.136 1.00 92.69 204 THR A N 1
ATOM 1606 C CA . THR A 1 204 ? -20.850 -9.651 9.926 1.00 92.69 204 THR A CA 1
ATOM 1607 C C . THR A 1 204 ? -21.137 -10.433 11.208 1.00 92.69 204 THR A C 1
ATOM 1609 O O . THR A 1 204 ? -20.332 -10.440 12.139 1.00 92.69 204 THR A O 1
ATOM 1612 N N . GLY A 1 205 ? -22.303 -11.076 11.275 1.00 92.00 205 GLY A N 1
ATOM 1613 C CA . GLY A 1 205 ? -22.734 -11.815 12.462 1.00 92.00 205 GLY A CA 1
ATOM 1614 C C . GLY A 1 205 ? -23.253 -10.921 13.592 1.00 92.00 205 GLY A C 1
ATOM 1615 O O . GLY A 1 205 ? -23.548 -9.733 13.409 1.00 92.00 205 GLY A O 1
ATOM 1616 N N . GLU A 1 206 ? -23.378 -11.522 14.771 1.00 91.19 206 GLU A N 1
ATOM 1617 C CA . GLU A 1 206 ? -23.938 -10.919 15.982 1.00 91.19 206 GLU A CA 1
ATOM 1618 C C . GLU A 1 206 ? -22.933 -11.000 17.136 1.00 91.19 206 GLU A C 1
ATOM 1620 O O . GLU A 1 206 ? -22.041 -11.850 17.148 1.00 91.19 206 GLU A O 1
ATOM 1625 N N . VAL A 1 207 ? -23.071 -10.102 18.110 1.00 92.75 207 VAL A N 1
ATOM 1626 C CA . VAL A 1 207 ? -22.320 -10.176 19.369 1.00 92.75 207 VAL A CA 1
ATOM 1627 C C . VAL A 1 207 ? -23.172 -10.836 20.441 1.00 92.75 207 VAL A C 1
ATOM 1629 O O . VAL A 1 207 ? -24.399 -10.768 20.408 1.00 92.75 207 VAL A O 1
ATOM 1632 N N . GLU A 1 208 ? -22.521 -11.443 21.427 1.00 91.19 208 GLU A N 1
ATOM 1633 C CA . GLU A 1 208 ? -23.226 -11.940 22.604 1.00 91.19 208 GLU A CA 1
ATOM 1634 C C . GLU A 1 208 ? -23.748 -10.769 23.443 1.00 91.19 208 GLU A C 1
ATOM 1636 O O . GLU A 1 208 ? -23.008 -9.839 23.775 1.00 91.19 208 GLU A O 1
ATOM 1641 N N . THR A 1 209 ? -25.027 -10.834 23.809 1.00 95.38 209 THR A N 1
ATOM 1642 C CA . THR A 1 209 ? -25.669 -9.854 24.687 1.00 95.38 209 THR A CA 1
ATOM 1643 C C . THR A 1 209 ? -25.887 -10.416 26.084 1.00 95.38 209 THR A C 1
ATOM 1645 O O . THR A 1 209 ? -26.048 -11.621 26.267 1.00 95.38 209 THR A O 1
ATOM 1648 N N . TYR A 1 210 ? -25.957 -9.541 27.079 1.00 96.31 210 TYR A N 1
ATOM 1649 C CA . TYR A 1 210 ? -26.157 -9.905 28.475 1.00 96.31 210 TYR A CA 1
ATOM 1650 C C . TYR A 1 210 ? -26.952 -8.842 29.235 1.00 96.31 210 TYR A C 1
ATOM 1652 O O . TYR A 1 210 ? -27.128 -7.719 28.767 1.00 96.31 210 TYR A O 1
ATOM 1660 N N . THR A 1 211 ? -27.409 -9.184 30.441 1.00 98.06 211 THR A N 1
ATOM 1661 C CA . THR A 1 211 ? -27.937 -8.189 31.379 1.00 98.06 211 THR A CA 1
ATOM 1662 C C . THR A 1 211 ? -26.780 -7.488 32.079 1.00 98.06 211 THR A C 1
ATOM 1664 O O . THR A 1 211 ? -25.989 -8.121 32.785 1.00 98.06 211 THR A O 1
ATOM 1667 N N . LEU A 1 212 ? -26.665 -6.182 31.865 1.00 97.94 212 LEU A N 1
ATOM 1668 C CA . LEU A 1 212 ? -25.713 -5.318 32.545 1.00 97.94 212 LEU A CA 1
ATOM 1669 C C . LEU A 1 212 ? -26.405 -4.699 33.762 1.00 97.94 212 LEU A C 1
ATOM 1671 O O . LEU A 1 212 ? -27.261 -3.834 33.611 1.00 97.94 212 LEU A O 1
ATOM 1675 N N . ASP A 1 213 ? -26.054 -5.140 34.964 1.00 97.06 213 ASP A N 1
ATOM 1676 C CA . ASP A 1 213 ? -26.484 -4.518 36.217 1.00 97.06 213 ASP A CA 1
ATOM 1677 C C . ASP A 1 213 ? -25.378 -3.627 36.807 1.00 97.06 213 ASP A C 1
ATOM 1679 O O . ASP A 1 213 ? -24.269 -3.543 36.276 1.00 97.06 213 ASP A O 1
ATOM 1683 N N . GLU A 1 214 ? -25.671 -2.945 37.916 1.00 93.50 214 GLU A N 1
ATOM 1684 C CA . GLU A 1 214 ? -24.712 -2.040 38.561 1.00 93.50 214 GLU A CA 1
ATOM 1685 C C . GLU A 1 214 ? -23.427 -2.760 39.015 1.00 93.50 214 GLU A C 1
ATOM 1687 O O . GLU A 1 214 ? -22.331 -2.200 38.922 1.00 93.50 214 GLU A O 1
ATOM 1692 N N . THR A 1 215 ? -23.540 -4.011 39.470 1.00 94.88 215 THR A N 1
ATOM 1693 C CA . THR A 1 215 ? -22.397 -4.830 39.898 1.00 94.88 215 THR A CA 1
ATOM 1694 C C . THR A 1 215 ? -21.469 -5.112 38.721 1.00 94.88 215 THR A C 1
ATOM 1696 O O . THR A 1 215 ? -20.261 -4.871 38.797 1.00 94.88 215 THR A O 1
ATOM 1699 N N . ARG A 1 216 ? -22.031 -5.579 37.604 1.00 95.12 216 ARG A N 1
ATOM 1700 C CA . ARG A 1 216 ? -21.284 -5.881 36.386 1.00 95.12 216 ARG A CA 1
ATOM 1701 C C . ARG A 1 216 ? -20.730 -4.621 35.734 1.00 95.12 216 ARG A C 1
ATOM 1703 O O . ARG A 1 216 ? -19.579 -4.637 35.311 1.00 95.12 216 ARG A O 1
ATOM 1710 N N . PHE A 1 217 ? -21.487 -3.524 35.719 1.00 94.12 217 PHE A N 1
ATOM 1711 C CA . PHE A 1 217 ? -21.014 -2.226 35.238 1.00 94.12 217 PHE A CA 1
ATOM 1712 C C . PHE A 1 217 ? -19.757 -1.772 35.987 1.00 94.12 217 PHE A C 1
ATOM 1714 O O . PHE A 1 217 ? -18.748 -1.463 35.354 1.00 94.12 217 PHE A O 1
ATOM 1721 N N . LYS A 1 218 ? -19.766 -1.815 37.327 1.00 91.00 218 LYS A N 1
ATOM 1722 C CA . LYS A 1 218 ? -18.587 -1.475 38.143 1.00 91.00 218 LYS A CA 1
ATOM 1723 C C . LYS A 1 218 ? -17.403 -2.407 37.862 1.00 91.00 218 LYS A C 1
ATOM 1725 O O . LYS A 1 218 ? -16.268 -1.940 37.766 1.00 91.00 218 LYS A O 1
ATOM 1730 N N . ALA A 1 219 ? -17.656 -3.705 37.682 1.00 90.00 219 ALA A N 1
ATOM 1731 C CA . ALA A 1 219 ? -16.618 -4.676 37.336 1.00 90.00 219 ALA A CA 1
ATOM 1732 C C . ALA A 1 219 ? -16.016 -4.437 35.937 1.00 90.00 219 ALA A C 1
ATOM 1734 O O . ALA A 1 219 ? -14.812 -4.601 35.749 1.00 90.00 219 ALA A O 1
ATOM 1735 N N . GLU A 1 220 ? -16.825 -4.041 34.952 1.00 88.38 220 GLU A N 1
ATOM 1736 C CA . GLU A 1 220 ? -16.360 -3.694 33.604 1.00 88.38 220 GLU A CA 1
ATOM 1737 C C . GLU A 1 220 ? -15.599 -2.363 33.587 1.00 88.38 220 GLU A C 1
ATOM 1739 O O . GLU A 1 220 ? -14.535 -2.292 32.976 1.00 88.38 220 GLU A O 1
ATOM 1744 N N . ALA A 1 221 ? -16.059 -1.352 34.329 1.00 83.12 221 ALA A N 1
ATOM 1745 C CA . ALA A 1 221 ? -15.369 -0.069 34.473 1.00 83.12 221 ALA A CA 1
ATOM 1746 C C . ALA A 1 221 ? -13.958 -0.221 35.076 1.00 83.12 221 ALA A C 1
ATOM 1748 O O . ALA A 1 221 ? -13.025 0.474 34.675 1.00 83.12 221 ALA A O 1
ATOM 1749 N N . ALA A 1 222 ? -13.766 -1.176 35.993 1.00 77.31 222 ALA A N 1
ATOM 1750 C CA . ALA A 1 222 ? -12.458 -1.470 36.580 1.00 77.31 222 ALA A CA 1
ATOM 1751 C C . ALA A 1 222 ? -11.438 -2.046 35.570 1.00 77.31 222 ALA A C 1
ATOM 1753 O O . ALA A 1 222 ? -10.233 -1.956 35.806 1.00 77.31 222 ALA A O 1
ATOM 1754 N N . LYS A 1 223 ? -11.884 -2.590 34.424 1.00 71.12 223 LYS A N 1
ATOM 1755 C CA . LYS A 1 223 ? -11.006 -3.131 33.361 1.00 71.12 223 LYS A CA 1
ATOM 1756 C C . LYS A 1 223 ? -10.331 -2.045 32.512 1.00 71.12 223 LYS A C 1
ATOM 1758 O O . LYS A 1 223 ? -9.477 -2.353 31.686 1.00 71.12 223 LYS A O 1
ATOM 1763 N N . LYS A 1 224 ? -10.677 -0.768 32.706 1.00 65.19 224 LYS A N 1
ATOM 1764 C CA . LYS A 1 224 ? -10.191 0.376 31.909 1.00 65.19 224 LYS A CA 1
ATOM 1765 C C . LYS A 1 224 ? -8.702 0.718 32.123 1.00 65.19 224 LYS A C 1
ATOM 1767 O O . LYS A 1 224 ? -8.181 1.631 31.487 1.00 65.19 224 LYS A O 1
ATOM 1772 N N . SER A 1 225 ? -7.994 -0.015 32.986 1.00 63.62 225 SER A N 1
ATOM 1773 C CA . SER A 1 225 ? -6.594 0.223 33.376 1.00 63.62 225 SER A CA 1
ATOM 1774 C C . SER A 1 225 ? -5.547 -0.059 32.286 1.00 63.62 225 SER A C 1
ATOM 1776 O O . SER A 1 225 ? -4.366 0.202 32.500 1.00 63.62 225 SER A O 1
ATOM 1778 N N . HIS A 1 226 ? -5.949 -0.555 31.114 1.00 78.69 226 HIS A N 1
ATOM 1779 C CA . HIS A 1 226 ? -5.027 -0.922 30.032 1.00 78.69 226 HIS A CA 1
ATOM 1780 C C . HIS A 1 226 ? -4.643 0.234 29.094 1.00 78.69 226 HIS A C 1
ATOM 1782 O O . HIS A 1 226 ? -3.774 0.054 28.239 1.00 78.69 226 HIS A O 1
ATOM 1788 N N . TRP A 1 227 ? -5.266 1.409 29.233 1.00 85.62 227 TRP A N 1
ATOM 1789 C CA . TRP A 1 227 ? -4.939 2.595 28.436 1.00 85.62 227 TRP A CA 1
ATOM 1790 C C . TRP A 1 227 ? -3.668 3.296 28.936 1.00 85.62 227 TRP A C 1
ATOM 1792 O O . TRP A 1 227 ? -3.535 3.565 30.129 1.00 85.62 227 TRP A O 1
ATOM 1802 N N . SER A 1 228 ? -2.747 3.650 28.034 1.00 80.62 228 SER A N 1
ATOM 1803 C CA . SER A 1 228 ? -1.565 4.454 28.370 1.00 80.62 228 SER A CA 1
ATOM 1804 C C . SER A 1 228 ? -0.911 5.098 27.144 1.00 80.62 228 SER A C 1
ATOM 1806 O O . SER A 1 228 ? -0.775 4.469 26.094 1.00 80.62 228 SER A O 1
ATOM 1808 N N . LEU A 1 229 ? -0.375 6.314 27.307 1.00 76.44 229 LEU A N 1
ATOM 1809 C CA . LEU A 1 229 ? 0.507 6.952 26.315 1.00 76.44 229 LEU A CA 1
ATOM 1810 C C . LEU A 1 229 ? 1.820 6.177 26.099 1.00 76.44 229 LEU A C 1
ATOM 1812 O O . LEU A 1 229 ? 2.440 6.294 25.045 1.00 76.44 229 LEU A O 1
ATOM 1816 N N . VAL A 1 230 ? 2.235 5.344 27.058 1.00 81.06 230 VAL A N 1
ATOM 1817 C CA . VAL A 1 230 ? 3.395 4.455 26.885 1.00 81.06 230 VAL A CA 1
ATOM 1818 C C . VAL A 1 230 ? 3.117 3.405 25.809 1.00 81.06 230 VAL A C 1
ATOM 1820 O O . VAL A 1 230 ? 4.018 3.054 25.053 1.00 81.06 230 VAL A O 1
ATOM 1823 N N . ASN A 1 231 ? 1.874 2.929 25.687 1.00 86.38 231 ASN A N 1
ATOM 1824 C CA . ASN A 1 231 ? 1.509 1.970 24.642 1.00 86.38 231 ASN A CA 1
ATOM 1825 C C . ASN A 1 231 ? 1.582 2.606 23.256 1.00 86.38 231 ASN A C 1
ATOM 1827 O O . ASN A 1 231 ? 2.072 1.965 22.332 1.00 86.38 231 ASN A O 1
ATOM 1831 N N . ALA A 1 232 ? 1.218 3.888 23.147 1.00 79.69 232 ALA A N 1
ATOM 1832 C CA . ALA A 1 232 ? 1.481 4.674 21.950 1.00 79.69 232 ALA A CA 1
ATOM 1833 C C . ALA A 1 232 ? 2.975 4.597 21.599 1.00 79.69 232 ALA A C 1
ATOM 1835 O O . ALA A 1 232 ? 3.332 4.084 20.546 1.00 79.69 232 ALA A O 1
ATOM 1836 N N . ALA A 1 233 ? 3.860 4.992 22.522 1.00 81.56 233 ALA A N 1
ATOM 1837 C CA . ALA A 1 233 ? 5.307 4.946 22.306 1.00 81.56 233 ALA A CA 1
ATOM 1838 C C . ALA A 1 233 ? 5.824 3.549 21.903 1.00 81.56 233 ALA A C 1
ATOM 1840 O O . ALA A 1 233 ? 6.678 3.462 21.026 1.00 81.56 233 ALA A O 1
ATOM 1841 N N . LYS A 1 234 ? 5.281 2.461 22.473 1.00 87.38 234 LYS A N 1
ATOM 1842 C CA . LYS A 1 234 ? 5.600 1.082 22.052 1.00 87.38 234 LYS A CA 1
ATOM 1843 C C . LYS A 1 234 ? 5.197 0.806 20.603 1.00 87.38 234 LYS A C 1
ATOM 1845 O O . LYS A 1 234 ? 5.973 0.189 19.882 1.00 87.38 234 LYS A O 1
ATOM 1850 N N . VAL A 1 235 ? 4.004 1.240 20.181 1.00 88.25 235 VAL A N 1
ATOM 1851 C CA . VAL A 1 235 ? 3.539 1.067 18.795 1.00 88.25 235 VAL A CA 1
ATOM 1852 C C . VAL A 1 235 ? 4.503 1.735 17.825 1.00 88.25 235 VAL A C 1
ATOM 1854 O O . VAL A 1 235 ? 4.946 1.120 16.859 1.00 88.25 235 VAL A O 1
ATOM 1857 N N . TYR A 1 236 ? 4.883 2.974 18.120 1.00 83.12 236 TYR A N 1
ATOM 1858 C CA . TYR A 1 236 ? 5.759 3.750 17.248 1.00 83.12 236 TYR A CA 1
ATOM 1859 C C . TYR A 1 236 ? 7.218 3.291 17.287 1.00 83.12 236 TYR A C 1
ATOM 1861 O O . TYR A 1 236 ? 7.888 3.278 16.259 1.00 83.12 236 TYR A O 1
ATOM 1869 N N . GLY A 1 237 ? 7.694 2.838 18.445 1.00 84.94 237 GLY A N 1
ATOM 1870 C CA . GLY A 1 237 ? 8.991 2.179 18.565 1.00 84.94 237 GLY A CA 1
ATOM 1871 C C . GLY A 1 237 ? 9.055 0.804 17.889 1.00 84.94 237 GLY A C 1
ATOM 1872 O O . GLY A 1 237 ? 10.147 0.265 17.780 1.00 84.94 237 GLY A O 1
ATOM 1873 N N . GLY A 1 238 ? 7.919 0.239 17.457 1.00 89.94 238 GLY A N 1
ATOM 1874 C CA . GLY A 1 238 ? 7.824 -1.050 16.763 1.00 89.94 238 GLY A CA 1
ATOM 1875 C C . GLY A 1 238 ? 7.523 -0.951 15.263 1.00 89.94 238 GLY A C 1
ATOM 1876 O O . GLY A 1 238 ? 7.137 -1.953 14.658 1.00 89.94 238 GLY A O 1
ATOM 1877 N N . LEU A 1 239 ? 7.651 0.232 14.647 1.00 89.38 239 LEU A N 1
ATOM 1878 C CA . LEU A 1 239 ? 7.424 0.409 13.203 1.00 89.38 239 LEU A CA 1
ATOM 1879 C C . LEU A 1 239 ? 8.426 -0.383 12.351 1.00 89.38 239 LEU A C 1
ATOM 1881 O O . LEU A 1 239 ? 8.055 -0.943 11.321 1.00 89.38 239 LEU A O 1
ATOM 1885 N N . ASP A 1 240 ? 9.672 -0.489 12.806 1.00 90.25 240 ASP A N 1
ATOM 1886 C CA . ASP A 1 240 ? 10.705 -1.339 12.208 1.00 90.25 240 ASP A CA 1
ATOM 1887 C C . ASP A 1 240 ? 10.284 -2.815 12.196 1.00 90.25 240 ASP A C 1
ATOM 1889 O O . ASP A 1 240 ? 10.465 -3.508 11.197 1.00 90.25 240 ASP A O 1
ATOM 1893 N N . GLN A 1 241 ? 9.640 -3.288 13.267 1.00 93.44 241 GLN A N 1
ATOM 1894 C CA . GLN A 1 241 ? 9.125 -4.653 13.353 1.00 93.44 241 GLN A CA 1
ATOM 1895 C C . GLN A 1 241 ? 7.967 -4.890 12.383 1.00 93.44 241 GLN A C 1
ATOM 1897 O O . GLN A 1 241 ? 7.858 -5.990 11.841 1.00 93.44 241 GLN A O 1
ATOM 1902 N N . ILE A 1 242 ? 7.113 -3.885 12.152 1.00 94.19 242 ILE A N 1
ATOM 1903 C CA . ILE A 1 242 ? 6.045 -3.948 11.143 1.00 94.19 242 ILE A CA 1
ATOM 1904 C C . ILE A 1 242 ? 6.662 -4.103 9.750 1.00 94.19 242 ILE A C 1
ATOM 1906 O O . ILE A 1 242 ? 6.343 -5.064 9.049 1.00 94.19 242 ILE A O 1
ATOM 1910 N N . ILE A 1 243 ? 7.599 -3.222 9.380 1.00 94.94 243 ILE A N 1
ATOM 1911 C CA . ILE A 1 243 ? 8.290 -3.292 8.084 1.00 94.94 243 ILE A CA 1
ATOM 1912 C C . ILE A 1 243 ? 9.024 -4.621 7.923 1.00 94.94 243 ILE A C 1
ATOM 1914 O O . ILE A 1 243 ? 8.865 -5.286 6.902 1.00 94.94 243 ILE A O 1
ATOM 1918 N N . LYS A 1 244 ? 9.762 -5.061 8.946 1.00 95.56 244 LYS A N 1
ATOM 1919 C CA . LYS A 1 244 ? 10.480 -6.336 8.923 1.00 95.56 244 LYS A CA 1
ATOM 1920 C C . LYS A 1 244 ? 9.534 -7.517 8.707 1.00 95.56 244 LYS A C 1
ATOM 1922 O O . LYS A 1 244 ? 9.807 -8.351 7.854 1.00 95.56 244 LYS A O 1
ATOM 1927 N N . LYS A 1 245 ? 8.414 -7.589 9.435 1.00 96.19 245 LYS A N 1
ATOM 1928 C CA . LYS A 1 245 ? 7.430 -8.675 9.277 1.00 96.19 245 LYS A CA 1
ATOM 1929 C C . LYS A 1 245 ? 6.827 -8.704 7.875 1.00 96.19 245 LYS A C 1
ATOM 1931 O O . LYS A 1 245 ? 6.728 -9.778 7.294 1.00 96.19 245 LYS A O 1
ATOM 1936 N N . LEU A 1 246 ? 6.461 -7.543 7.336 1.00 97.75 246 LEU A N 1
ATOM 1937 C CA . LEU A 1 246 ? 5.896 -7.425 5.989 1.00 97.75 246 LEU A CA 1
ATOM 1938 C C . LEU A 1 246 ? 6.925 -7.704 4.884 1.00 97.75 246 LEU A C 1
ATOM 1940 O O . LEU A 1 246 ? 6.581 -8.179 3.802 1.00 97.75 246 LEU A O 1
ATOM 1944 N N . TRP A 1 247 ? 8.197 -7.401 5.131 1.00 97.56 247 TRP A N 1
ATOM 1945 C CA . TRP A 1 247 ? 9.285 -7.736 4.220 1.00 97.56 247 TRP A CA 1
ATOM 1946 C C . TRP A 1 247 ? 9.590 -9.237 4.230 1.00 97.56 247 TRP A C 1
ATOM 1948 O O . TRP A 1 247 ? 9.711 -9.856 3.169 1.00 97.56 247 TRP A O 1
ATOM 1958 N N . ASP A 1 248 ? 9.679 -9.824 5.426 1.00 97.56 248 ASP A N 1
ATOM 1959 C CA . ASP A 1 248 ? 9.936 -11.249 5.639 1.00 97.56 248 ASP A CA 1
ATOM 1960 C C . ASP A 1 248 ? 8.779 -12.103 5.087 1.00 97.56 248 ASP A C 1
ATOM 1962 O O . ASP A 1 248 ? 9.032 -13.156 4.501 1.00 97.56 248 ASP A O 1
ATOM 1966 N N . SER A 1 249 ? 7.527 -11.626 5.177 1.00 97.12 249 SER A N 1
ATOM 1967 C CA . SER A 1 249 ? 6.361 -12.273 4.551 1.00 97.12 249 SER A CA 1
ATOM 1968 C C . SER A 1 249 ? 6.338 -12.162 3.025 1.00 97.12 249 SER A C 1
ATOM 1970 O O . SER A 1 249 ? 5.569 -12.863 2.372 1.00 97.12 249 SER A O 1
ATOM 1972 N N . GLY A 1 250 ? 7.142 -11.266 2.445 1.00 97.31 250 GLY A N 1
ATOM 1973 C CA . GLY A 1 250 ? 7.133 -10.946 1.020 1.00 97.31 250 GLY A CA 1
ATOM 1974 C C . GLY A 1 250 ? 6.041 -9.959 0.593 1.00 97.31 250 GLY A C 1
ATOM 1975 O O . GLY A 1 250 ? 5.977 -9.625 -0.589 1.00 97.31 250 GLY A O 1
ATOM 1976 N N . SER A 1 251 ? 5.208 -9.462 1.510 1.00 97.56 251 SER A N 1
ATOM 1977 C CA . SER A 1 251 ? 4.109 -8.533 1.206 1.00 97.56 251 SER A CA 1
ATOM 1978 C C . SER A 1 251 ? 4.589 -7.223 0.591 1.00 97.56 251 SER A C 1
ATOM 1980 O O . SER A 1 251 ? 3.965 -6.732 -0.334 1.00 97.56 251 SER A O 1
ATOM 1982 N N . ILE A 1 252 ? 5.713 -6.680 1.066 1.00 97.19 252 ILE A N 1
ATOM 1983 C CA . ILE A 1 252 ? 6.290 -5.420 0.552 1.00 97.19 252 ILE A CA 1
ATOM 1984 C C . ILE A 1 252 ? 7.602 -5.638 -0.211 1.00 97.19 252 ILE A C 1
ATOM 1986 O O . ILE A 1 252 ? 8.349 -4.699 -0.484 1.00 97.19 252 ILE A O 1
ATOM 1990 N N . LYS A 1 253 ? 7.921 -6.895 -0.539 1.00 96.69 253 LYS A N 1
ATOM 1991 C CA . LYS A 1 253 ? 9.122 -7.257 -1.297 1.00 96.69 253 LYS A CA 1
ATOM 1992 C C . LYS A 1 253 ? 8.858 -7.052 -2.788 1.00 96.69 253 LYS A C 1
ATOM 1994 O O . LYS A 1 253 ? 8.738 -8.011 -3.548 1.00 96.69 253 LYS A O 1
ATOM 1999 N N . HIS A 1 254 ? 8.735 -5.786 -3.184 1.00 96.56 254 HIS A N 1
ATOM 2000 C CA . HIS A 1 254 ? 8.584 -5.339 -4.572 1.00 96.56 254 HIS A CA 1
ATOM 2001 C C . HIS A 1 254 ? 9.909 -5.509 -5.326 1.00 96.56 254 HIS A C 1
ATOM 2003 O O . HIS A 1 254 ? 10.558 -4.537 -5.695 1.00 96.56 254 HIS A O 1
ATOM 2009 N N . LEU A 1 255 ? 10.350 -6.759 -5.471 1.00 97.19 255 LEU A N 1
ATOM 2010 C CA . LEU A 1 255 ? 11.576 -7.149 -6.156 1.00 97.19 255 LEU A CA 1
ATOM 2011 C C . LEU A 1 255 ? 11.244 -8.106 -7.301 1.00 97.19 255 LEU A C 1
ATOM 2013 O O . LEU A 1 255 ? 10.467 -9.047 -7.132 1.00 97.19 255 LEU A O 1
ATOM 2017 N N . TYR A 1 256 ? 11.903 -7.892 -8.428 1.00 96.81 256 TYR A N 1
ATOM 2018 C CA . TYR A 1 256 ? 11.960 -8.793 -9.565 1.00 96.81 256 TYR A CA 1
ATOM 2019 C C . TYR A 1 256 ? 13.326 -9.476 -9.593 1.00 96.81 256 TYR A C 1
ATOM 2021 O O . TYR A 1 256 ? 14.350 -8.827 -9.375 1.00 96.81 256 TYR A O 1
ATOM 2029 N N . GLN A 1 257 ? 13.350 -10.782 -9.856 1.00 96.19 257 GLN A N 1
ATOM 2030 C CA . GLN A 1 257 ? 14.589 -11.494 -10.139 1.00 96.19 257 GLN A CA 1
ATOM 2031 C C . GLN A 1 257 ? 14.814 -11.508 -11.646 1.00 96.19 257 GLN A C 1
ATOM 2033 O O . GLN A 1 257 ? 14.085 -12.165 -12.387 1.00 96.19 257 GLN A O 1
ATOM 2038 N N . ASP A 1 258 ? 15.836 -10.782 -12.077 1.00 92.19 258 ASP A N 1
ATOM 2039 C CA . ASP A 1 258 ? 16.266 -10.729 -13.463 1.00 92.19 258 ASP A CA 1
ATOM 2040 C C . ASP A 1 258 ? 16.623 -12.135 -13.963 1.00 92.19 258 ASP A C 1
ATOM 2042 O O . ASP A 1 258 ? 17.433 -12.833 -13.350 1.00 92.19 258 ASP A O 1
ATOM 2046 N N . LYS A 1 259 ? 15.966 -12.576 -15.041 1.00 88.50 259 LYS A N 1
ATOM 2047 C CA . LYS A 1 259 ? 16.070 -13.956 -15.544 1.00 88.50 259 LYS A CA 1
ATOM 2048 C C . LYS A 1 259 ? 17.457 -14.278 -16.098 1.00 88.50 259 LYS A C 1
ATOM 2050 O O . LYS A 1 259 ? 17.883 -15.425 -15.996 1.00 88.50 259 LYS A O 1
ATOM 2055 N N . ASP A 1 260 ? 18.148 -13.279 -16.637 1.00 85.62 260 ASP A N 1
ATOM 2056 C CA . ASP A 1 260 ? 19.431 -13.462 -17.312 1.00 85.62 260 ASP A CA 1
ATOM 2057 C C . ASP A 1 260 ? 20.594 -13.371 -16.317 1.00 85.62 260 ASP A C 1
ATOM 2059 O O . ASP A 1 260 ? 21.534 -14.164 -16.358 1.00 85.62 260 ASP A O 1
ATOM 2063 N N . THR A 1 261 ? 20.519 -12.430 -15.373 1.00 89.69 261 THR A N 1
ATOM 2064 C CA . THR A 1 261 ? 21.603 -12.154 -14.416 1.00 89.69 261 THR A CA 1
ATOM 2065 C C . THR A 1 261 ? 21.375 -12.746 -13.024 1.00 89.69 261 THR A C 1
ATOM 2067 O O . THR A 1 261 ? 22.299 -12.778 -12.209 1.00 89.69 261 THR A O 1
ATOM 2070 N N . GLY A 1 262 ? 20.148 -13.163 -12.701 1.00 94.62 262 GLY A N 1
ATOM 2071 C CA . GLY A 1 262 ? 19.739 -13.619 -11.369 1.00 94.62 262 GLY A CA 1
ATOM 2072 C C . GLY A 1 262 ? 19.685 -12.516 -10.302 1.00 94.62 262 GLY A C 1
ATOM 2073 O O . GLY A 1 262 ? 19.363 -12.807 -9.144 1.00 94.62 262 GLY A O 1
ATOM 2074 N N . LYS A 1 263 ? 20.006 -11.261 -10.656 1.00 95.88 263 LYS A N 1
ATOM 2075 C CA . LYS A 1 263 ? 20.025 -10.118 -9.734 1.00 95.88 263 LYS A CA 1
ATOM 2076 C C . LYS A 1 263 ? 18.607 -9.703 -9.357 1.00 95.88 263 LYS A C 1
ATOM 2078 O O . LYS A 1 263 ? 17.693 -9.734 -10.173 1.00 95.88 263 LYS A O 1
ATOM 2083 N N . LEU A 1 264 ? 18.441 -9.256 -8.117 1.00 97.81 264 LEU A N 1
ATOM 2084 C CA . LEU A 1 264 ? 17.186 -8.675 -7.651 1.00 97.81 264 LEU A CA 1
ATOM 2085 C C . LEU A 1 264 ? 17.162 -7.175 -7.956 1.00 97.81 264 LEU A C 1
ATOM 2087 O O . LEU A 1 264 ? 18.059 -6.457 -7.508 1.00 97.81 264 LEU A O 1
ATOM 2091 N N . LYS A 1 265 ? 16.135 -6.728 -8.677 1.00 98.12 265 LYS A N 1
ATOM 2092 C CA . LYS A 1 265 ? 15.862 -5.329 -9.026 1.00 98.12 265 LYS A CA 1
ATOM 2093 C C . LYS A 1 265 ? 14.563 -4.885 -8.341 1.00 98.12 265 LYS A C 1
ATOM 2095 O O . LYS A 1 265 ? 13.602 -5.657 -8.355 1.00 98.12 265 LYS A O 1
ATOM 2100 N N . PRO A 1 266 ? 14.492 -3.704 -7.706 1.00 98.19 266 PRO A N 1
ATOM 2101 C CA . PRO A 1 266 ? 13.229 -3.170 -7.216 1.00 98.19 266 PRO A CA 1
ATOM 2102 C C . PRO A 1 266 ? 12.259 -2.879 -8.359 1.00 98.19 266 PRO A C 1
ATOM 2104 O O . PRO A 1 266 ? 12.676 -2.529 -9.460 1.00 98.19 266 PRO A O 1
ATOM 2107 N N . ILE A 1 267 ? 10.970 -3.019 -8.066 1.00 98.19 267 ILE A N 1
ATOM 2108 C CA . ILE A 1 267 ? 9.868 -2.731 -8.981 1.00 98.19 267 ILE A CA 1
ATOM 2109 C C . ILE A 1 267 ? 9.254 -1.385 -8.589 1.00 98.19 267 ILE A C 1
ATOM 2111 O O . ILE A 1 267 ? 8.869 -1.190 -7.433 1.00 98.19 267 ILE A O 1
ATOM 2115 N N . ILE A 1 268 ? 9.153 -0.474 -9.553 1.00 97.62 268 ILE A N 1
ATOM 2116 C CA . ILE A 1 268 ? 8.385 0.764 -9.474 1.00 97.62 268 ILE A CA 1
ATOM 2117 C C . ILE A 1 268 ? 7.165 0.606 -10.372 1.00 97.62 268 ILE A C 1
ATOM 2119 O O . ILE A 1 268 ? 7.285 0.491 -11.588 1.00 97.62 268 ILE A O 1
ATOM 2123 N N . TYR A 1 269 ? 5.989 0.637 -9.762 1.00 96.62 269 TYR A N 1
ATOM 2124 C CA . TYR A 1 269 ? 4.730 0.712 -10.489 1.00 96.62 269 TYR A CA 1
ATOM 2125 C C . TYR A 1 269 ? 4.374 2.165 -10.815 1.00 96.62 269 TYR A C 1
ATOM 2127 O O . TYR A 1 269 ? 4.582 3.056 -9.980 1.00 96.62 269 TYR A O 1
ATOM 2135 N N . GLY A 1 270 ? 3.820 2.370 -12.005 1.00 94.56 270 GLY A N 1
ATOM 2136 C CA . GLY A 1 270 ? 3.186 3.605 -12.442 1.00 94.56 270 GLY A CA 1
ATOM 2137 C C . GLY A 1 270 ? 1.747 3.749 -11.950 1.00 94.56 270 GLY A C 1
ATOM 2138 O O . GLY A 1 270 ? 1.354 3.211 -10.909 1.00 94.56 270 GLY A O 1
ATOM 2139 N N . THR A 1 271 ? 0.946 4.495 -12.701 1.00 93.12 271 THR A N 1
ATOM 2140 C CA . THR A 1 271 ? -0.491 4.662 -12.513 1.00 93.12 271 THR A CA 1
ATOM 2141 C C . THR A 1 271 ? -1.269 4.057 -13.682 1.00 93.12 271 THR A C 1
ATOM 2143 O O . THR A 1 271 ? -0.713 3.542 -14.643 1.00 93.12 271 THR A O 1
ATOM 2146 N N . ALA A 1 272 ? -2.599 4.036 -13.572 1.00 90.00 272 ALA A N 1
ATOM 2147 C CA . ALA A 1 272 ? -3.468 3.551 -14.649 1.00 90.00 272 ALA A CA 1
ATOM 2148 C C . ALA A 1 272 ? -3.667 4.588 -15.779 1.00 90.00 272 ALA A C 1
ATOM 2150 O O . ALA A 1 272 ? -4.528 4.392 -16.635 1.00 90.00 272 ALA A O 1
ATOM 2151 N N . GLY A 1 273 ? -2.974 5.726 -15.697 1.00 90.62 273 GLY A N 1
ATOM 2152 C CA . GLY A 1 273 ? -2.980 6.819 -16.664 1.00 90.62 273 GLY A CA 1
ATOM 2153 C C . GLY A 1 273 ? -1.558 7.367 -16.811 1.00 90.62 273 GLY A C 1
ATOM 2154 O O . GLY A 1 273 ? -0.621 6.781 -16.296 1.00 90.62 273 GLY A O 1
ATOM 2155 N N . ASN A 1 274 ? -1.415 8.539 -17.435 1.00 89.19 274 ASN A N 1
ATOM 2156 C CA . ASN A 1 274 ? -0.099 9.098 -17.764 1.00 89.19 274 ASN A CA 1
ATOM 2157 C C . ASN A 1 274 ? 0.814 9.366 -16.547 1.00 89.19 274 ASN A C 1
ATOM 2159 O O . ASN A 1 274 ? 0.474 10.159 -15.658 1.00 89.19 274 ASN A O 1
ATOM 2163 N N . ASP A 1 275 ? 2.048 8.882 -16.631 1.00 88.38 275 ASP A N 1
ATOM 2164 C CA . ASP A 1 275 ? 3.115 9.017 -15.650 1.00 88.38 275 ASP A CA 1
ATOM 2165 C C . ASP A 1 275 ? 4.282 9.838 -16.201 1.00 88.38 275 ASP A C 1
ATOM 2167 O O . ASP A 1 275 ? 5.205 9.343 -16.835 1.00 88.38 275 ASP A O 1
ATOM 2171 N N . SER A 1 276 ? 4.296 11.136 -15.902 1.00 80.00 276 SER A N 1
ATOM 2172 C CA . SER A 1 276 ? 5.375 12.046 -16.336 1.00 80.00 276 SER A CA 1
ATOM 2173 C C . SER A 1 276 ? 6.500 12.235 -15.309 1.00 80.00 276 SER A C 1
ATOM 2175 O O . SER A 1 276 ? 7.365 13.093 -15.490 1.00 80.00 276 SER A O 1
ATOM 2177 N N . LYS A 1 277 ? 6.462 11.510 -14.181 1.00 80.06 277 LYS A N 1
ATOM 2178 C CA . LYS A 1 277 ? 7.315 11.771 -13.004 1.00 80.06 277 LYS A CA 1
ATOM 2179 C C . LYS A 1 277 ? 7.952 10.510 -12.404 1.00 80.06 277 LYS A C 1
ATOM 2181 O O . LYS A 1 277 ? 8.130 10.436 -11.185 1.00 80.06 277 LYS A O 1
ATOM 2186 N N . ILE A 1 278 ? 8.278 9.537 -13.252 1.00 87.31 278 ILE A N 1
ATOM 2187 C CA . ILE A 1 278 ? 9.046 8.345 -12.882 1.00 87.31 278 ILE A CA 1
ATOM 2188 C C . ILE A 1 278 ? 10.466 8.515 -13.434 1.00 87.31 278 ILE A C 1
ATOM 2190 O O . ILE A 1 278 ? 10.695 8.459 -14.641 1.00 87.31 278 ILE A O 1
ATOM 2194 N N . GLU A 1 279 ? 11.423 8.789 -12.546 1.00 90.19 279 GLU A N 1
ATOM 2195 C CA . GLU A 1 279 ? 12.812 9.074 -12.926 1.00 90.19 279 GLU A CA 1
ATOM 2196 C C . GLU A 1 279 ? 13.796 8.357 -12.000 1.00 90.19 279 GLU A C 1
ATOM 2198 O O . GLU A 1 279 ? 13.924 8.685 -10.819 1.00 90.19 279 GLU A O 1
ATOM 2203 N N . GLY A 1 280 ? 14.543 7.409 -12.558 1.00 93.94 280 GLY A N 1
ATOM 2204 C CA . GLY A 1 280 ? 15.488 6.569 -11.847 1.00 93.94 280 GLY A CA 1
ATOM 2205 C C . GLY A 1 280 ? 14.801 5.880 -10.675 1.00 93.94 280 GLY A C 1
ATOM 2206 O O . GLY A 1 280 ? 13.826 5.154 -10.816 1.00 93.94 280 GLY A O 1
ATOM 2207 N N . THR A 1 281 ? 15.272 6.165 -9.469 1.00 95.75 281 THR A N 1
ATOM 2208 C CA . THR A 1 281 ? 14.710 5.607 -8.234 1.00 95.75 281 THR A CA 1
ATOM 2209 C C . THR A 1 281 ? 13.631 6.490 -7.608 1.00 95.75 281 THR A C 1
ATOM 2211 O O . THR A 1 281 ? 13.181 6.218 -6.494 1.00 95.75 281 THR A O 1
ATOM 2214 N N . LYS A 1 282 ? 13.216 7.568 -8.282 1.00 95.06 282 LYS A N 1
ATOM 2215 C CA . LYS A 1 282 ? 12.300 8.573 -7.740 1.00 95.06 282 LYS A CA 1
ATOM 2216 C C . LYS A 1 282 ? 10.892 8.422 -8.294 1.00 95.06 282 LYS A C 1
ATOM 2218 O O . LYS A 1 282 ? 10.684 8.312 -9.498 1.00 95.06 282 LYS A O 1
ATOM 2223 N N . ILE A 1 283 ? 9.929 8.516 -7.383 1.00 91.31 283 ILE A N 1
ATOM 2224 C CA . ILE A 1 283 ? 8.495 8.432 -7.647 1.00 91.31 283 ILE A CA 1
ATOM 2225 C C . ILE A 1 283 ? 7.840 9.682 -7.074 1.00 91.31 283 ILE A C 1
ATOM 2227 O O . ILE A 1 283 ? 7.909 9.921 -5.866 1.00 91.31 283 ILE A O 1
ATOM 2231 N N . THR A 1 284 ? 7.176 10.482 -7.907 1.00 90.62 284 THR A N 1
ATOM 2232 C CA . THR A 1 284 ? 6.371 11.609 -7.421 1.00 90.62 284 THR A CA 1
ATOM 2233 C C . THR A 1 284 ? 4.887 11.268 -7.423 1.00 90.62 284 THR A C 1
ATOM 2235 O O . THR A 1 284 ? 4.294 11.075 -8.479 1.00 90.62 284 THR A O 1
ATOM 2238 N N . ARG A 1 285 ? 4.256 11.274 -6.243 1.00 89.31 285 ARG A N 1
ATOM 2239 C CA . ARG A 1 285 ? 2.813 11.023 -6.091 1.00 89.31 285 ARG A CA 1
ATOM 2240 C C . ARG A 1 285 ? 2.170 11.912 -5.031 1.00 89.31 285 ARG A C 1
ATOM 2242 O O . ARG A 1 285 ? 2.847 12.635 -4.299 1.00 89.31 285 ARG A O 1
ATOM 2249 N N . ARG A 1 286 ? 0.836 11.879 -4.950 1.00 87.44 286 ARG A N 1
ATOM 2250 C CA . ARG A 1 286 ? 0.086 12.577 -3.899 1.00 87.44 286 ARG A CA 1
AT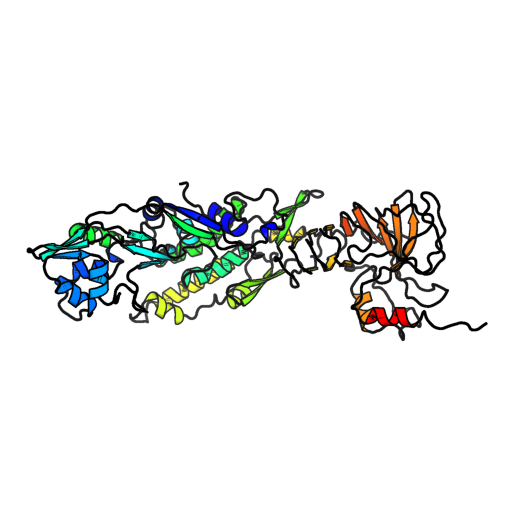OM 2251 C C . ARG A 1 286 ? -0.130 11.677 -2.688 1.00 87.44 286 ARG A C 1
ATOM 2253 O O . ARG A 1 286 ? -0.743 10.627 -2.820 1.00 87.44 286 ARG A O 1
ATOM 2260 N N . ILE A 1 287 ? 0.291 12.146 -1.517 1.00 83.06 287 ILE A N 1
ATOM 2261 C CA . ILE A 1 287 ? 0.019 11.525 -0.215 1.00 83.06 287 ILE A CA 1
ATOM 2262 C C . ILE A 1 287 ? -0.678 12.574 0.652 1.00 83.06 287 ILE A C 1
ATOM 2264 O O . ILE A 1 287 ? -0.189 13.697 0.797 1.00 83.06 287 ILE A O 1
ATOM 2268 N N . ALA A 1 288 ? -1.860 12.243 1.183 1.00 75.62 288 ALA A N 1
ATOM 2269 C CA . ALA A 1 288 ? -2.699 13.166 1.960 1.00 75.62 288 ALA A CA 1
ATOM 2270 C C . ALA A 1 288 ? -2.917 14.540 1.275 1.00 75.62 288 ALA A C 1
ATOM 2272 O O . ALA A 1 288 ? -2.829 15.595 1.904 1.00 75.62 288 ALA A O 1
ATOM 2273 N N . GLY A 1 289 ? -3.155 14.528 -0.041 1.00 81.75 289 GLY A N 1
ATOM 2274 C CA . GLY A 1 289 ? -3.398 15.731 -0.846 1.00 81.75 289 GLY A CA 1
ATOM 2275 C C . GLY A 1 289 ? -2.152 16.552 -1.206 1.00 81.75 289 GLY A C 1
ATOM 2276 O O . GLY A 1 289 ? -2.284 17.545 -1.920 1.00 81.75 289 GLY A O 1
ATOM 2277 N N . LYS A 1 290 ? -0.952 16.147 -0.769 1.00 83.81 290 LYS A N 1
ATOM 2278 C CA . LYS A 1 290 ? 0.313 16.841 -1.051 1.00 83.81 290 LYS A CA 1
ATOM 2279 C C . LYS A 1 290 ? 1.175 16.057 -2.028 1.00 83.81 290 LYS A C 1
ATOM 2281 O O . LYS A 1 290 ? 1.280 14.843 -1.909 1.00 83.81 290 LYS A O 1
ATOM 2286 N N . GLU A 1 291 ? 1.816 16.754 -2.961 1.00 89.12 291 GLU A N 1
ATOM 2287 C CA . GLU A 1 291 ? 2.787 16.150 -3.876 1.00 89.12 291 GLU A CA 1
ATOM 2288 C C . GLU A 1 291 ? 4.124 15.897 -3.161 1.00 89.12 291 GLU A C 1
ATOM 2290 O O . GLU A 1 291 ? 4.719 16.803 -2.565 1.00 89.12 291 GLU A O 1
ATOM 2295 N N . VAL A 1 292 ? 4.582 14.649 -3.210 1.00 88.19 292 VAL A N 1
ATOM 2296 C CA . VAL A 1 292 ? 5.787 14.161 -2.542 1.00 88.19 292 VAL A CA 1
ATOM 2297 C C . VAL A 1 292 ? 6.598 13.346 -3.540 1.00 88.19 292 VAL A C 1
ATOM 2299 O O . VAL A 1 292 ? 6.034 12.541 -4.275 1.00 88.19 292 VAL A O 1
ATOM 2302 N N . THR A 1 293 ? 7.915 13.547 -3.542 1.00 91.12 293 THR A N 1
ATOM 2303 C CA . THR A 1 293 ? 8.863 12.695 -4.266 1.00 91.12 293 THR A CA 1
ATOM 2304 C C . THR A 1 293 ? 9.499 11.742 -3.269 1.00 91.12 293 THR A C 1
ATOM 2306 O O . THR A 1 293 ? 10.105 12.192 -2.297 1.00 91.12 293 THR A O 1
ATOM 2309 N N . LEU A 1 294 ? 9.327 10.447 -3.496 1.00 91.12 294 LEU A N 1
ATOM 2310 C CA . LEU A 1 294 ? 9.952 9.370 -2.743 1.00 91.12 294 LEU A CA 1
ATOM 2311 C C . LEU A 1 294 ? 11.123 8.842 -3.561 1.00 91.12 294 LEU A C 1
ATOM 2313 O O . LEU A 1 294 ? 10.967 8.624 -4.756 1.00 91.12 294 LEU A O 1
ATOM 2317 N N . ASP A 1 295 ? 12.274 8.641 -2.932 1.00 93.69 295 ASP A N 1
ATOM 2318 C CA . ASP A 1 295 ? 13.438 8.037 -3.577 1.00 93.69 295 ASP A CA 1
ATOM 2319 C C . ASP A 1 295 ? 13.700 6.671 -2.947 1.00 93.69 295 ASP A C 1
ATOM 2321 O O . ASP A 1 295 ? 14.050 6.579 -1.766 1.00 93.69 295 ASP A O 1
ATOM 2325 N N . ILE A 1 296 ? 13.511 5.601 -3.722 1.00 94.69 296 ILE A N 1
ATOM 2326 C CA . ILE A 1 296 ? 13.681 4.243 -3.210 1.00 94.69 296 ILE A CA 1
ATOM 2327 C C . ILE A 1 296 ? 15.153 3.858 -3.004 1.00 94.69 296 ILE A C 1
ATOM 2329 O O . ILE A 1 296 ? 15.415 2.847 -2.359 1.00 94.69 296 ILE A O 1
ATOM 2333 N N . ALA A 1 297 ? 16.113 4.644 -3.510 1.00 94.94 297 ALA A N 1
ATOM 2334 C CA . ALA A 1 297 ? 17.540 4.442 -3.247 1.00 94.94 297 ALA A CA 1
ATOM 2335 C C . ALA A 1 297 ? 17.965 4.960 -1.873 1.00 94.94 297 ALA A C 1
ATOM 2337 O O . ALA A 1 297 ? 18.994 4.536 -1.337 1.00 94.94 297 ALA A O 1
ATOM 2338 N N . ASN A 1 298 ? 17.185 5.864 -1.282 1.00 91.88 298 ASN A N 1
ATOM 2339 C CA . ASN A 1 298 ? 17.478 6.352 0.049 1.00 91.88 298 ASN A CA 1
ATOM 2340 C C . ASN A 1 298 ? 17.212 5.254 1.070 1.00 91.88 298 ASN A C 1
ATOM 2342 O O . ASN A 1 298 ? 16.099 4.744 1.186 1.00 91.88 298 ASN A O 1
ATOM 2346 N N . GLN A 1 299 ? 18.234 4.943 1.867 1.00 85.62 299 GLN A N 1
ATOM 2347 C CA . GLN A 1 299 ? 18.123 3.958 2.940 1.00 85.62 299 GLN A CA 1
ATOM 2348 C C . GLN A 1 299 ? 17.091 4.354 3.994 1.00 85.62 299 GLN A C 1
ATOM 2350 O O . GLN A 1 299 ? 16.591 3.478 4.676 1.00 85.62 299 GLN A O 1
ATOM 2355 N N . LYS A 1 300 ? 16.777 5.645 4.143 1.00 86.12 300 LYS A N 1
ATOM 2356 C CA . LYS A 1 300 ? 15.852 6.172 5.152 1.00 86.12 300 LYS A CA 1
ATOM 2357 C C . LYS A 1 300 ? 14.911 7.190 4.535 1.00 86.12 300 LYS A C 1
ATOM 2359 O O . LYS A 1 300 ? 15.251 7.821 3.534 1.00 86.12 300 LYS A O 1
ATOM 2364 N N . ILE A 1 301 ? 13.765 7.408 5.177 1.00 80.38 301 ILE A N 1
ATOM 2365 C CA . ILE A 1 301 ? 12.848 8.481 4.781 1.00 80.38 301 ILE A CA 1
ATOM 2366 C C . ILE A 1 301 ? 13.542 9.832 4.978 1.00 80.38 301 ILE A C 1
ATOM 2368 O O . ILE A 1 301 ? 14.002 10.162 6.074 1.00 80.38 301 ILE A O 1
ATOM 2372 N N . GLU A 1 302 ? 13.597 10.640 3.920 1.00 80.38 302 GLU A N 1
ATOM 2373 C CA . GLU A 1 302 ? 14.177 11.975 4.004 1.00 80.38 302 GLU A CA 1
ATOM 2374 C C . GLU A 1 302 ? 13.386 12.869 4.963 1.00 80.38 302 GLU A C 1
ATOM 2376 O O . GLU A 1 302 ? 12.154 12.941 4.924 1.00 80.38 302 GLU A O 1
ATOM 2381 N N . LYS A 1 303 ? 14.097 13.660 5.771 1.00 77.06 303 LYS A N 1
ATOM 2382 C CA . LYS A 1 303 ? 13.469 14.621 6.687 1.00 77.06 303 LYS A CA 1
ATOM 2383 C C . LYS A 1 303 ? 12.533 15.599 5.959 1.00 77.06 303 LYS A C 1
ATOM 2385 O O . LYS A 1 303 ? 11.448 15.887 6.456 1.00 77.06 303 LYS A O 1
ATOM 2390 N N . GLY A 1 304 ? 12.911 16.053 4.760 1.00 77.25 304 GLY A N 1
ATOM 2391 C CA . GLY A 1 304 ? 12.079 16.942 3.941 1.00 77.25 304 GLY A CA 1
ATOM 2392 C C . GLY A 1 304 ? 10.756 16.304 3.493 1.00 77.25 304 GLY A C 1
ATOM 2393 O O . GLY A 1 304 ? 9.747 17.000 3.374 1.00 77.25 304 GLY A O 1
ATOM 2394 N N . VAL A 1 305 ? 10.723 14.979 3.307 1.00 77.12 305 VAL A N 1
ATOM 2395 C CA . VAL A 1 305 ? 9.487 14.227 3.035 1.00 77.12 305 VAL A CA 1
ATOM 2396 C C . VAL A 1 305 ? 8.588 14.220 4.273 1.00 77.12 305 VAL A C 1
ATOM 2398 O O . VAL A 1 305 ? 7.404 14.541 4.164 1.00 77.12 305 VAL A O 1
ATOM 2401 N N . LEU A 1 306 ? 9.144 13.956 5.461 1.00 74.88 306 LEU A N 1
ATOM 2402 C CA . LEU A 1 306 ? 8.398 13.990 6.729 1.00 74.88 306 LEU A CA 1
ATOM 2403 C C . LEU A 1 306 ? 7.797 15.384 7.005 1.00 74.88 306 LEU A C 1
ATOM 2405 O O . LEU A 1 306 ? 6.631 15.505 7.392 1.00 74.88 306 LEU A O 1
ATOM 2409 N N . GLU A 1 307 ? 8.564 16.447 6.752 1.00 75.94 307 GLU A N 1
ATOM 2410 C CA . GLU A 1 307 ? 8.106 17.835 6.883 1.00 75.94 307 GLU A CA 1
ATOM 2411 C C . GLU A 1 307 ? 6.967 18.154 5.902 1.00 75.94 307 GLU A C 1
ATOM 2413 O O . GLU A 1 307 ? 5.921 18.670 6.311 1.00 75.94 307 GLU A O 1
ATOM 2418 N N . LYS A 1 308 ? 7.109 17.781 4.619 1.00 77.56 308 LYS A N 1
ATOM 2419 C CA . LYS A 1 308 ? 6.044 17.948 3.614 1.00 77.56 308 LYS A CA 1
ATOM 2420 C C . LYS A 1 308 ? 4.771 17.227 4.024 1.00 77.56 308 LYS A C 1
ATOM 2422 O O . LYS A 1 308 ? 3.692 17.811 3.938 1.00 77.56 308 LYS A O 1
ATOM 2427 N N . LEU A 1 309 ? 4.879 16.009 4.545 1.00 73.19 309 LEU A N 1
ATOM 2428 C CA . LEU A 1 309 ? 3.746 15.225 5.035 1.00 73.19 309 LEU A CA 1
ATOM 2429 C C . LEU A 1 309 ? 3.089 15.815 6.294 1.00 73.19 309 LEU A C 1
ATOM 2431 O O . LEU A 1 309 ? 2.081 15.284 6.756 1.00 73.19 309 LEU A O 1
ATOM 2435 N N . GLY A 1 310 ? 3.580 16.946 6.816 1.00 68.12 310 GLY A N 1
ATOM 2436 C CA . GLY A 1 310 ? 3.003 17.625 7.975 1.00 68.12 310 GLY A CA 1
ATOM 2437 C C . GLY A 1 310 ? 3.176 16.820 9.257 1.00 68.12 310 GLY A C 1
ATOM 2438 O O . GLY A 1 310 ? 2.323 16.894 10.138 1.00 68.12 310 GLY A O 1
ATOM 2439 N N . LEU A 1 311 ? 4.246 16.024 9.334 1.00 65.00 311 LEU A N 1
ATOM 2440 C CA . LEU A 1 311 ? 4.579 15.232 10.518 1.00 65.00 311 LEU A CA 1
ATOM 2441 C C . LEU A 1 311 ? 5.303 16.071 11.585 1.00 65.00 311 LEU A C 1
ATOM 2443 O O . LEU A 1 311 ? 5.546 15.602 12.694 1.00 65.00 311 LEU A O 1
ATOM 2447 N N . SER A 1 312 ? 5.584 17.342 11.281 1.00 55.34 312 SER A N 1
ATOM 2448 C CA . SER A 1 312 ? 5.939 18.374 12.250 1.00 55.34 312 SER A CA 1
ATOM 2449 C C . SER A 1 312 ? 4.668 18.941 12.891 1.00 55.34 312 SER A C 1
ATOM 2451 O O . SER A 1 312 ? 4.047 19.877 12.390 1.00 55.34 312 SER A O 1
ATOM 2453 N N . VAL A 1 313 ? 4.233 18.360 14.009 1.00 53.62 313 VAL A N 1
ATOM 2454 C CA . VAL A 1 313 ? 3.036 18.856 14.700 1.00 53.62 313 VAL A CA 1
ATOM 2455 C C . VAL A 1 313 ? 3.385 19.979 15.670 1.00 53.62 313 VAL A C 1
ATOM 2457 O O . VAL A 1 313 ? 4.311 19.857 16.473 1.00 53.62 313 VAL A O 1
ATOM 2460 N N . SER A 1 314 ? 2.604 21.061 15.659 1.00 53.62 314 SER A N 1
ATOM 2461 C CA . SER A 1 314 ? 2.673 22.069 16.714 1.00 53.62 314 SER A CA 1
ATOM 2462 C C . SER A 1 314 ? 2.130 21.488 18.029 1.00 53.62 314 SER A C 1
ATOM 2464 O O . SER A 1 314 ? 1.085 20.836 18.064 1.00 53.62 314 SER A O 1
ATOM 2466 N N . GLY A 1 315 ? 2.796 21.752 19.157 1.00 51.28 315 GLY A N 1
ATOM 2467 C CA . GLY A 1 315 ? 2.337 21.267 20.467 1.00 51.28 315 GLY A CA 1
ATOM 2468 C C . GLY A 1 315 ? 0.961 21.802 20.908 1.00 51.28 315 GLY A C 1
ATOM 2469 O O . GLY A 1 315 ? 0.473 21.401 21.958 1.00 51.28 315 GLY A O 1
ATOM 2470 N N . SER A 1 316 ? 0.346 22.736 20.171 1.00 52.31 316 SER A N 1
ATOM 2471 C CA . SER A 1 316 ? -0.995 23.290 20.434 1.00 52.31 316 SER A CA 1
ATOM 2472 C C . SER A 1 316 ? -2.143 22.475 19.831 1.00 52.31 316 SER A C 1
ATOM 2474 O O . SER A 1 316 ? -3.204 22.409 20.452 1.00 52.31 316 SER A O 1
ATOM 2476 N N . ASP A 1 317 ? -1.948 21.832 18.676 1.00 53.78 317 ASP A N 1
ATOM 2477 C CA . ASP A 1 317 ? -3.021 21.086 17.991 1.00 53.78 317 ASP A CA 1
ATOM 2478 C C . ASP A 1 317 ? -3.367 19.779 18.720 1.00 53.78 317 ASP A C 1
ATOM 2480 O O . ASP A 1 317 ? -4.509 19.326 18.719 1.00 53.78 317 ASP A O 1
ATOM 2484 N N . ILE A 1 318 ? -2.398 19.219 19.446 1.00 52.41 318 ILE A N 1
ATOM 2485 C CA . ILE A 1 318 ? -2.540 17.929 20.128 1.00 52.41 318 ILE A CA 1
ATOM 2486 C C . ILE A 1 318 ? -3.106 18.089 21.551 1.00 52.41 318 ILE A C 1
ATOM 2488 O O . ILE A 1 318 ? -3.822 17.211 22.033 1.00 52.41 318 ILE A O 1
ATOM 2492 N N . ILE A 1 319 ? -2.887 19.237 22.211 1.00 49.56 319 ILE A N 1
ATOM 2493 C CA . ILE A 1 319 ? -3.501 19.549 23.520 1.00 49.56 319 ILE A CA 1
ATOM 2494 C C . ILE A 1 319 ? -5.027 19.612 23.412 1.00 49.56 319 ILE A C 1
ATOM 2496 O O . ILE A 1 319 ? -5.726 19.071 24.269 1.00 49.56 319 ILE A O 1
ATOM 2500 N N . LYS A 1 320 ? -5.547 20.239 22.349 1.00 52.19 320 LYS A N 1
ATOM 2501 C CA . LYS A 1 320 ? -6.995 20.319 22.098 1.00 52.19 320 LYS A CA 1
ATOM 2502 C C . LYS A 1 320 ? -7.621 18.932 21.905 1.00 52.19 320 LYS A C 1
ATOM 2504 O O . LYS A 1 320 ? -8.760 18.726 22.305 1.00 52.19 320 LYS A O 1
ATOM 2509 N N . LEU A 1 321 ? -6.860 17.993 21.340 1.00 48.75 321 LEU A N 1
ATOM 2510 C CA . LEU A 1 321 ? -7.321 16.661 20.954 1.00 48.75 321 LEU A CA 1
ATOM 2511 C C . LEU A 1 321 ? -7.309 15.640 22.106 1.00 48.75 321 LEU A C 1
ATOM 2513 O O . LEU A 1 321 ? -8.195 14.798 22.184 1.00 48.75 321 LEU A O 1
ATOM 2517 N N . LEU A 1 322 ? -6.309 15.699 22.994 1.00 51.25 322 LEU A N 1
ATOM 2518 C CA . LEU A 1 322 ? -6.191 14.769 24.127 1.00 51.25 322 LEU A CA 1
ATOM 2519 C C . LEU A 1 322 ? -7.100 15.122 25.304 1.00 51.25 322 LEU A C 1
ATOM 2521 O O . LEU A 1 322 ? -7.471 14.225 26.056 1.00 51.25 322 LEU A O 1
ATOM 2525 N N . PHE A 1 323 ? -7.410 16.409 25.506 1.00 51.50 323 PHE A N 1
ATOM 2526 C CA . PHE A 1 323 ? -7.957 16.844 26.791 1.00 51.50 323 PHE A CA 1
ATOM 2527 C C . PHE A 1 323 ? -9.272 17.598 26.750 1.00 51.50 323 PHE A C 1
ATOM 2529 O O . PHE A 1 323 ? -9.869 17.675 27.815 1.00 51.50 323 PHE A O 1
ATOM 2536 N N . GLY A 1 324 ? -9.744 18.112 25.606 1.00 43.59 324 GLY A N 1
ATOM 2537 C CA . GLY A 1 324 ? -11.074 18.725 25.433 1.00 43.59 324 GLY A CA 1
ATOM 2538 C C . GLY A 1 324 ? -11.432 19.945 26.312 1.00 43.59 324 GLY A C 1
ATOM 2539 O O . GLY A 1 324 ? -12.151 20.813 25.837 1.00 43.59 324 GLY A O 1
ATOM 2540 N N . ALA A 1 325 ? -10.946 20.048 27.555 1.00 40.38 325 ALA A N 1
ATOM 2541 C CA . ALA A 1 325 ? -11.243 21.068 28.559 1.00 40.38 325 ALA A CA 1
ATOM 2542 C C . ALA A 1 325 ? -10.435 20.907 29.887 1.00 40.38 325 ALA A C 1
ATOM 2544 O O . ALA A 1 325 ? -10.955 21.263 30.941 1.00 40.38 325 ALA A O 1
ATOM 2545 N N . LEU A 1 326 ? -9.197 20.375 29.915 1.00 39.94 326 LEU A N 1
ATOM 2546 C CA . LEU A 1 326 ? -8.379 20.320 31.154 1.00 39.94 326 LEU A CA 1
ATOM 2547 C C . LEU A 1 326 ? -6.964 20.907 30.978 1.00 39.94 326 LEU A C 1
ATOM 2549 O O . LEU A 1 326 ? -6.409 20.928 29.882 1.00 39.94 326 LEU A O 1
ATOM 2553 N N . THR A 1 327 ? -6.430 21.467 32.068 1.00 47.97 327 THR A N 1
ATOM 2554 C CA . THR A 1 327 ? -5.384 22.507 32.110 1.00 47.97 327 THR A CA 1
ATOM 2555 C C . THR A 1 327 ? -3.997 22.113 31.554 1.00 47.97 327 THR A C 1
ATOM 2557 O O . THR A 1 327 ? -3.597 20.951 31.607 1.00 47.97 327 THR A O 1
ATOM 2560 N N . PRO A 1 328 ? -3.218 23.087 31.022 1.00 50.75 328 PRO A N 1
ATOM 2561 C CA . PRO A 1 328 ? -2.301 22.847 29.896 1.00 50.75 328 PRO A CA 1
ATOM 2562 C C . PRO A 1 328 ? -0.815 22.625 30.238 1.00 50.75 328 PRO A C 1
ATOM 2564 O O . PRO A 1 328 ? -0.013 22.435 29.324 1.00 50.75 328 PRO A O 1
ATOM 2567 N N . THR A 1 329 ? -0.385 22.711 31.499 1.00 51.66 329 THR A N 1
ATOM 2568 C CA . THR A 1 329 ? 1.032 23.014 31.791 1.00 51.66 329 THR A CA 1
ATOM 2569 C C . THR A 1 329 ? 1.962 21.810 31.961 1.00 51.66 329 THR A C 1
ATOM 2571 O O . THR A 1 329 ? 3.069 21.868 31.434 1.00 51.66 329 THR A O 1
ATOM 2574 N N . LEU A 1 330 ? 1.559 20.702 32.600 1.00 50.84 330 LEU A N 1
ATOM 2575 C CA . LEU A 1 330 ? 2.451 19.528 32.731 1.00 50.84 330 LEU A CA 1
ATOM 2576 C C . LEU A 1 330 ? 2.418 18.572 31.521 1.00 50.84 330 LEU A C 1
ATOM 2578 O O . LEU A 1 330 ? 3.426 17.937 31.217 1.00 50.84 330 LEU A O 1
ATOM 2582 N N . ASN A 1 331 ? 1.310 18.503 30.776 1.00 60.56 331 ASN A N 1
ATOM 2583 C CA . ASN A 1 331 ? 1.150 17.522 29.691 1.00 60.56 331 ASN A CA 1
ATOM 2584 C C . ASN A 1 331 ? 1.770 17.945 28.350 1.00 60.56 331 ASN A C 1
ATOM 2586 O O . ASN A 1 331 ? 2.043 17.090 27.512 1.00 60.56 331 ASN A O 1
ATOM 2590 N N . ARG A 1 332 ? 2.050 19.237 28.133 1.00 60.94 332 ARG A N 1
ATOM 2591 C CA . ARG A 1 332 ? 2.606 19.726 26.857 1.00 60.94 332 ARG A CA 1
ATOM 2592 C C . ARG A 1 332 ? 4.024 19.218 26.592 1.00 60.94 332 ARG A C 1
ATOM 2594 O O . ARG A 1 332 ? 4.338 18.874 25.456 1.00 60.94 332 ARG A O 1
ATOM 2601 N N . MET A 1 333 ? 4.861 19.150 27.630 1.00 67.50 333 MET A N 1
ATOM 2602 C CA . MET A 1 333 ? 6.251 18.701 27.502 1.00 67.50 333 MET A CA 1
ATOM 2603 C C . MET A 1 333 ? 6.328 17.206 27.163 1.00 67.50 333 MET A C 1
ATOM 2605 O O . MET A 1 333 ? 6.945 16.847 26.162 1.00 67.50 333 MET A O 1
ATOM 2609 N N . LEU A 1 334 ? 5.634 16.351 27.926 1.00 68.25 334 LEU A N 1
ATOM 2610 C CA . LEU A 1 334 ? 5.573 14.905 27.666 1.00 68.25 334 LEU A CA 1
ATOM 2611 C C . LEU A 1 334 ? 5.000 14.595 26.276 1.00 68.25 334 LEU A C 1
ATOM 2613 O O . LEU A 1 334 ? 5.491 13.715 25.577 1.00 68.25 334 LEU A O 1
ATOM 2617 N N . LEU A 1 335 ? 4.007 15.367 25.840 1.00 67.69 335 LEU A N 1
ATOM 2618 C CA . LEU A 1 335 ? 3.404 15.221 24.522 1.00 67.69 335 LEU A CA 1
ATOM 2619 C C . LEU A 1 335 ? 4.348 15.639 23.388 1.00 67.69 335 LEU A C 1
ATOM 2621 O O . LEU A 1 335 ? 4.437 14.941 22.384 1.00 67.69 335 LEU A O 1
ATOM 2625 N N . SER A 1 336 ? 5.090 16.740 23.561 1.00 67.75 336 SER A N 1
ATOM 2626 C CA . SER A 1 336 ? 6.118 17.168 22.601 1.00 67.75 336 SER A CA 1
ATOM 2627 C C . SER A 1 336 ? 7.226 16.130 22.427 1.00 67.75 336 SER A C 1
ATOM 2629 O O . SER A 1 336 ? 7.596 15.813 21.299 1.00 67.75 336 SER A O 1
ATOM 2631 N N . GLN A 1 337 ? 7.689 15.532 23.528 1.00 73.19 337 GLN A N 1
ATOM 2632 C CA . GLN A 1 337 ? 8.670 14.446 23.500 1.00 73.19 337 GLN A CA 1
ATOM 2633 C C . GLN A 1 337 ? 8.124 13.202 22.798 1.00 73.19 337 GLN A C 1
ATOM 2635 O O . GLN A 1 337 ? 8.837 12.577 22.017 1.00 73.19 337 GLN A O 1
ATOM 2640 N N . LEU A 1 338 ? 6.852 12.870 23.031 1.00 72.88 338 LEU A N 1
ATOM 2641 C CA . LEU A 1 338 ? 6.191 11.744 22.387 1.00 72.88 338 LEU A CA 1
ATOM 2642 C C . LEU A 1 338 ? 6.142 11.925 20.857 1.00 72.88 338 LEU A C 1
ATOM 2644 O O . LEU A 1 338 ? 6.598 11.053 20.126 1.00 72.88 338 LEU A O 1
ATOM 2648 N N . ILE A 1 339 ? 5.698 13.083 20.363 1.00 70.44 339 ILE A N 1
ATOM 2649 C CA . ILE A 1 339 ? 5.663 13.378 18.916 1.00 70.44 339 ILE A CA 1
ATOM 2650 C C . ILE A 1 339 ? 7.065 13.347 18.309 1.00 70.44 339 ILE A C 1
ATOM 2652 O O . ILE A 1 339 ? 7.257 12.780 17.234 1.00 70.44 339 ILE A O 1
ATOM 2656 N N . GLN A 1 340 ? 8.049 13.933 19.000 1.00 73.62 340 GLN A N 1
ATOM 2657 C CA . GLN A 1 340 ? 9.431 13.915 18.535 1.00 73.62 340 GLN A CA 1
ATOM 2658 C C . GLN A 1 340 ? 9.938 12.477 18.409 1.00 73.62 340 GLN A C 1
ATOM 2660 O O . GLN A 1 340 ? 10.499 12.121 17.378 1.00 73.62 340 GLN A O 1
ATOM 2665 N N . SER A 1 341 ? 9.643 11.619 19.392 1.00 75.25 341 SER A N 1
ATOM 2666 C CA . SER A 1 341 ? 10.010 10.201 19.332 1.00 75.25 341 SER A CA 1
ATOM 2667 C C . SER A 1 341 ? 9.392 9.474 18.131 1.00 75.25 341 SER A C 1
ATOM 2669 O O . SER A 1 341 ? 10.002 8.548 17.594 1.00 75.25 341 SER A O 1
ATOM 2671 N N . PHE A 1 342 ? 8.218 9.906 17.659 1.00 76.06 342 PHE A N 1
ATOM 2672 C CA . PHE A 1 342 ? 7.564 9.316 16.487 1.00 76.06 342 PHE A CA 1
ATOM 2673 C C . PHE A 1 342 ? 8.255 9.745 15.203 1.00 76.06 342 PHE A C 1
ATOM 2675 O O . PHE A 1 342 ? 8.577 8.899 14.372 1.00 76.06 342 PHE A O 1
ATOM 2682 N N . SER A 1 343 ? 8.540 11.044 15.075 1.00 73.44 343 SER A N 1
ATOM 2683 C CA . SER A 1 343 ? 9.335 11.568 13.964 1.00 73.44 343 SER A CA 1
ATOM 2684 C C . SER A 1 343 ? 10.706 10.889 13.903 1.00 73.44 343 SER A C 1
ATOM 2686 O O . SER A 1 343 ? 11.153 10.514 12.823 1.00 73.44 343 SER A O 1
ATOM 2688 N N . ASP A 1 344 ? 11.354 10.688 15.051 1.00 78.44 344 ASP A N 1
ATOM 2689 C CA . ASP A 1 344 ? 12.656 10.026 15.137 1.00 78.44 344 ASP A CA 1
ATOM 2690 C C . ASP A 1 344 ? 12.568 8.540 14.766 1.00 78.44 344 ASP A C 1
ATOM 2692 O O . ASP A 1 344 ? 13.478 8.015 14.128 1.00 78.44 344 ASP A O 1
ATOM 2696 N N . SER A 1 345 ? 11.486 7.853 15.150 1.00 82.94 345 SER A N 1
ATOM 2697 C CA . SER A 1 345 ? 11.262 6.442 14.799 1.00 82.94 345 SER A CA 1
ATOM 2698 C C . SER A 1 345 ? 11.023 6.272 13.297 1.00 82.94 345 SER A C 1
ATOM 2700 O O . SER A 1 345 ? 11.614 5.390 12.682 1.00 82.94 345 SER A O 1
ATOM 2702 N N . LEU A 1 346 ? 10.243 7.166 12.681 1.00 78.50 346 LEU A N 1
ATOM 2703 C CA . LEU A 1 346 ? 10.035 7.196 11.230 1.00 78.50 346 LEU A CA 1
ATOM 2704 C C . LEU A 1 346 ? 11.324 7.515 10.464 1.00 78.50 346 LEU A C 1
ATOM 2706 O O . LEU A 1 346 ? 11.627 6.862 9.472 1.00 78.50 346 LEU A O 1
ATOM 2710 N N . ALA A 1 347 ? 12.118 8.477 10.940 1.00 79.06 347 ALA A N 1
ATOM 2711 C CA . ALA A 1 347 ? 13.392 8.840 10.317 1.00 79.06 347 ALA A CA 1
ATOM 2712 C C . ALA A 1 347 ? 14.454 7.728 10.407 1.00 79.06 347 ALA A C 1
ATOM 2714 O O . ALA A 1 347 ? 15.446 7.759 9.680 1.00 79.06 347 ALA A O 1
ATOM 2715 N N . LYS A 1 348 ? 14.278 6.758 11.311 1.00 83.38 348 LYS A N 1
ATOM 2716 C CA . LYS A 1 348 ? 15.142 5.576 11.444 1.00 83.38 348 LYS A CA 1
ATOM 2717 C C . LYS A 1 348 ? 14.676 4.392 10.607 1.00 83.38 348 LYS A C 1
ATOM 2719 O O . LYS A 1 348 ? 15.402 3.406 10.562 1.00 83.38 348 LYS A O 1
ATOM 2724 N N . LEU A 1 349 ? 13.492 4.466 10.005 1.00 85.00 349 LEU A N 1
ATOM 2725 C CA . LEU A 1 349 ? 12.918 3.345 9.287 1.00 85.00 349 LEU A CA 1
ATOM 2726 C C . LEU A 1 349 ? 13.696 3.113 7.994 1.00 85.00 349 LEU A C 1
ATOM 2728 O O . LEU A 1 349 ? 13.788 4.010 7.150 1.00 85.00 349 LEU A O 1
ATOM 2732 N N . ASP A 1 350 ? 14.269 1.919 7.877 1.00 88.75 350 ASP A N 1
ATOM 2733 C CA . ASP A 1 350 ? 15.043 1.552 6.705 1.00 88.75 350 ASP A CA 1
ATOM 2734 C C . ASP A 1 350 ? 14.107 1.225 5.537 1.00 88.75 350 ASP A C 1
ATOM 2736 O O . ASP A 1 350 ? 13.114 0.509 5.691 1.00 88.75 350 ASP A O 1
ATOM 2740 N N . ASN A 1 351 ? 14.442 1.728 4.353 1.00 91.88 351 ASN A N 1
ATOM 2741 C CA . ASN A 1 351 ? 13.824 1.315 3.108 1.00 91.88 351 ASN A CA 1
ATOM 2742 C C . ASN A 1 351 ? 14.466 -0.002 2.643 1.00 91.88 351 ASN A C 1
ATOM 2744 O O . ASN A 1 351 ? 15.628 -0.003 2.218 1.00 91.88 351 ASN A O 1
ATOM 2748 N N . PRO A 1 352 ? 13.734 -1.128 2.672 1.00 95.12 352 PRO A N 1
ATOM 2749 C CA . PRO A 1 352 ? 14.313 -2.424 2.351 1.00 95.12 352 PRO A CA 1
ATOM 2750 C C . PRO A 1 352 ? 14.629 -2.603 0.854 1.00 95.12 352 PRO A C 1
ATOM 2752 O O . PRO A 1 352 ? 15.348 -3.537 0.501 1.00 95.12 352 PRO A O 1
ATOM 2755 N N . LEU A 1 353 ? 14.142 -1.716 -0.027 1.00 96.44 353 LEU A N 1
ATOM 2756 C CA . LEU A 1 353 ? 14.440 -1.736 -1.466 1.00 96.44 353 LEU A CA 1
ATOM 2757 C C . LEU A 1 353 ? 15.786 -1.077 -1.810 1.00 96.44 353 LEU A C 1
ATOM 2759 O O . LEU A 1 353 ? 16.419 -1.468 -2.792 1.00 96.44 353 LEU A O 1
ATOM 2763 N N . ALA A 1 354 ? 16.259 -0.132 -0.991 1.00 96.38 354 ALA A N 1
ATOM 2764 C CA . ALA A 1 354 ? 17.457 0.667 -1.264 1.00 96.38 354 ALA A CA 1
ATOM 2765 C C . ALA A 1 354 ? 18.725 -0.150 -1.593 1.00 96.38 354 ALA A C 1
ATOM 2767 O O . ALA A 1 354 ? 19.452 0.229 -2.508 1.00 96.38 354 ALA A O 1
ATOM 2768 N N . PRO A 1 355 ? 19.017 -1.296 -0.942 1.00 97.06 355 PRO A N 1
ATOM 2769 C CA . PRO A 1 355 ? 20.202 -2.092 -1.276 1.00 97.06 355 PRO A CA 1
ATOM 2770 C C . PRO A 1 355 ? 20.203 -2.690 -2.693 1.00 97.06 355 PRO A C 1
ATOM 2772 O O . PRO A 1 355 ? 21.259 -3.129 -3.159 1.00 97.06 355 PRO A O 1
ATOM 2775 N N . TYR A 1 356 ? 19.042 -2.746 -3.350 1.00 97.75 356 TYR A N 1
ATOM 2776 C CA . TYR A 1 356 ? 18.844 -3.402 -4.642 1.00 97.75 356 TYR A CA 1
ATOM 2777 C C . TYR A 1 356 ? 18.856 -2.429 -5.824 1.00 97.75 356 TYR A C 1
ATOM 2779 O O . TYR A 1 356 ? 19.033 -2.876 -6.952 1.00 97.75 356 TYR A O 1
ATOM 2787 N N . THR A 1 357 ? 18.742 -1.116 -5.596 1.00 96.88 357 THR A N 1
ATOM 2788 C CA . THR A 1 357 ? 18.712 -0.112 -6.679 1.00 96.88 357 THR A CA 1
ATOM 2789 C C . THR A 1 357 ? 19.996 -0.082 -7.506 1.00 96.88 357 THR A C 1
ATOM 2791 O O . THR A 1 357 ? 19.952 0.188 -8.699 1.00 96.88 357 THR A O 1
ATOM 2794 N N . LYS A 1 358 ? 21.133 -0.466 -6.913 1.00 96.06 358 LYS A N 1
ATOM 2795 C CA . LYS A 1 358 ? 22.423 -0.636 -7.610 1.00 96.06 358 LYS A CA 1
ATOM 2796 C C . LYS A 1 358 ? 22.412 -1.687 -8.731 1.00 96.06 358 LYS A C 1
ATOM 2798 O O . LYS A 1 358 ? 23.378 -1.794 -9.480 1.00 96.06 358 LYS A O 1
ATOM 2803 N N . ASN A 1 359 ? 21.379 -2.531 -8.781 1.00 96.75 359 ASN A N 1
ATOM 2804 C CA . ASN A 1 359 ? 21.213 -3.550 -9.813 1.00 96.75 359 ASN A CA 1
ATOM 2805 C C . ASN A 1 359 ? 20.350 -3.061 -10.988 1.00 96.75 359 ASN A C 1
ATOM 2807 O O . ASN A 1 359 ? 20.147 -3.849 -11.905 1.00 96.75 359 ASN A O 1
ATOM 2811 N N . GLY A 1 360 ? 19.854 -1.820 -10.955 1.00 96.62 360 GLY A N 1
ATOM 2812 C CA . GLY A 1 360 ? 18.816 -1.318 -11.858 1.00 96.62 360 GLY A CA 1
ATOM 2813 C C . GLY A 1 360 ? 17.414 -1.516 -11.294 1.00 96.62 360 GLY A C 1
ATOM 2814 O O . GLY A 1 360 ? 17.237 -2.136 -10.247 1.00 96.62 360 GLY A O 1
ATOM 2815 N N . VAL A 1 361 ? 16.421 -0.958 -11.973 1.00 98.00 361 VAL A N 1
ATOM 2816 C CA . VAL A 1 361 ? 15.013 -0.871 -11.572 1.00 98.00 361 VAL A CA 1
ATOM 2817 C C . VAL A 1 361 ? 14.136 -1.489 -12.659 1.00 98.00 361 VAL A C 1
ATOM 2819 O O . VAL A 1 361 ? 14.444 -1.409 -13.847 1.00 98.00 361 VAL A O 1
ATOM 2822 N N . VAL A 1 362 ? 13.033 -2.112 -12.251 1.00 97.94 362 VAL A N 1
ATOM 2823 C CA . VAL A 1 362 ? 11.951 -2.497 -13.160 1.00 97.94 362 VAL A CA 1
ATOM 2824 C C . VAL A 1 362 ? 10.824 -1.484 -13.051 1.00 97.94 362 VAL A C 1
ATOM 2826 O O . VAL A 1 362 ? 10.319 -1.255 -11.954 1.00 97.94 362 VAL A O 1
ATOM 2829 N N . TYR A 1 363 ? 10.416 -0.905 -14.170 1.00 97.50 363 TYR A N 1
ATOM 2830 C CA . TYR A 1 363 ? 9.279 0.003 -14.259 1.00 97.50 363 TYR A CA 1
ATOM 2831 C C . TYR A 1 363 ? 8.102 -0.751 -14.869 1.00 97.50 363 TYR A C 1
ATOM 2833 O O . TYR A 1 363 ? 8.249 -1.336 -15.937 1.00 97.50 363 TYR A O 1
ATOM 2841 N N . VAL A 1 364 ? 6.965 -0.756 -14.176 1.00 96.75 364 VAL A N 1
ATOM 2842 C CA . VAL A 1 364 ? 5.717 -1.378 -14.635 1.00 96.75 364 VAL A CA 1
ATOM 2843 C C . VAL A 1 364 ? 4.669 -0.286 -14.724 1.00 96.75 364 VAL A C 1
ATOM 2845 O O . VAL A 1 364 ? 4.171 0.165 -13.690 1.00 96.75 364 VAL A O 1
ATOM 2848 N N . THR A 1 365 ? 4.366 0.177 -15.928 1.00 94.38 365 THR A N 1
ATOM 2849 C CA . THR A 1 365 ? 3.332 1.188 -16.156 1.00 94.38 365 THR A CA 1
ATOM 2850 C C . THR A 1 365 ? 2.036 0.571 -16.661 1.00 94.38 365 THR A C 1
ATOM 2852 O O . THR A 1 365 ? 1.981 -0.608 -17.010 1.00 94.38 365 THR A O 1
ATOM 2855 N N . GLY A 1 366 ? 0.954 1.339 -16.537 1.00 91.12 366 GLY A N 1
ATOM 2856 C CA . GLY A 1 366 ? -0.385 0.903 -16.905 1.00 91.12 366 GLY A CA 1
ATOM 2857 C C . GLY A 1 366 ? -0.747 1.346 -18.316 1.00 91.12 366 GLY A C 1
ATOM 2858 O O . GLY A 1 366 ? 0.021 1.216 -19.257 1.00 91.12 366 GLY A O 1
ATOM 2859 N N . LYS A 1 367 ? -1.965 1.866 -18.471 1.00 91.00 367 LYS A N 1
ATOM 2860 C CA . LYS A 1 367 ? -2.359 2.565 -19.697 1.00 91.00 367 LYS A CA 1
ATOM 2861 C C . LYS A 1 367 ? -1.932 4.022 -19.584 1.00 91.00 367 LYS A C 1
ATOM 2863 O O . LYS A 1 367 ? -2.072 4.597 -18.509 1.00 91.00 367 LYS A O 1
ATOM 2868 N N . GLY A 1 368 ? -1.609 4.665 -20.694 1.00 90.25 368 GLY A N 1
ATOM 2869 C CA . GLY A 1 368 ? -1.285 6.086 -20.700 1.00 90.25 368 GLY A CA 1
ATOM 2870 C C . GLY A 1 368 ? -0.171 6.400 -21.678 1.00 90.25 368 GLY A C 1
ATOM 2871 O O . GLY A 1 368 ? 0.318 5.536 -22.377 1.00 90.25 368 GLY A O 1
ATOM 2872 N N . ASN A 1 369 ? 0.185 7.675 -21.770 1.00 89.19 369 ASN A N 1
ATOM 2873 C CA . ASN A 1 369 ? 1.425 8.068 -22.425 1.00 89.19 369 ASN A CA 1
ATOM 2874 C C . ASN A 1 369 ? 2.424 8.404 -21.320 1.00 89.19 369 ASN A C 1
ATOM 2876 O O . ASN A 1 369 ? 2.389 9.518 -20.773 1.00 89.19 369 ASN A O 1
ATOM 2880 N N . ASP A 1 370 ? 3.268 7.442 -20.979 1.00 91.81 370 ASP A N 1
ATOM 2881 C CA . ASP A 1 370 ? 4.179 7.517 -19.847 1.00 91.81 370 ASP A CA 1
ATOM 2882 C C . ASP A 1 370 ? 5.555 8.028 -20.265 1.00 91.81 370 ASP A C 1
ATOM 2884 O O . ASP A 1 370 ? 5.970 7.945 -21.418 1.00 91.81 370 ASP A O 1
ATOM 2888 N N . VAL A 1 371 ? 6.281 8.626 -19.324 1.00 89.56 371 VAL A N 1
ATOM 2889 C CA . VAL A 1 371 ? 7.642 9.115 -19.541 1.00 89.56 371 VAL A CA 1
ATOM 2890 C C . VAL A 1 371 ? 8.547 8.459 -18.517 1.00 89.56 371 VAL A C 1
ATOM 2892 O O . VAL A 1 371 ? 8.571 8.836 -17.344 1.00 89.56 371 VAL A O 1
ATOM 2895 N N . LEU A 1 372 ? 9.315 7.483 -18.987 1.00 90.69 372 LEU A N 1
ATOM 2896 C CA . LEU A 1 372 ? 10.161 6.628 -18.176 1.00 90.69 372 LEU A CA 1
ATOM 2897 C C . LEU A 1 372 ? 11.620 6.988 -18.393 1.00 90.69 372 LEU A C 1
ATOM 2899 O O . LEU A 1 372 ? 12.149 6.890 -19.499 1.00 90.69 372 LEU A O 1
ATOM 2903 N N . LYS A 1 373 ? 12.298 7.395 -17.321 1.00 91.19 373 LYS A N 1
ATOM 2904 C CA . LYS A 1 373 ? 13.734 7.663 -17.361 1.00 91.19 373 LYS A CA 1
ATOM 2905 C C . LYS A 1 373 ? 14.472 6.739 -16.419 1.00 91.19 373 LYS A C 1
ATOM 2907 O O . LYS A 1 373 ? 14.291 6.843 -15.214 1.00 91.19 373 LYS A O 1
ATOM 2912 N N . GLY A 1 374 ? 15.328 5.888 -16.973 1.00 90.81 374 GLY A N 1
ATOM 2913 C CA . GLY A 1 374 ? 16.099 4.918 -16.206 1.00 90.81 374 GLY A CA 1
ATOM 2914 C C . GLY A 1 374 ? 17.195 5.520 -15.325 1.00 90.81 374 GLY A C 1
ATOM 2915 O O . GLY A 1 374 ? 17.591 6.687 -15.471 1.00 90.81 374 GLY A O 1
ATOM 2916 N N . THR A 1 375 ? 17.719 4.680 -14.442 1.00 93.56 375 THR A N 1
ATOM 2917 C CA . THR A 1 375 ? 18.974 4.821 -13.709 1.00 93.56 375 THR A CA 1
ATOM 2918 C C . THR A 1 375 ? 20.187 4.674 -14.640 1.00 93.56 375 THR A C 1
ATOM 2920 O O . THR A 1 375 ? 20.073 4.506 -15.853 1.00 93.56 375 THR A O 1
ATOM 2923 N N . GLU A 1 376 ? 21.390 4.798 -14.088 1.00 89.62 376 GLU A N 1
ATOM 2924 C CA . GLU A 1 376 ? 22.647 4.447 -14.758 1.00 89.62 376 GLU A CA 1
ATOM 2925 C C . GLU A 1 376 ? 22.948 2.935 -14.786 1.00 89.62 376 GLU A C 1
ATOM 2927 O O . GLU A 1 376 ? 24.009 2.526 -15.261 1.00 89.62 376 GLU A O 1
ATOM 2932 N N . HIS A 1 377 ? 22.068 2.112 -14.219 1.00 93.19 377 HIS A N 1
ATOM 2933 C CA . HIS A 1 377 ? 22.187 0.660 -14.174 1.00 93.19 377 HIS A CA 1
ATOM 2934 C C . HIS A 1 377 ? 21.232 0.005 -15.178 1.00 93.19 377 HIS A C 1
ATOM 2936 O O . HIS A 1 377 ? 20.410 0.679 -15.776 1.00 93.19 377 HIS A O 1
ATOM 2942 N N . GLU A 1 378 ? 21.359 -1.312 -15.361 1.00 93.75 378 GLU A N 1
ATOM 2943 C CA . GLU A 1 378 ? 20.539 -2.083 -16.305 1.00 93.75 378 GLU A CA 1
ATOM 2944 C C . GLU A 1 378 ? 19.079 -2.142 -15.848 1.00 93.75 378 GLU A C 1
ATOM 2946 O O . GLU A 1 378 ? 18.720 -2.934 -14.967 1.00 93.75 378 GLU A O 1
ATOM 2951 N N . ASP A 1 379 ? 18.225 -1.355 -16.480 1.00 96.81 379 ASP A N 1
ATOM 2952 C CA . ASP A 1 379 ? 16.812 -1.279 -16.150 1.00 96.81 379 ASP A CA 1
ATOM 2953 C C . ASP A 1 379 ? 15.941 -2.163 -17.053 1.00 96.81 379 ASP A C 1
ATOM 2955 O O . ASP A 1 379 ? 16.356 -2.647 -18.109 1.00 96.81 379 ASP A O 1
ATOM 2959 N N . LEU A 1 380 ? 14.704 -2.391 -16.613 1.00 96.50 380 LEU A N 1
ATOM 2960 C CA . LEU A 1 380 ? 13.655 -3.021 -17.410 1.00 96.50 380 LEU A CA 1
ATOM 2961 C C . LEU A 1 380 ? 12.437 -2.100 -17.445 1.00 96.50 380 LEU A C 1
ATOM 2963 O O . LEU A 1 380 ? 11.857 -1.809 -16.403 1.00 96.50 380 LEU A O 1
ATOM 2967 N N . PHE A 1 381 ? 12.037 -1.673 -18.634 1.00 95.75 381 PHE A N 1
ATOM 2968 C CA . PHE A 1 381 ? 10.839 -0.877 -18.856 1.00 95.75 381 PHE A CA 1
ATOM 2969 C C . PHE A 1 381 ? 9.725 -1.763 -19.406 1.00 95.75 381 PHE A C 1
ATOM 2971 O O . PHE A 1 381 ? 9.903 -2.366 -20.463 1.00 95.75 381 PHE A O 1
ATOM 2978 N N . LEU A 1 382 ? 8.600 -1.829 -18.696 1.00 95.00 382 LEU A N 1
ATOM 2979 C CA . LEU A 1 382 ? 7.352 -2.433 -19.155 1.00 95.00 382 LEU A CA 1
ATOM 2980 C C . LEU A 1 382 ? 6.332 -1.302 -19.326 1.00 95.00 382 LEU A C 1
ATOM 2982 O O . LEU A 1 382 ? 5.784 -0.837 -18.329 1.00 95.00 382 LEU A O 1
ATOM 2986 N N . GLY A 1 383 ? 6.158 -0.828 -20.562 1.00 89.31 383 GLY A N 1
ATOM 2987 C CA . GLY A 1 383 ? 5.403 0.396 -20.874 1.00 89.31 383 GLY A CA 1
ATOM 2988 C C . GLY A 1 383 ? 3.886 0.294 -20.770 1.00 89.31 383 GLY A C 1
ATOM 2989 O O . GLY A 1 383 ? 3.219 1.274 -20.467 1.00 89.31 383 GLY A O 1
ATOM 2990 N N . GLY A 1 384 ? 3.334 -0.905 -20.947 1.00 90.12 384 GLY A N 1
ATOM 2991 C CA . GLY A 1 384 ? 1.885 -1.068 -21.023 1.00 90.12 384 GLY A CA 1
ATOM 2992 C C . GLY A 1 384 ? 1.318 -0.548 -22.350 1.00 90.12 384 GLY A C 1
ATOM 2993 O O . GLY A 1 384 ? 1.915 -0.772 -23.401 1.00 90.12 384 GLY A O 1
ATOM 2994 N N . GLU A 1 385 ? 0.115 0.033 -22.321 1.00 89.88 385 GLU A N 1
ATOM 2995 C CA . GLU A 1 385 ? -0.569 0.542 -23.522 1.00 89.88 385 GLU A CA 1
ATOM 2996 C C . GLU A 1 385 ? -0.457 2.067 -23.632 1.00 89.88 385 GLU A C 1
ATOM 2998 O O . GLU A 1 385 ? -0.980 2.781 -22.771 1.00 89.88 385 GLU A O 1
ATOM 3003 N N . GLY A 1 386 ? 0.007 2.553 -24.783 1.00 87.44 386 GLY A N 1
ATOM 3004 C CA . GLY A 1 386 ? -0.069 3.950 -25.188 1.00 87.44 386 GLY A CA 1
ATOM 3005 C C . GLY A 1 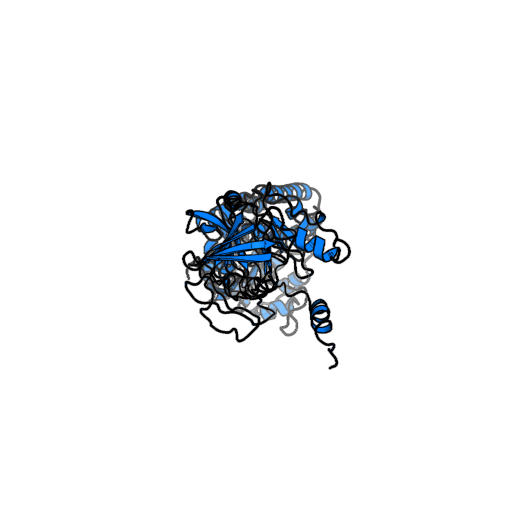386 ? 1.236 4.464 -25.787 1.00 87.44 386 GLY A C 1
ATOM 3006 O O . GLY A 1 386 ? 2.131 3.711 -26.147 1.00 87.44 386 GLY A O 1
ATOM 3007 N N . ASN A 1 387 ? 1.323 5.777 -25.997 1.00 84.12 387 ASN A N 1
ATOM 3008 C CA . ASN A 1 387 ? 2.488 6.380 -26.643 1.00 84.12 387 ASN A CA 1
ATOM 3009 C C . ASN A 1 387 ? 3.548 6.742 -25.593 1.00 84.12 387 ASN A C 1
ATOM 3011 O O . ASN A 1 387 ? 3.777 7.927 -25.317 1.00 84.12 387 ASN A O 1
ATOM 3015 N N . ASP A 1 388 ? 4.173 5.725 -25.009 1.00 87.31 388 ASP A N 1
ATOM 3016 C CA . ASP A 1 388 ? 5.183 5.878 -23.963 1.00 87.31 388 ASP A CA 1
ATOM 3017 C C . ASP A 1 388 ? 6.495 6.464 -24.476 1.00 87.31 388 ASP A C 1
ATOM 3019 O O . ASP A 1 388 ? 6.797 6.477 -25.664 1.00 87.31 388 ASP A O 1
ATOM 3023 N N . THR A 1 389 ? 7.307 7.001 -23.580 1.00 85.44 389 THR A N 1
ATOM 3024 C CA . THR A 1 389 ? 8.587 7.628 -23.891 1.00 85.44 389 THR A CA 1
ATOM 3025 C C . THR A 1 389 ? 9.663 7.096 -22.959 1.00 85.44 389 THR A C 1
ATOM 3027 O O . THR A 1 389 ? 9.652 7.390 -21.766 1.00 85.44 389 THR A O 1
ATOM 3030 N N . TYR A 1 390 ? 10.636 6.372 -23.507 1.00 84.94 390 TYR A N 1
ATOM 3031 C CA . TYR A 1 390 ? 11.689 5.705 -22.742 1.00 84.94 390 TYR A CA 1
ATOM 3032 C C . TYR A 1 390 ? 13.030 6.408 -22.932 1.00 84.94 390 TYR A C 1
ATOM 3034 O O . TYR A 1 390 ? 13.532 6.492 -24.048 1.00 84.94 390 TYR A O 1
ATOM 3042 N N . TYR A 1 391 ? 13.658 6.868 -21.856 1.00 85.12 391 TYR A N 1
ATOM 3043 C CA . TYR A 1 391 ? 15.040 7.349 -21.865 1.00 85.12 391 TYR A CA 1
ATOM 3044 C C . TYR A 1 391 ? 15.972 6.214 -21.441 1.00 85.12 391 TYR A C 1
ATOM 3046 O O . TYR A 1 391 ? 16.317 6.100 -20.261 1.00 85.12 391 TYR A O 1
ATOM 3054 N N . ALA A 1 392 ? 16.345 5.381 -22.412 1.00 83.75 392 ALA A N 1
ATOM 3055 C CA . ALA A 1 392 ? 17.074 4.136 -22.203 1.00 83.75 392 ALA A CA 1
ATOM 3056 C C . ALA A 1 392 ? 18.583 4.292 -22.430 1.00 83.75 392 ALA A C 1
ATOM 3058 O O . ALA A 1 392 ? 19.032 4.992 -23.340 1.00 83.75 392 ALA A O 1
ATOM 3059 N N . ARG A 1 393 ? 19.371 3.614 -21.602 1.00 84.62 393 ARG A N 1
ATOM 3060 C CA . ARG A 1 393 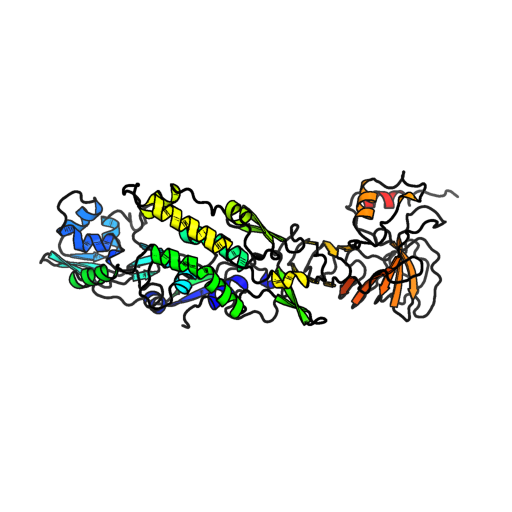? 20.832 3.522 -21.644 1.00 84.62 393 ARG A CA 1
ATOM 3061 C C . ARG A 1 393 ? 21.280 2.123 -21.996 1.00 84.62 393 ARG A C 1
ATOM 3063 O O . ARG A 1 393 ? 20.519 1.164 -21.950 1.00 84.62 393 ARG A O 1
ATOM 3070 N N . VAL A 1 394 ? 22.551 2.013 -22.358 1.00 83.75 394 VAL A N 1
ATOM 3071 C CA . VAL A 1 394 ? 23.131 0.745 -22.771 1.00 83.75 394 VAL A CA 1
ATOM 3072 C C . VAL A 1 394 ? 23.056 -0.277 -21.630 1.00 83.75 394 VAL A C 1
ATOM 3074 O O . VAL A 1 394 ? 23.599 -0.059 -20.551 1.00 83.75 394 VAL A O 1
ATOM 3077 N N . GLY A 1 395 ? 22.413 -1.417 -21.897 1.00 88.88 395 GLY A N 1
ATOM 3078 C CA . GLY A 1 395 ? 22.093 -2.444 -20.904 1.00 88.88 395 GLY A CA 1
ATOM 3079 C C . GLY A 1 395 ? 20.616 -2.484 -20.502 1.00 88.88 395 GLY A C 1
ATOM 3080 O O . GLY A 1 395 ? 20.187 -3.490 -19.940 1.00 88.88 395 GLY A O 1
ATOM 3081 N N . ASP A 1 396 ? 19.836 -1.450 -20.821 1.00 92.94 396 ASP A N 1
ATOM 3082 C CA . ASP A 1 396 ? 18.401 -1.428 -20.544 1.00 92.94 396 ASP A CA 1
ATOM 3083 C C . ASP A 1 396 ? 17.620 -2.332 -21.499 1.00 92.94 396 ASP A C 1
ATOM 3085 O O . ASP A 1 396 ? 17.988 -2.534 -22.663 1.00 92.94 396 ASP A O 1
ATOM 3089 N N . THR A 1 397 ? 16.500 -2.848 -21.001 1.00 93.56 397 THR A N 1
ATOM 3090 C CA . THR A 1 397 ? 15.533 -3.631 -21.771 1.00 93.56 397 THR A CA 1
ATOM 3091 C C . THR A 1 397 ? 14.179 -2.937 -21.793 1.00 93.56 397 THR A C 1
ATOM 3093 O O . THR A 1 397 ? 13.706 -2.477 -20.759 1.00 93.56 397 THR A O 1
ATOM 3096 N N . ILE A 1 398 ? 13.540 -2.903 -22.958 1.00 91.88 398 ILE A N 1
ATOM 3097 C CA . ILE A 1 398 ? 12.222 -2.308 -23.171 1.00 91.88 398 ILE A CA 1
ATOM 3098 C C . ILE A 1 398 ? 11.271 -3.376 -23.697 1.00 91.88 398 ILE A C 1
ATOM 3100 O O . ILE A 1 398 ? 11.581 -4.094 -24.654 1.00 91.88 398 ILE A O 1
ATOM 3104 N N . GLU A 1 399 ? 10.110 -3.454 -23.068 1.00 92.06 399 GLU A N 1
ATOM 3105 C CA . GLU A 1 399 ? 8.946 -4.199 -23.514 1.00 92.06 399 GLU A CA 1
ATOM 3106 C C . GLU A 1 399 ? 7.755 -3.239 -23.503 1.00 92.06 399 GLU A C 1
ATOM 3108 O O . GLU A 1 399 ? 7.302 -2.785 -22.455 1.00 92.06 399 GLU A O 1
ATOM 3113 N N . ASP A 1 400 ? 7.297 -2.885 -24.695 1.00 86.44 400 ASP A N 1
ATOM 3114 C CA . ASP A 1 400 ? 6.142 -2.022 -24.909 1.00 86.44 400 ASP A CA 1
ATOM 3115 C C . ASP A 1 400 ? 4.996 -2.922 -25.386 1.00 86.44 400 ASP A C 1
ATOM 3117 O O . ASP A 1 400 ? 5.162 -3.667 -26.358 1.00 86.44 400 ASP A O 1
ATOM 3121 N N . ALA A 1 401 ? 3.878 -2.947 -24.655 1.00 83.94 401 ALA A N 1
ATOM 3122 C CA . ALA A 1 401 ? 2.853 -3.965 -24.874 1.00 83.94 401 ALA A CA 1
ATOM 3123 C C . ALA A 1 401 ? 2.078 -3.727 -26.178 1.00 83.94 401 ALA A C 1
ATOM 3125 O O . ALA A 1 401 ? 1.588 -4.687 -26.785 1.00 83.94 401 ALA A O 1
ATOM 3126 N N . ASP A 1 402 ? 1.970 -2.468 -26.615 1.00 82.56 402 ASP A N 1
ATOM 3127 C CA . ASP A 1 402 ? 1.293 -2.093 -27.856 1.00 82.56 402 ASP A CA 1
ATOM 3128 C C . ASP A 1 402 ? 2.228 -1.533 -28.939 1.00 82.56 402 ASP A C 1
ATOM 3130 O O . ASP A 1 402 ? 1.800 -1.399 -30.092 1.00 82.56 402 ASP A O 1
ATOM 3134 N N . GLY A 1 403 ? 3.487 -1.271 -28.573 1.00 78.88 403 GLY A N 1
ATOM 3135 C CA . GLY A 1 403 ? 4.562 -0.825 -29.447 1.00 78.88 403 GLY A CA 1
ATOM 3136 C C . GLY A 1 403 ? 4.529 0.671 -29.755 1.00 78.88 403 GLY A C 1
ATOM 3137 O O . GLY A 1 403 ? 5.467 1.179 -30.361 1.00 78.88 403 GLY A O 1
ATOM 3138 N N . LYS A 1 404 ? 3.497 1.426 -29.361 1.00 77.88 404 LYS A N 1
ATOM 3139 C CA . LYS A 1 404 ? 3.253 2.779 -29.896 1.00 77.88 404 LYS A CA 1
ATOM 3140 C C . LYS A 1 404 ? 4.121 3.883 -29.277 1.00 77.88 404 LYS A C 1
ATOM 3142 O O . LYS A 1 404 ? 3.956 5.055 -29.634 1.00 77.88 404 LYS A O 1
ATOM 3147 N N . GLY A 1 405 ? 5.051 3.542 -28.386 1.00 74.00 405 GLY A N 1
ATOM 3148 C CA . GLY A 1 405 ? 5.928 4.496 -27.719 1.00 74.00 405 GLY A CA 1
ATOM 3149 C C . GLY A 1 405 ? 7.049 5.106 -28.573 1.00 74.00 405 GLY A C 1
ATOM 3150 O O . GLY A 1 405 ? 7.032 5.103 -29.806 1.00 74.00 405 GLY A O 1
ATOM 3151 N N . LYS A 1 406 ? 8.057 5.668 -27.893 1.00 76.19 406 LYS A N 1
ATOM 3152 C CA . LYS A 1 406 ? 9.264 6.316 -28.436 1.00 76.19 406 LYS A CA 1
ATOM 3153 C C . LYS A 1 406 ? 10.476 6.052 -27.549 1.00 76.19 406 LYS A C 1
ATOM 3155 O O . LYS A 1 406 ? 10.394 6.226 -26.336 1.00 76.19 406 LYS A O 1
ATOM 3160 N N . VAL A 1 407 ? 11.627 5.716 -28.133 1.00 75.81 407 VAL A N 1
ATOM 3161 C CA . VAL A 1 407 ? 12.876 5.512 -27.370 1.00 75.81 407 VAL A CA 1
ATOM 3162 C C . VAL A 1 407 ? 13.880 6.627 -27.624 1.00 75.81 407 VAL A C 1
ATOM 3164 O O . VAL A 1 407 ? 14.340 6.844 -28.741 1.00 75.81 407 VAL A O 1
ATOM 3167 N N . TYR A 1 408 ? 14.274 7.290 -26.544 1.00 73.06 408 TYR A N 1
ATOM 3168 C CA . TYR A 1 408 ? 15.416 8.184 -26.466 1.00 73.06 408 TYR A CA 1
ATOM 3169 C C . TYR A 1 408 ? 16.610 7.421 -25.915 1.00 73.06 408 TYR A C 1
ATOM 3171 O O . TYR A 1 408 ? 16.731 7.163 -24.718 1.00 73.06 408 TYR A O 1
ATOM 3179 N N . PHE A 1 409 ? 17.536 7.100 -26.801 1.00 72.25 409 PHE A N 1
ATOM 3180 C CA . PHE A 1 409 ? 18.800 6.500 -26.422 1.00 72.25 409 PHE A CA 1
ATOM 3181 C C . PHE A 1 409 ? 19.666 7.559 -25.726 1.00 72.25 409 PHE A C 1
ATOM 3183 O O . PHE A 1 409 ? 20.096 8.540 -26.337 1.00 72.25 409 PHE A O 1
ATOM 3190 N N . VAL A 1 410 ? 19.905 7.396 -24.431 1.00 74.00 410 VAL A N 1
ATOM 3191 C CA . VAL A 1 410 ? 20.702 8.322 -23.629 1.00 74.00 410 VAL A CA 1
ATOM 3192 C C . VAL A 1 410 ? 22.180 8.002 -23.824 1.00 74.00 410 VAL A C 1
ATOM 3194 O O . VAL A 1 410 ? 22.638 6.889 -23.578 1.00 74.00 410 VAL A O 1
ATOM 3197 N N . ARG A 1 411 ? 22.954 9.002 -24.255 1.00 71.06 411 ARG A N 1
ATOM 3198 C CA . ARG A 1 411 ? 24.395 8.864 -24.501 1.00 71.06 411 ARG A CA 1
ATOM 3199 C C . ARG A 1 411 ? 25.163 8.490 -23.226 1.00 71.06 411 ARG A C 1
ATOM 3201 O O . ARG A 1 411 ? 25.131 9.228 -22.238 1.00 71.06 411 ARG A O 1
ATOM 3208 N N . GLU A 1 412 ? 25.977 7.443 -23.324 1.00 67.94 412 GLU A N 1
ATOM 3209 C CA . GLU A 1 412 ? 26.904 7.021 -22.273 1.00 67.94 412 GLU A CA 1
ATOM 3210 C C . GLU A 1 412 ? 28.005 8.051 -21.970 1.00 67.94 412 GLU A C 1
ATOM 3212 O O . GLU A 1 412 ? 28.476 8.819 -22.823 1.00 67.94 412 GLU A O 1
ATOM 3217 N N . LYS A 1 413 ? 28.467 8.065 -20.717 1.00 65.38 413 LYS A N 1
ATOM 3218 C CA . LYS A 1 413 ? 29.556 8.948 -20.286 1.00 65.38 413 LYS A CA 1
ATOM 3219 C C . LYS A 1 413 ? 30.882 8.476 -20.896 1.00 65.38 413 LYS A C 1
ATOM 3221 O O . LYS A 1 413 ? 31.424 7.462 -20.487 1.00 65.38 413 LYS A O 1
ATOM 3226 N N . GLY A 1 414 ? 31.435 9.255 -21.827 1.00 61.84 414 GLY A N 1
ATOM 3227 C CA . GLY A 1 414 ? 32.731 8.974 -22.469 1.00 61.84 414 GLY A CA 1
ATOM 3228 C C . GLY A 1 414 ? 32.636 8.693 -23.969 1.00 61.84 414 GLY A C 1
ATOM 3229 O O . GLY A 1 414 ? 33.623 8.862 -24.674 1.00 61.84 414 GLY A O 1
ATOM 3230 N N . VAL A 1 415 ? 31.439 8.389 -24.479 1.00 60.75 415 VAL A N 1
ATOM 3231 C CA . VAL A 1 415 ? 31.157 8.380 -25.925 1.00 60.75 415 VAL A CA 1
ATOM 3232 C C . VAL A 1 415 ? 31.282 9.817 -26.448 1.00 60.75 415 VAL A C 1
ATOM 3234 O O . VAL A 1 415 ? 30.816 10.712 -25.759 1.00 60.75 415 VAL A O 1
ATOM 3237 N N . PRO A 1 416 ? 31.904 10.153 -27.585 1.00 57.69 416 PRO A N 1
ATOM 3238 C CA . PRO A 1 416 ? 31.918 11.536 -28.083 1.00 57.69 416 PRO A CA 1
ATOM 3239 C C . PRO A 1 416 ? 30.498 12.120 -28.209 1.00 57.69 416 PRO A C 1
ATOM 3241 O O . PRO A 1 416 ? 29.537 11.388 -28.436 1.00 57.69 416 PRO A O 1
ATOM 3244 N N . LYS A 1 417 ? 30.316 13.429 -27.977 1.00 54.72 417 LYS A N 1
ATOM 3245 C CA . LYS A 1 417 ? 29.041 14.071 -28.346 1.00 54.72 417 LYS A CA 1
ATOM 3246 C C . LYS A 1 417 ? 28.939 14.067 -29.871 1.00 54.72 417 LYS A C 1
ATOM 3248 O O . LYS A 1 417 ? 29.969 14.194 -30.532 1.00 54.72 417 LYS A O 1
ATOM 3253 N N . ALA A 1 418 ? 27.722 13.983 -30.406 1.00 51.47 418 ALA A N 1
ATOM 3254 C CA . ALA A 1 418 ? 27.492 14.432 -31.772 1.00 51.47 418 ALA A CA 1
ATOM 3255 C C . ALA A 1 418 ? 28.031 15.856 -31.890 1.00 51.47 418 ALA A C 1
ATOM 3257 O O . ALA A 1 418 ? 27.687 16.706 -31.066 1.00 51.47 418 ALA A O 1
ATOM 3258 N N . ASP A 1 419 ? 28.918 16.090 -32.851 1.00 51.09 419 ASP A N 1
ATOM 3259 C CA . ASP A 1 419 ? 29.344 17.436 -33.192 1.00 51.09 419 ASP A CA 1
ATOM 3260 C C . ASP A 1 419 ? 28.639 17.846 -34.486 1.00 51.09 419 ASP A C 1
ATOM 3262 O O . ASP A 1 419 ? 29.166 17.610 -35.573 1.00 51.09 419 ASP A O 1
ATOM 3266 N N . PRO A 1 420 ? 27.434 18.440 -34.401 1.00 49.84 420 PRO A N 1
ATOM 3267 C CA . PRO A 1 420 ? 26.748 18.948 -35.583 1.00 49.84 420 PRO A CA 1
ATOM 3268 C C . PRO A 1 420 ? 27.482 20.148 -36.209 1.00 49.84 420 PRO A C 1
ATOM 3270 O O . PRO A 1 420 ? 27.084 20.616 -37.271 1.00 49.84 420 PRO A O 1
ATOM 3273 N N . LYS A 1 421 ? 28.550 20.680 -35.585 1.00 44.66 421 LYS A N 1
ATOM 3274 C CA . LYS A 1 421 ? 29.232 21.903 -36.040 1.00 44.66 421 LYS A CA 1
ATOM 3275 C C . LYS A 1 421 ? 30.213 21.701 -37.188 1.00 44.66 421 LYS A C 1
ATOM 3277 O O . LYS A 1 421 ? 30.889 22.661 -37.556 1.00 44.66 421 LYS A O 1
ATOM 3282 N N . ARG A 1 422 ? 30.317 20.505 -37.770 1.00 45.28 422 ARG A N 1
ATOM 3283 C CA . ARG A 1 422 ? 31.192 20.303 -38.933 1.00 45.28 422 ARG A CA 1
ATOM 3284 C C . ARG A 1 422 ? 30.582 20.699 -40.277 1.00 45.28 422 ARG A C 1
ATOM 3286 O O . ARG A 1 422 ? 31.280 20.620 -41.276 1.00 45.28 422 ARG A O 1
ATOM 3293 N N . VAL A 1 423 ? 29.338 21.170 -40.305 1.00 46.66 423 VAL A N 1
ATOM 3294 C CA . VAL A 1 423 ? 28.577 21.305 -41.550 1.00 46.66 423 VAL A CA 1
ATOM 3295 C C . VAL A 1 423 ? 28.141 22.765 -41.733 1.00 46.66 423 VAL A C 1
ATOM 3297 O O . VAL A 1 423 ? 27.552 23.358 -40.829 1.00 46.66 423 VAL A O 1
ATOM 3300 N N . GLU A 1 424 ? 28.413 23.351 -42.906 1.00 44.06 424 GLU A N 1
ATOM 3301 C CA . GLU A 1 424 ? 28.047 24.721 -43.345 1.00 44.06 424 GLU A CA 1
ATOM 3302 C C . GLU A 1 424 ? 26.526 25.031 -43.308 1.00 44.06 424 GLU A C 1
ATOM 3304 O O . GLU A 1 424 ? 26.077 26.064 -43.789 1.00 44.06 424 GLU A O 1
ATOM 3309 N N . PHE A 1 425 ? 25.706 24.165 -42.706 1.00 43.78 425 PHE A N 1
ATOM 3310 C CA . PHE A 1 425 ? 24.245 24.158 -42.792 1.00 43.78 425 PHE A CA 1
ATOM 3311 C C . PHE A 1 425 ? 23.543 24.506 -41.466 1.00 43.78 425 PHE A C 1
ATOM 3313 O O . PHE A 1 425 ? 22.334 24.319 -41.330 1.00 43.78 425 PHE A O 1
ATOM 3320 N N . SER A 1 426 ? 24.273 25.072 -40.493 1.00 44.19 426 SER A N 1
ATOM 3321 C CA . SER A 1 426 ? 23.725 25.536 -39.200 1.00 44.19 426 SER A CA 1
ATOM 3322 C C . SER A 1 426 ? 22.608 26.594 -39.305 1.00 44.19 426 SER A C 1
ATOM 3324 O O . SER A 1 426 ? 21.980 26.929 -38.303 1.00 44.19 426 SER A O 1
ATOM 3326 N N . GLU A 1 427 ? 22.347 27.108 -40.509 1.00 46.12 427 GLU A N 1
ATOM 3327 C CA . GLU A 1 427 ? 21.317 28.105 -40.813 1.00 46.12 427 GLU A CA 1
ATOM 3328 C C . GLU A 1 427 ? 19.928 27.492 -41.092 1.00 46.12 427 GLU A C 1
ATOM 3330 O O . GLU A 1 427 ? 18.927 28.202 -41.005 1.00 46.12 427 GLU A O 1
ATOM 3335 N N . TYR A 1 428 ? 19.853 26.186 -41.391 1.00 44.81 428 TYR A N 1
ATOM 3336 C CA . TYR A 1 428 ? 18.619 25.490 -41.801 1.00 44.81 428 TYR A CA 1
ATOM 3337 C C . TYR A 1 428 ? 18.054 24.527 -40.749 1.00 44.81 428 TYR A C 1
ATOM 3339 O O . TYR A 1 428 ? 16.938 24.042 -40.911 1.00 44.81 428 TYR A O 1
ATOM 3347 N N . ILE A 1 429 ? 18.802 24.269 -39.673 1.00 48.78 429 ILE A N 1
ATOM 3348 C CA . ILE A 1 429 ? 18.348 23.480 -38.524 1.00 48.78 429 ILE A CA 1
ATOM 3349 C C . ILE A 1 429 ? 17.916 24.455 -37.428 1.00 48.78 429 ILE A C 1
ATOM 3351 O O . ILE A 1 429 ? 18.676 25.334 -37.013 1.00 48.78 429 ILE A O 1
ATOM 3355 N N . THR A 1 430 ? 16.687 24.316 -36.942 1.00 53.44 430 THR A N 1
ATOM 3356 C CA . THR A 1 430 ? 16.172 25.138 -35.846 1.00 53.44 430 THR A CA 1
ATOM 3357 C C . THR A 1 430 ? 16.939 24.865 -34.549 1.00 53.44 430 THR A C 1
ATOM 3359 O O . THR A 1 430 ? 17.498 23.790 -34.319 1.00 53.44 430 THR A O 1
ATOM 3362 N N . LYS A 1 431 ? 16.948 25.840 -33.633 1.00 59.47 431 LYS A N 1
ATOM 3363 C CA . LYS A 1 431 ? 17.561 25.655 -32.305 1.00 59.47 431 LYS A CA 1
ATOM 3364 C C . LYS A 1 431 ? 16.884 24.529 -31.522 1.00 59.47 431 LYS A C 1
ATOM 3366 O O . LYS A 1 431 ? 17.511 23.916 -30.660 1.00 59.47 431 LYS A O 1
ATOM 3371 N N . GLU A 1 432 ? 15.608 24.295 -31.791 1.00 56.03 432 GLU A N 1
ATOM 3372 C CA . GLU A 1 432 ? 14.800 23.220 -31.238 1.00 56.03 432 GLU A CA 1
ATOM 3373 C C . GLU A 1 432 ? 15.271 21.857 -31.758 1.00 56.03 432 GLU A C 1
ATOM 3375 O O . GLU A 1 432 ? 15.526 20.972 -30.949 1.00 56.03 432 GLU A O 1
ATOM 3380 N N . GLU A 1 433 ? 15.498 21.709 -33.064 1.00 52.44 433 GLU A N 1
ATOM 3381 C CA . GLU A 1 433 ? 16.035 20.475 -33.656 1.00 52.44 433 GLU A CA 1
ATOM 3382 C C . GLU A 1 433 ? 17.454 20.164 -33.172 1.00 52.44 433 GLU A C 1
ATOM 3384 O O . GLU A 1 433 ? 17.739 19.018 -32.839 1.00 52.44 433 GLU A O 1
ATOM 3389 N N . ILE A 1 434 ? 18.322 21.173 -33.026 1.00 54.62 434 ILE A N 1
ATOM 3390 C CA . ILE A 1 434 ? 19.658 20.983 -32.430 1.00 54.62 434 ILE A CA 1
ATOM 3391 C C . ILE A 1 434 ? 19.534 20.467 -30.991 1.00 54.62 434 ILE A C 1
ATOM 3393 O O . ILE A 1 434 ? 20.233 19.529 -30.612 1.00 54.62 434 ILE A O 1
ATOM 3397 N N . LYS A 1 435 ? 18.614 21.025 -30.191 1.00 57.47 435 LYS A N 1
ATOM 3398 C CA . LYS A 1 435 ? 18.356 20.538 -28.827 1.00 57.47 435 LYS A CA 1
ATOM 3399 C C . LYS A 1 435 ? 17.811 19.111 -28.809 1.00 57.47 435 LYS A C 1
ATOM 3401 O O . LYS A 1 435 ? 18.104 18.402 -27.857 1.00 57.47 435 LYS A O 1
ATOM 3406 N N . GLU A 1 436 ? 17.013 18.693 -29.791 1.00 51.00 436 GLU A N 1
ATOM 3407 C CA . GLU A 1 436 ? 16.519 17.311 -29.900 1.00 51.00 436 GLU A CA 1
ATOM 3408 C C . GLU A 1 436 ? 17.618 16.330 -30.340 1.00 51.00 436 GLU A C 1
ATOM 3410 O O . GLU A 1 436 ? 17.760 15.266 -29.741 1.00 51.00 436 GLU A O 1
ATOM 3415 N N . VAL A 1 437 ? 18.476 16.713 -31.292 1.00 50.34 437 VAL A N 1
ATOM 3416 C CA . VAL A 1 437 ? 19.668 15.933 -31.683 1.00 50.34 437 VAL A CA 1
ATOM 3417 C C . VAL A 1 437 ? 20.638 15.777 -30.506 1.00 50.34 437 VAL A C 1
ATOM 3419 O O . VAL A 1 437 ? 21.215 14.711 -30.300 1.00 50.34 437 VAL A O 1
ATOM 3422 N N . GLU A 1 438 ? 20.777 16.810 -29.673 1.00 50.50 438 GLU A N 1
ATOM 3423 C CA . GLU A 1 438 ? 21.552 16.749 -28.429 1.00 50.50 438 GLU A CA 1
ATOM 3424 C C . GLU A 1 438 ? 20.902 15.868 -27.334 1.00 50.50 438 GLU A C 1
ATOM 3426 O O . GLU A 1 438 ? 21.587 15.522 -26.364 1.00 50.50 438 GLU A O 1
ATOM 3431 N N . LYS A 1 439 ? 19.612 15.499 -27.459 1.00 48.38 439 LYS A N 1
ATOM 3432 C CA . LYS A 1 439 ? 18.830 14.760 -26.444 1.00 48.38 439 LYS A CA 1
ATOM 3433 C C . LYS A 1 439 ? 18.777 13.240 -26.627 1.00 48.38 439 LYS A C 1
ATOM 3435 O O . LYS A 1 439 ? 18.526 12.566 -25.628 1.00 48.38 439 LYS A O 1
ATOM 3440 N N . GLY A 1 440 ? 19.002 12.675 -27.817 1.00 47.88 440 GLY A N 1
ATOM 3441 C CA . GLY A 1 440 ? 18.879 11.221 -27.996 1.00 47.88 440 GLY A CA 1
ATOM 3442 C C . GLY A 1 440 ? 19.433 10.665 -29.308 1.00 47.88 440 GLY A C 1
ATOM 3443 O O . GLY A 1 440 ? 19.337 11.298 -30.361 1.00 47.88 440 GLY A O 1
ATOM 3444 N N . LEU A 1 441 ? 20.029 9.470 -29.227 1.00 51.09 441 LEU A N 1
ATOM 3445 C CA . LEU A 1 441 ? 20.618 8.760 -30.371 1.00 51.09 441 LEU A CA 1
ATOM 3446 C C . LEU A 1 441 ? 19.536 8.298 -31.369 1.00 51.09 441 LEU A C 1
ATOM 3448 O O . LEU A 1 441 ? 18.365 8.216 -31.019 1.00 51.09 441 LEU A O 1
ATOM 3452 N N . LEU A 1 442 ? 19.948 7.994 -32.606 1.00 48.84 442 LEU A N 1
ATOM 3453 C CA . LEU A 1 442 ? 19.115 7.573 -33.749 1.00 48.84 442 LEU A CA 1
ATOM 3454 C C . LEU A 1 442 ? 18.157 8.617 -34.366 1.00 48.84 442 LEU A C 1
ATOM 3456 O O . LEU A 1 442 ? 17.628 8.377 -35.450 1.00 48.84 442 LEU A O 1
ATOM 3460 N N . THR A 1 443 ? 18.020 9.810 -33.782 1.00 50.12 443 THR A N 1
ATOM 3461 C CA . THR A 1 443 ? 17.361 10.956 -34.439 1.00 50.12 443 THR A CA 1
ATOM 3462 C C . THR A 1 443 ? 18.039 11.240 -35.788 1.00 50.12 443 THR A C 1
ATOM 3464 O O . THR A 1 443 ? 19.249 11.467 -35.817 1.00 50.12 443 THR A O 1
ATOM 3467 N N . TYR A 1 444 ? 17.293 11.201 -36.900 1.00 51.34 444 TYR A N 1
ATOM 3468 C CA . TYR A 1 444 ? 17.822 11.365 -38.269 1.00 51.34 444 TYR A CA 1
ATOM 3469 C C . TYR A 1 444 ? 18.942 10.377 -38.661 1.00 51.34 444 TYR A C 1
ATOM 3471 O O . TYR A 1 444 ? 19.801 10.694 -39.485 1.00 51.34 444 TYR A O 1
ATOM 3479 N N . ALA A 1 445 ? 18.977 9.178 -38.068 1.00 56.44 445 ALA A N 1
ATOM 3480 C CA . ALA A 1 445 ? 19.929 8.159 -38.494 1.00 56.44 445 ALA A CA 1
ATOM 3481 C C . ALA A 1 445 ? 19.492 7.477 -39.796 1.00 56.44 445 ALA A C 1
ATOM 3483 O O . ALA A 1 445 ? 18.318 7.150 -39.970 1.00 56.44 445 ALA A O 1
ATOM 3484 N N . VAL A 1 446 ? 20.469 7.257 -40.673 1.00 59.66 446 VAL A N 1
ATOM 3485 C CA . VAL A 1 446 ? 20.344 6.640 -41.989 1.00 59.66 446 VAL A CA 1
ATOM 3486 C C . VAL A 1 446 ? 20.933 5.242 -41.971 1.00 59.66 446 VAL A C 1
ATOM 3488 O O . VAL A 1 446 ? 22.025 5.029 -41.444 1.00 59.66 446 VAL A O 1
ATOM 3491 N N . LEU A 1 447 ? 20.193 4.289 -42.538 1.00 67.38 447 LEU A N 1
ATOM 3492 C CA . LEU A 1 447 ? 20.672 2.929 -42.773 1.00 67.38 447 LEU A CA 1
ATOM 3493 C C . LEU A 1 447 ? 21.837 2.975 -43.774 1.00 67.38 447 LEU A C 1
ATOM 3495 O O . LEU A 1 447 ? 21.631 3.294 -44.942 1.00 67.38 447 LEU A O 1
ATOM 3499 N N . GLU A 1 448 ? 23.046 2.657 -43.314 1.00 68.88 448 GLU A N 1
ATOM 3500 C CA . GLU A 1 448 ? 24.243 2.575 -44.159 1.00 68.88 448 GLU A CA 1
ATOM 3501 C C . GLU A 1 448 ? 24.363 1.206 -44.838 1.00 68.88 448 GLU A C 1
ATOM 3503 O O . GLU A 1 448 ? 24.736 1.119 -46.004 1.00 68.88 448 GLU A O 1
ATOM 3508 N N . ASN A 1 449 ? 24.085 0.126 -44.100 1.00 70.81 449 ASN A N 1
ATOM 3509 C CA . ASN A 1 449 ? 24.235 -1.246 -44.586 1.00 70.81 449 ASN A CA 1
ATOM 3510 C C . ASN A 1 449 ? 23.320 -2.215 -43.822 1.00 70.81 449 ASN A C 1
ATOM 3512 O O . ASN A 1 449 ? 23.016 -1.981 -42.651 1.00 70.81 449 ASN A O 1
ATOM 3516 N N . TYR A 1 450 ? 22.942 -3.328 -44.458 1.00 72.06 450 TYR A N 1
ATOM 3517 C CA . TYR A 1 450 ? 22.246 -4.452 -43.836 1.00 72.06 450 TYR A CA 1
ATOM 3518 C C . TYR A 1 450 ? 22.815 -5.804 -44.294 1.00 72.06 450 TYR A C 1
ATOM 3520 O O . TYR A 1 450 ? 22.794 -6.137 -45.477 1.00 72.06 450 TYR A O 1
ATOM 3528 N N . ASN A 1 451 ? 23.267 -6.610 -43.334 1.00 75.88 451 ASN A N 1
ATOM 3529 C CA . ASN A 1 451 ? 23.657 -8.001 -43.523 1.00 75.88 451 ASN A CA 1
ATOM 3530 C C . ASN A 1 451 ? 22.453 -8.924 -43.271 1.00 75.88 451 ASN A C 1
ATOM 3532 O O . ASN A 1 451 ? 22.007 -9.084 -42.132 1.00 75.88 451 ASN A O 1
ATOM 3536 N N . TRP A 1 452 ? 21.963 -9.565 -44.334 1.00 71.69 452 TRP A N 1
ATOM 3537 C CA . TRP A 1 452 ? 20.834 -10.500 -44.298 1.00 71.69 452 TRP A CA 1
ATOM 3538 C C . TRP A 1 452 ? 21.103 -11.778 -43.500 1.00 71.69 452 TRP A C 1
ATOM 3540 O O . TRP A 1 452 ? 20.212 -12.246 -42.791 1.00 71.69 452 TRP A O 1
ATOM 3550 N N . GLU A 1 453 ? 22.305 -12.350 -43.615 1.00 76.81 453 GLU A N 1
ATOM 3551 C CA . GLU A 1 453 ? 22.651 -13.615 -42.951 1.00 76.81 453 GLU A CA 1
ATOM 3552 C C . GLU A 1 453 ? 22.721 -13.425 -41.436 1.00 76.81 453 GLU A C 1
ATOM 3554 O O . GLU A 1 453 ? 22.184 -14.222 -40.666 1.00 76.81 453 GLU A O 1
ATOM 3559 N N . GLU A 1 454 ? 23.331 -12.320 -41.012 1.00 80.31 454 GLU A N 1
ATOM 3560 C CA . GLU A 1 454 ? 23.509 -11.987 -39.599 1.00 80.31 454 GLU A CA 1
ATOM 3561 C C . GLU A 1 454 ? 22.324 -11.212 -39.009 1.00 80.31 454 GLU A C 1
ATOM 3563 O O . GLU A 1 454 ? 22.233 -11.067 -37.790 1.00 80.31 454 GLU A O 1
ATOM 3568 N N . LYS A 1 455 ? 21.399 -10.738 -39.857 1.00 80.88 455 LYS A N 1
ATOM 3569 C CA . LYS A 1 455 ? 20.269 -9.869 -39.481 1.00 80.88 455 LYS A CA 1
ATOM 3570 C C . LYS A 1 455 ? 20.733 -8.616 -38.736 1.00 80.88 455 LYS A C 1
ATOM 3572 O O . LYS A 1 455 ? 20.131 -8.206 -37.737 1.00 80.88 455 LYS A O 1
ATOM 3577 N N . THR A 1 456 ? 21.806 -8.019 -39.243 1.00 80.69 456 THR A N 1
ATOM 3578 C CA . THR A 1 456 ? 22.510 -6.890 -38.630 1.00 80.69 456 THR A CA 1
ATOM 3579 C C . THR A 1 456 ? 22.477 -5.688 -39.563 1.00 80.69 456 THR A C 1
ATOM 3581 O O . THR A 1 456 ? 22.829 -5.809 -40.730 1.00 80.69 456 THR A O 1
ATOM 3584 N N . ALA A 1 457 ? 22.085 -4.523 -39.061 1.00 77.88 457 ALA A N 1
ATOM 3585 C CA . ALA A 1 457 ? 22.147 -3.247 -39.764 1.00 77.88 457 ALA A CA 1
ATOM 3586 C C . ALA A 1 457 ? 23.148 -2.303 -39.105 1.00 77.88 457 ALA A C 1
ATOM 3588 O O . ALA A 1 457 ? 23.307 -2.317 -37.886 1.00 77.88 457 ALA A O 1
ATOM 3589 N N . THR A 1 458 ? 23.727 -1.412 -39.903 1.00 76.31 458 THR A N 1
ATOM 3590 C CA . THR A 1 458 ? 24.484 -0.265 -39.401 1.00 76.31 458 THR A CA 1
ATOM 3591 C C . THR A 1 458 ? 23.742 1.017 -39.740 1.00 76.31 458 THR A C 1
ATOM 3593 O O . THR A 1 458 ? 23.378 1.240 -40.893 1.00 76.31 458 THR A O 1
ATOM 3596 N N . PHE A 1 459 ? 23.538 1.866 -38.738 1.00 73.44 459 PHE A N 1
ATOM 3597 C CA . PHE A 1 459 ? 22.935 3.185 -38.878 1.00 73.44 459 PHE A CA 1
ATOM 3598 C C . PHE A 1 459 ? 23.944 4.272 -38.520 1.00 73.44 459 PHE A C 1
ATOM 3600 O O . PHE A 1 459 ? 24.615 4.182 -37.491 1.00 73.44 459 PHE A O 1
ATOM 3607 N N . ALA A 1 460 ? 24.008 5.336 -39.311 1.00 65.94 460 ALA A N 1
ATOM 3608 C CA . ALA A 1 460 ? 24.812 6.517 -39.012 1.00 65.94 460 ALA A CA 1
ATOM 3609 C C . ALA A 1 460 ? 23.945 7.771 -38.986 1.00 65.94 460 ALA A C 1
ATOM 3611 O O . ALA A 1 460 ? 22.965 7.865 -39.716 1.00 65.94 460 ALA A O 1
ATOM 3612 N N . HIS A 1 461 ? 24.280 8.750 -38.149 1.00 58.75 461 HIS A N 1
ATOM 3613 C CA . HIS A 1 461 ? 23.579 10.032 -38.182 1.00 58.75 461 HIS A CA 1
ATOM 3614 C C . HIS A 1 461 ? 23.944 10.791 -39.462 1.00 58.75 461 HIS A C 1
ATOM 3616 O O . HIS A 1 461 ? 25.132 10.939 -39.757 1.00 58.75 461 HIS A O 1
ATOM 3622 N N . ALA A 1 462 ? 22.940 11.292 -40.184 1.00 51.88 462 ALA A N 1
ATOM 3623 C CA . ALA A 1 462 ? 23.144 12.139 -41.353 1.00 51.88 462 ALA A CA 1
ATOM 3624 C C . ALA A 1 462 ? 22.305 13.418 -41.244 1.00 51.88 462 ALA A C 1
ATOM 3626 O O . ALA A 1 462 ? 21.113 13.374 -40.943 1.00 51.88 462 ALA A O 1
ATOM 3627 N N . THR A 1 463 ? 22.907 14.564 -41.553 1.00 46.69 463 THR A N 1
ATOM 3628 C CA . THR A 1 463 ? 22.161 15.796 -41.837 1.00 46.69 463 THR A CA 1
ATOM 3629 C C . THR A 1 463 ? 21.714 15.786 -43.302 1.00 46.69 463 THR A C 1
ATOM 3631 O O . THR A 1 463 ? 22.545 15.644 -44.196 1.00 46.69 463 THR A O 1
ATOM 3634 N N . MET A 1 464 ? 20.412 15.926 -43.570 1.00 45.00 464 MET A N 1
ATOM 3635 C CA . MET A 1 464 ? 19.881 16.112 -44.930 1.00 45.00 464 MET A CA 1
ATOM 3636 C C . MET A 1 464 ? 20.370 17.426 -45.552 1.00 45.00 464 MET A C 1
ATOM 3638 O O . MET A 1 464 ? 20.192 18.457 -44.909 1.00 45.00 464 MET A O 1
ATOM 3642 N N . LEU A 1 465 ? 20.864 17.401 -46.804 1.00 43.06 465 LEU A N 1
ATOM 3643 C CA . LEU A 1 465 ? 20.388 18.237 -47.934 1.00 43.06 465 LEU A CA 1
ATOM 3644 C C . LEU A 1 465 ? 21.249 18.044 -49.212 1.00 43.06 465 LEU A C 1
ATOM 3646 O O . LEU A 1 465 ? 22.400 18.463 -49.266 1.00 43.06 465 LEU A O 1
ATOM 3650 N N . ASN A 1 466 ? 20.615 17.507 -50.267 1.00 42.22 466 ASN A N 1
ATOM 3651 C CA . ASN A 1 466 ? 21.097 17.259 -51.644 1.00 42.22 466 ASN A CA 1
ATOM 3652 C C . ASN A 1 466 ? 22.098 16.110 -51.876 1.00 42.22 466 ASN A C 1
ATOM 3654 O O . ASN A 1 466 ? 22.703 15.594 -50.949 1.00 42.22 466 ASN A O 1
ATOM 3658 N N . GLU A 1 467 ? 22.169 15.683 -53.150 1.00 42.47 467 GLU A N 1
ATOM 3659 C CA . GLU A 1 467 ? 22.659 14.409 -53.732 1.00 42.47 467 GLU A CA 1
ATOM 3660 C C . GLU A 1 467 ? 24.082 13.927 -53.356 1.00 42.47 467 GLU A C 1
ATOM 3662 O O . GLU A 1 467 ? 24.578 12.967 -53.943 1.00 42.47 467 GLU A O 1
ATOM 3667 N N . LEU A 1 468 ? 24.746 14.526 -52.368 1.00 44.41 468 LEU A N 1
ATOM 3668 C CA . LEU A 1 468 ? 26.044 14.102 -51.853 1.00 44.41 468 LEU A CA 1
ATOM 3669 C C . LEU A 1 468 ? 26.029 14.130 -50.317 1.00 44.41 468 LEU A C 1
ATOM 3671 O O . LEU A 1 468 ? 26.127 15.180 -49.691 1.00 44.41 468 LEU A O 1
ATOM 3675 N N . PHE A 1 469 ? 25.926 12.945 -49.713 1.00 46.22 469 PHE A N 1
ATOM 3676 C CA . PHE A 1 469 ? 26.138 12.719 -48.283 1.00 46.22 469 PHE A CA 1
ATOM 3677 C C . PHE A 1 469 ? 27.611 12.993 -47.944 1.00 46.22 469 PHE A C 1
ATOM 3679 O O . PHE A 1 469 ? 28.461 12.191 -48.335 1.00 46.22 469 PHE A O 1
ATOM 3686 N N . THR A 1 470 ? 27.949 14.094 -47.262 1.00 43.25 470 THR A N 1
ATOM 3687 C CA . THR A 1 470 ? 29.372 14.402 -47.000 1.00 43.25 470 THR A CA 1
ATOM 3688 C C . THR A 1 470 ? 29.827 14.411 -45.551 1.00 43.25 470 THR A C 1
ATOM 3690 O O . THR A 1 470 ? 31.034 14.327 -45.368 1.00 43.25 470 THR A O 1
ATOM 3693 N N . ASP A 1 471 ? 28.964 14.405 -44.529 1.00 46.53 471 ASP A N 1
ATOM 3694 C CA . ASP A 1 471 ? 29.462 14.416 -43.143 1.00 46.53 471 ASP A CA 1
ATOM 3695 C C . ASP A 1 471 ? 28.646 13.541 -42.182 1.00 46.53 471 ASP A C 1
ATOM 3697 O O . ASP A 1 471 ? 27.480 13.802 -41.883 1.00 46.53 471 ASP A O 1
ATOM 3701 N N . TYR A 1 472 ? 29.310 12.494 -41.684 1.00 49.62 472 TYR A N 1
ATOM 3702 C CA . TYR A 1 472 ? 28.830 11.589 -40.641 1.00 49.62 472 TYR A CA 1
ATOM 3703 C C . TYR A 1 472 ? 29.270 12.093 -39.263 1.00 49.62 472 TYR A C 1
ATOM 3705 O O . TYR A 1 472 ? 30.353 12.663 -39.106 1.00 49.62 472 TYR A O 1
ATOM 3713 N N . THR A 1 473 ? 28.482 11.824 -38.224 1.00 53.56 473 THR A N 1
ATOM 3714 C CA . THR A 1 473 ? 28.997 11.912 -36.849 1.00 53.56 473 THR A CA 1
ATOM 3715 C C . THR A 1 473 ? 30.066 10.843 -36.610 1.00 53.56 473 THR A C 1
ATOM 3717 O O . THR A 1 473 ? 29.978 9.756 -37.171 1.00 53.56 473 THR A O 1
ATOM 3720 N N . ASN A 1 474 ? 31.010 11.075 -35.690 1.00 58.53 474 ASN A N 1
ATOM 3721 C CA . ASN A 1 474 ? 32.057 10.105 -35.302 1.00 58.53 474 ASN A CA 1
ATOM 3722 C C . ASN A 1 474 ? 31.529 8.832 -34.579 1.00 58.53 474 ASN A C 1
ATOM 3724 O O . ASN A 1 474 ? 32.281 8.172 -33.863 1.00 58.53 474 ASN A O 1
ATOM 3728 N N . TYR A 1 475 ? 30.235 8.522 -34.671 1.00 61.88 475 TYR A N 1
ATOM 3729 C CA . TYR A 1 475 ? 29.606 7.350 -34.063 1.00 61.88 475 TYR A CA 1
ATOM 3730 C C . TYR A 1 475 ? 28.510 6.789 -34.975 1.00 61.88 475 TYR A C 1
ATOM 3732 O O . TYR A 1 475 ? 27.808 7.542 -35.657 1.00 61.88 475 TYR A O 1
ATOM 3740 N N . ARG A 1 476 ? 28.353 5.464 -34.944 1.00 73.12 476 ARG A N 1
ATOM 3741 C CA . ARG A 1 476 ? 27.316 4.693 -35.644 1.00 73.12 476 ARG A CA 1
ATOM 3742 C C . ARG A 1 476 ? 26.579 3.792 -34.645 1.00 73.12 476 ARG A C 1
ATOM 3744 O O . ARG A 1 476 ? 26.972 3.699 -33.480 1.00 73.12 476 ARG A O 1
ATOM 3751 N N . TYR A 1 477 ? 25.533 3.111 -35.099 1.00 76.62 477 TYR A N 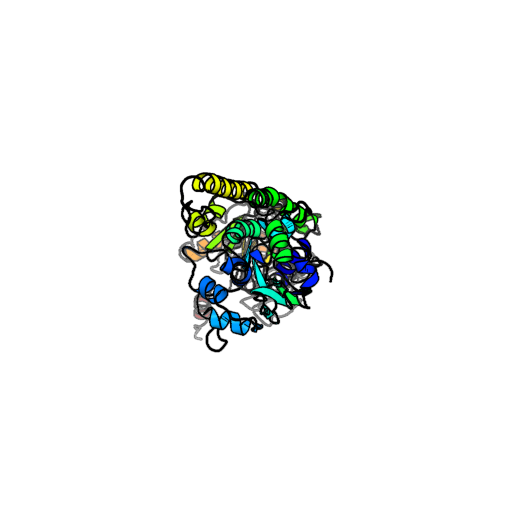1
ATOM 3752 C CA . TYR A 1 477 ? 24.836 2.072 -34.343 1.00 76.62 477 TYR A CA 1
ATOM 3753 C C . TYR A 1 477 ? 24.792 0.786 -35.126 1.00 76.62 477 TYR A C 1
ATOM 3755 O O . TYR A 1 477 ? 24.341 0.768 -36.266 1.00 76.62 477 TYR A O 1
ATOM 3763 N N . GLU A 1 478 ? 25.192 -0.290 -34.472 1.00 83.81 478 GLU A N 1
ATOM 3764 C CA . GLU A 1 478 ? 24.893 -1.634 -34.924 1.00 83.81 478 GLU A CA 1
ATOM 3765 C C . GLU A 1 478 ? 23.537 -2.043 -34.341 1.00 83.81 478 GLU A C 1
ATOM 3767 O O . GLU A 1 478 ? 23.319 -1.957 -33.130 1.00 83.81 478 GLU A O 1
ATOM 3772 N N . VAL A 1 479 ? 22.623 -2.480 -35.200 1.00 80.06 479 VAL A N 1
ATOM 3773 C CA . VAL A 1 479 ? 21.293 -2.949 -34.826 1.00 80.06 479 VAL A CA 1
ATOM 3774 C C . VAL A 1 479 ? 21.147 -4.407 -35.247 1.00 80.06 479 VAL A C 1
ATOM 3776 O O . VAL A 1 479 ? 21.225 -4.704 -36.435 1.00 80.06 479 VAL A O 1
ATOM 3779 N N . LYS A 1 480 ? 20.924 -5.327 -34.303 1.00 86.19 480 LYS A N 1
ATOM 3780 C CA . LYS A 1 480 ? 20.775 -6.771 -34.588 1.00 86.19 480 LYS A CA 1
ATOM 3781 C C . LYS A 1 480 ? 19.362 -7.263 -34.339 1.00 86.19 480 LYS A C 1
ATOM 3783 O O . LYS A 1 480 ? 18.629 -6.682 -33.543 1.00 86.19 480 LYS A O 1
ATOM 3788 N N . GLY A 1 481 ? 19.019 -8.366 -35.001 1.00 81.25 481 GLY A N 1
ATOM 3789 C CA . GLY A 1 481 ? 17.734 -9.054 -34.861 1.00 81.25 481 GLY A CA 1
ATOM 3790 C C . GLY A 1 481 ? 16.659 -8.571 -35.834 1.00 81.25 481 GLY A C 1
ATOM 3791 O O . GLY A 1 481 ? 15.547 -9.100 -35.830 1.00 81.25 481 GLY A O 1
ATOM 3792 N N . LEU A 1 482 ? 17.005 -7.617 -36.701 1.00 76.88 482 LEU A N 1
ATOM 3793 C CA . LEU A 1 482 ? 16.123 -7.054 -37.716 1.00 76.88 482 LEU A CA 1
ATOM 3794 C C . LEU A 1 482 ? 15.708 -8.118 -38.734 1.00 76.88 482 LEU A C 1
ATOM 3796 O O . LEU A 1 482 ? 16.551 -8.736 -39.383 1.00 76.88 482 LEU A O 1
ATOM 3800 N N . LYS A 1 483 ? 14.402 -8.289 -38.921 1.00 76.94 483 LYS A N 1
ATOM 3801 C CA . LYS A 1 483 ? 13.793 -9.092 -39.983 1.00 76.94 483 LYS A CA 1
ATOM 3802 C C . LYS A 1 483 ? 13.140 -8.144 -40.984 1.00 76.94 483 LYS A C 1
ATOM 3804 O O . LYS A 1 483 ? 12.082 -7.578 -40.701 1.00 76.94 483 LYS A O 1
ATOM 3809 N N . LEU A 1 484 ? 13.781 -7.975 -42.138 1.00 73.50 484 LEU A N 1
ATOM 3810 C CA . LEU A 1 484 ? 13.234 -7.222 -43.266 1.00 73.50 484 LEU A CA 1
ATOM 3811 C C . LEU A 1 484 ? 12.344 -8.130 -44.138 1.00 73.50 484 LEU A C 1
ATOM 3813 O O . LEU A 1 484 ? 12.593 -9.336 -44.224 1.00 73.50 484 LEU A O 1
ATOM 3817 N N . PRO A 1 485 ? 11.302 -7.587 -44.789 1.00 67.25 485 PRO A N 1
ATOM 3818 C CA . PRO A 1 485 ? 10.377 -8.374 -45.590 1.00 67.25 485 PRO A CA 1
ATOM 3819 C C . PRO A 1 485 ? 11.021 -8.704 -46.939 1.00 67.25 485 PRO A C 1
ATOM 3821 O O . PRO A 1 485 ? 11.576 -7.824 -47.584 1.00 67.25 485 PRO A O 1
ATOM 3824 N N . ALA A 1 486 ? 10.913 -9.944 -47.418 1.00 67.75 486 ALA A N 1
ATOM 3825 C CA . ALA A 1 486 ? 11.400 -10.312 -48.749 1.00 67.75 486 ALA A CA 1
ATOM 3826 C C . ALA A 1 486 ? 10.400 -9.857 -49.832 1.00 67.75 486 ALA A C 1
ATOM 3828 O O . ALA A 1 486 ? 9.504 -10.606 -50.230 1.00 67.75 486 ALA A O 1
ATOM 3829 N N . VAL A 1 487 ? 10.503 -8.607 -50.292 1.00 62.72 487 VAL A N 1
ATOM 3830 C CA . VAL A 1 487 ? 9.568 -8.011 -51.256 1.00 62.72 487 VAL A CA 1
ATOM 3831 C C . VAL A 1 487 ? 10.266 -7.417 -52.470 1.00 62.72 487 VAL A C 1
ATOM 3833 O O . VAL A 1 487 ? 11.223 -6.658 -52.377 1.00 62.72 487 VAL A O 1
ATOM 3836 N N . LYS A 1 488 ? 9.710 -7.712 -53.650 1.00 57.22 488 LYS A N 1
ATOM 3837 C CA . LYS A 1 488 ? 10.179 -7.151 -54.923 1.00 57.22 488 LYS A CA 1
ATOM 3838 C C . LYS A 1 488 ? 9.744 -5.701 -55.156 1.00 57.22 488 LYS A C 1
ATOM 3840 O O . LYS A 1 488 ? 10.319 -5.003 -55.978 1.00 57.22 488 LYS A O 1
ATOM 3845 N N . LYS A 1 489 ? 8.674 -5.269 -54.495 1.00 63.66 489 LYS A N 1
ATOM 3846 C CA . LYS A 1 489 ? 8.142 -3.914 -54.609 1.00 63.66 489 LYS A CA 1
ATOM 3847 C C . LYS A 1 489 ? 7.365 -3.579 -53.347 1.00 63.66 489 LYS A C 1
ATOM 3849 O O . LYS A 1 489 ? 6.468 -4.335 -52.968 1.00 63.66 489 LYS A O 1
ATOM 3854 N N . LEU A 1 490 ? 7.702 -2.458 -52.724 1.00 59.94 490 LEU A N 1
ATOM 3855 C CA . LEU A 1 490 ? 6.981 -1.948 -51.567 1.00 59.94 490 LEU A CA 1
ATOM 3856 C C . LEU A 1 490 ? 5.597 -1.429 -51.985 1.00 59.94 490 LEU A C 1
ATOM 3858 O O . LEU A 1 490 ? 5.423 -0.852 -53.060 1.00 59.94 490 LEU A O 1
ATOM 3862 N N . LYS A 1 491 ? 4.588 -1.676 -51.143 1.00 61.03 491 LYS A N 1
ATOM 3863 C CA . LYS A 1 491 ? 3.214 -1.163 -51.324 1.00 61.03 491 LYS A CA 1
ATOM 3864 C C . LYS A 1 491 ? 2.996 0.197 -50.653 1.00 61.03 491 LYS A C 1
ATOM 3866 O O . LYS A 1 491 ? 1.971 0.827 -50.882 1.00 61.03 491 LYS A O 1
ATOM 3871 N N . SER A 1 492 ? 3.939 0.599 -49.810 1.00 62.00 492 SER A N 1
ATOM 3872 C CA . SER A 1 492 ? 3.943 1.806 -48.993 1.00 62.00 492 SER A CA 1
ATOM 3873 C C . SER A 1 492 ? 5.392 2.286 -48.877 1.00 62.00 492 SER A C 1
ATOM 3875 O O . SER A 1 492 ? 6.280 1.433 -48.857 1.00 62.00 492 SER A O 1
ATOM 3877 N N . PRO A 1 493 ? 5.654 3.600 -48.773 1.00 60.62 493 PRO A N 1
ATOM 3878 C CA . PRO A 1 493 ? 6.987 4.109 -48.443 1.00 60.62 493 PRO A CA 1
ATOM 3879 C C . PRO A 1 493 ? 7.468 3.658 -47.053 1.00 60.62 493 PRO A C 1
ATOM 3881 O O . PRO A 1 493 ? 8.662 3.698 -46.786 1.00 60.62 493 PRO A O 1
ATOM 3884 N N . LEU A 1 494 ? 6.569 3.199 -46.173 1.00 60.22 494 LEU A N 1
ATOM 3885 C CA . LEU A 1 494 ? 6.925 2.569 -44.898 1.00 60.22 494 LEU A CA 1
ATOM 3886 C C . LEU A 1 494 ? 7.323 1.104 -45.115 1.00 60.22 494 LEU A C 1
ATOM 3888 O O . LEU A 1 494 ? 6.521 0.299 -45.599 1.00 60.22 494 LEU A O 1
ATOM 3892 N N . VAL A 1 495 ? 8.542 0.751 -44.709 1.00 61.41 495 VAL A N 1
ATOM 3893 C CA . VAL A 1 495 ? 9.054 -0.623 -44.760 1.00 61.41 495 VAL A CA 1
ATOM 3894 C C . VAL A 1 495 ? 8.665 -1.359 -43.484 1.00 61.41 495 VAL A C 1
ATOM 3896 O O . VAL A 1 495 ? 9.208 -1.082 -42.423 1.00 61.41 495 VAL A O 1
ATOM 3899 N N . GLU A 1 496 ? 7.759 -2.332 -43.571 1.00 64.25 496 GLU A N 1
ATOM 3900 C CA . GLU A 1 496 ? 7.430 -3.198 -42.432 1.00 64.25 496 GLU A CA 1
ATOM 3901 C C . GLU A 1 496 ? 8.614 -4.107 -42.070 1.00 64.25 496 GLU A C 1
ATOM 3903 O O . GLU A 1 496 ? 8.949 -5.009 -42.825 1.00 64.25 496 GLU A O 1
ATOM 3908 N N . PHE A 1 497 ? 9.218 -3.922 -40.900 1.00 71.12 497 PHE A N 1
ATOM 3909 C CA . PHE A 1 497 ? 10.235 -4.808 -40.332 1.00 71.12 497 PHE A CA 1
ATOM 3910 C C . PHE A 1 497 ? 9.892 -5.190 -38.896 1.00 71.12 497 PHE A C 1
ATOM 3912 O O . PHE A 1 497 ? 9.100 -4.525 -38.240 1.00 71.12 497 PHE A O 1
ATOM 3919 N N . THR A 1 498 ? 10.445 -6.293 -38.408 1.00 73.81 498 THR A N 1
ATOM 3920 C CA . THR A 1 498 ? 10.176 -6.784 -37.047 1.00 73.81 498 THR A CA 1
ATOM 3921 C C . THR A 1 498 ? 11.445 -7.337 -36.424 1.00 73.81 498 THR A C 1
ATOM 3923 O O . THR A 1 498 ? 12.391 -7.671 -37.133 1.00 73.81 498 THR A O 1
ATOM 3926 N N . ALA A 1 499 ? 11.479 -7.456 -35.106 1.00 77.25 499 ALA A N 1
ATOM 3927 C CA . ALA A 1 499 ? 12.520 -8.170 -34.392 1.00 77.25 499 ALA A CA 1
ATOM 3928 C C . ALA A 1 499 ? 11.925 -8.747 -33.108 1.00 77.25 499 ALA A C 1
ATOM 3930 O O . ALA A 1 499 ? 11.377 -8.017 -32.290 1.00 77.25 499 ALA A O 1
ATOM 3931 N N . ASP A 1 500 ? 12.062 -10.056 -32.895 1.00 81.12 500 ASP A N 1
ATOM 3932 C CA . ASP A 1 500 ? 11.654 -10.657 -31.615 1.00 81.12 500 ASP A CA 1
ATOM 3933 C C . ASP A 1 500 ? 12.525 -10.089 -30.475 1.00 81.12 500 ASP A C 1
ATOM 3935 O O . ASP A 1 500 ? 12.064 -9.889 -29.352 1.00 81.12 500 ASP A O 1
ATOM 3939 N N . LEU A 1 501 ? 13.785 -9.784 -30.801 1.00 84.81 501 LEU A N 1
ATOM 3940 C CA . LEU A 1 501 ? 14.757 -9.113 -29.955 1.00 84.81 501 LEU A CA 1
ATOM 3941 C C . LEU A 1 501 ? 15.593 -8.170 -30.828 1.00 84.81 501 LEU A C 1
ATOM 3943 O O . LEU A 1 501 ? 16.386 -8.634 -31.646 1.00 84.81 501 LEU A O 1
ATOM 3947 N N . LEU A 1 502 ? 15.401 -6.865 -30.672 1.00 83.19 502 LEU A N 1
ATOM 3948 C CA . LEU A 1 502 ? 16.203 -5.833 -31.320 1.00 83.19 502 LEU A CA 1
ATOM 3949 C C . LEU A 1 502 ? 17.300 -5.383 -30.355 1.00 83.19 502 LEU A C 1
ATOM 3951 O O . LEU A 1 502 ? 16.989 -4.952 -29.246 1.00 83.19 502 LEU A O 1
ATOM 3955 N N . THR A 1 503 ? 18.567 -5.434 -30.762 1.00 86.69 503 THR A N 1
ATOM 3956 C CA . THR A 1 503 ? 19.665 -4.886 -29.948 1.00 86.69 503 THR A CA 1
ATOM 3957 C C . THR A 1 503 ? 20.305 -3.704 -30.643 1.00 86.69 503 THR A C 1
ATOM 3959 O O . THR A 1 503 ? 20.692 -3.842 -31.799 1.00 86.69 503 THR A O 1
ATOM 3962 N N . VAL A 1 504 ? 20.478 -2.588 -29.942 1.00 83.19 504 VAL A N 1
ATOM 3963 C CA . VAL A 1 504 ? 21.125 -1.374 -30.453 1.00 83.19 504 VAL A CA 1
ATOM 3964 C C . VAL A 1 504 ? 22.434 -1.147 -29.700 1.00 83.19 504 VAL A C 1
ATOM 3966 O O . VAL A 1 504 ? 22.432 -0.936 -28.484 1.00 83.19 504 VAL A O 1
ATOM 3969 N N . THR A 1 505 ? 23.554 -1.185 -30.420 1.00 85.75 505 THR A N 1
ATOM 3970 C CA . THR A 1 505 ? 24.908 -1.045 -29.869 1.00 85.75 505 THR A CA 1
ATOM 3971 C C . THR A 1 505 ? 25.592 0.180 -30.472 1.00 85.75 505 THR A C 1
ATOM 3973 O O . THR A 1 505 ? 25.697 0.262 -31.695 1.00 85.75 505 THR A O 1
ATOM 3976 N N . PRO A 1 506 ? 26.095 1.132 -29.666 1.00 79.31 506 PRO A N 1
ATOM 3977 C CA . PRO A 1 506 ? 26.923 2.213 -30.190 1.00 79.31 506 PRO A CA 1
ATOM 3978 C C . PRO A 1 506 ? 28.277 1.663 -30.663 1.00 79.31 506 PRO A C 1
ATOM 3980 O O . PRO A 1 506 ? 28.932 0.916 -29.932 1.00 79.31 506 PRO A O 1
ATOM 3983 N N . ILE A 1 507 ? 28.719 2.059 -31.856 1.00 79.62 507 ILE A N 1
ATOM 3984 C CA . ILE A 1 507 ? 30.003 1.660 -32.451 1.00 79.62 507 ILE A CA 1
ATOM 3985 C C . ILE A 1 507 ? 30.780 2.895 -32.947 1.00 79.62 507 ILE A C 1
ATOM 3987 O O . ILE A 1 507 ? 30.188 3.942 -33.226 1.00 79.62 507 ILE A O 1
ATOM 3991 N N . ASP A 1 508 ? 32.107 2.793 -33.027 1.00 76.31 508 ASP A N 1
ATOM 3992 C CA . ASP A 1 508 ? 32.958 3.833 -33.615 1.00 76.31 508 ASP A CA 1
ATOM 3993 C C . ASP A 1 508 ? 32.916 3.823 -35.156 1.00 76.31 508 ASP A C 1
ATOM 3995 O O . ASP A 1 508 ? 32.259 2.990 -35.782 1.00 76.31 508 ASP A O 1
ATOM 3999 N N . GLU A 1 509 ? 33.630 4.760 -35.782 1.00 71.44 509 GLU A N 1
ATOM 4000 C CA . GLU A 1 509 ? 33.743 4.875 -37.245 1.00 71.44 509 GLU A CA 1
ATOM 4001 C C . GLU A 1 509 ? 34.310 3.618 -37.935 1.00 71.44 509 GLU A C 1
ATOM 4003 O O . GLU A 1 509 ? 34.056 3.397 -39.117 1.00 71.44 509 GLU A O 1
ATOM 4008 N N . ASN A 1 510 ? 35.036 2.771 -37.197 1.00 77.19 510 ASN A N 1
ATOM 4009 C CA . ASN A 1 510 ? 35.620 1.523 -37.686 1.00 77.19 510 ASN A CA 1
ATOM 4010 C C . ASN A 1 510 ? 34.726 0.305 -37.390 1.00 77.19 510 ASN A C 1
ATOM 4012 O O . ASN A 1 510 ? 35.131 -0.831 -37.640 1.00 77.19 510 ASN A O 1
ATOM 4016 N N . GLY A 1 511 ? 33.528 0.521 -36.837 1.00 77.62 511 GLY A N 1
ATOM 4017 C CA . GLY A 1 511 ? 32.583 -0.532 -36.476 1.00 77.62 511 GLY A CA 1
ATOM 4018 C C . GLY A 1 511 ? 32.899 -1.246 -35.159 1.00 77.62 511 GLY A C 1
ATOM 4019 O O . GLY A 1 511 ? 32.291 -2.272 -34.859 1.00 77.62 511 GLY A O 1
ATOM 4020 N N . LYS A 1 512 ? 33.828 -0.735 -34.344 1.00 84.25 512 LYS A N 1
ATOM 4021 C CA . LYS A 1 512 ? 34.139 -1.325 -33.038 1.00 84.25 512 LYS A CA 1
ATOM 4022 C C . LYS A 1 512 ? 33.114 -0.877 -32.000 1.00 84.25 512 LYS A C 1
ATOM 4024 O O . LYS A 1 512 ? 32.869 0.317 -31.838 1.00 84.25 512 LYS A O 1
ATOM 4029 N N . ALA A 1 513 ? 32.573 -1.828 -31.241 1.00 84.88 513 ALA A N 1
ATOM 4030 C CA . ALA A 1 513 ? 31.642 -1.538 -30.157 1.00 84.88 513 ALA A CA 1
ATOM 4031 C C . ALA A 1 513 ? 32.244 -0.579 -29.115 1.00 84.88 513 ALA A C 1
ATOM 4033 O O . ALA A 1 513 ? 33.346 -0.789 -28.602 1.00 84.88 513 ALA A O 1
ATOM 4034 N N . LEU A 1 514 ? 31.489 0.474 -28.800 1.00 79.00 514 LEU A N 1
ATOM 4035 C CA . LEU A 1 514 ? 31.813 1.473 -27.779 1.00 79.00 514 LEU A CA 1
ATOM 4036 C C . LEU A 1 514 ? 31.330 1.056 -26.382 1.00 79.00 514 LEU A C 1
ATOM 4038 O O . LEU A 1 514 ? 31.638 1.728 -25.399 1.00 79.00 514 LEU A O 1
ATOM 4042 N N . SER A 1 515 ? 30.579 -0.042 -26.293 1.00 80.00 515 SER A N 1
ATOM 4043 C CA . SER A 1 515 ? 30.131 -0.673 -25.055 1.00 80.00 515 SER A CA 1
ATOM 4044 C C . SER A 1 515 ? 30.049 -2.188 -25.238 1.00 80.00 515 SER A C 1
ATOM 4046 O O . SER A 1 515 ? 29.788 -2.670 -26.336 1.00 80.00 515 SER A O 1
ATOM 4048 N N . GLU A 1 516 ? 30.246 -2.938 -24.155 1.00 83.44 516 GLU A N 1
ATOM 4049 C CA . GLU A 1 516 ? 30.062 -4.398 -24.132 1.00 83.44 516 GLU A CA 1
ATOM 4050 C C . GLU A 1 516 ? 28.584 -4.811 -24.074 1.00 83.44 516 GLU A C 1
ATOM 4052 O O . GLU A 1 516 ? 28.261 -5.986 -24.234 1.00 83.44 516 GLU A O 1
ATOM 4057 N N . LYS A 1 517 ? 27.686 -3.856 -23.817 1.00 86.25 517 LYS A N 1
ATOM 4058 C CA . LYS A 1 517 ? 26.243 -4.084 -23.709 1.00 86.25 517 LYS A CA 1
ATOM 4059 C C . LYS A 1 517 ? 25.502 -3.352 -24.823 1.00 86.25 517 LYS A C 1
ATOM 4061 O O . LYS A 1 517 ? 26.044 -2.456 -25.472 1.00 86.25 517 LYS A O 1
ATOM 4066 N N . SER A 1 518 ? 24.228 -3.688 -24.965 1.00 86.62 518 SER A N 1
ATOM 4067 C CA . SER A 1 518 ? 23.322 -3.099 -25.948 1.00 86.62 518 SER A CA 1
ATOM 4068 C C . SER A 1 518 ? 22.018 -2.688 -25.281 1.00 86.62 518 SER A C 1
ATOM 4070 O O . SER A 1 518 ? 21.668 -3.188 -24.213 1.00 86.62 518 SER A O 1
ATOM 4072 N N . ILE A 1 519 ? 21.295 -1.781 -25.923 1.00 87.31 519 ILE A N 1
ATOM 4073 C CA . ILE A 1 519 ? 19.902 -1.496 -25.578 1.00 87.31 519 ILE A CA 1
ATOM 4074 C C . ILE A 1 519 ? 19.053 -2.562 -26.239 1.00 87.31 519 ILE A C 1
ATOM 4076 O O . ILE A 1 519 ? 19.256 -2.852 -27.416 1.00 87.31 519 ILE A O 1
ATOM 4080 N N . THR A 1 520 ? 18.137 -3.152 -25.485 1.00 90.25 520 THR A N 1
ATOM 4081 C CA . THR A 1 520 ? 17.335 -4.280 -25.948 1.00 90.25 520 THR A CA 1
ATOM 4082 C C . THR A 1 520 ? 15.872 -3.880 -26.036 1.00 90.25 520 THR A C 1
ATOM 4084 O O . THR A 1 520 ? 15.307 -3.403 -25.060 1.00 90.25 520 THR A O 1
ATOM 4087 N N . VAL A 1 521 ? 15.237 -4.114 -27.181 1.00 86.25 521 VAL A N 1
ATOM 4088 C CA . VAL A 1 521 ? 13.785 -3.983 -27.352 1.00 86.25 521 VAL A CA 1
ATOM 4089 C C . VAL A 1 521 ? 13.211 -5.350 -27.694 1.00 86.25 521 VAL A C 1
ATOM 4091 O O . VAL A 1 521 ? 13.666 -6.000 -28.636 1.00 86.25 521 VAL A O 1
ATOM 4094 N N . LYS A 1 522 ? 12.222 -5.805 -26.929 1.00 86.56 522 LYS A N 1
ATOM 4095 C CA . LYS A 1 522 ? 11.540 -7.082 -27.170 1.00 86.56 522 LYS A CA 1
ATOM 4096 C C . LYS A 1 522 ? 10.310 -6.893 -28.051 1.00 86.56 522 LYS A C 1
ATOM 4098 O O . LYS A 1 522 ? 9.616 -5.894 -27.930 1.00 86.56 522 LYS A O 1
ATOM 4103 N N . ASN A 1 523 ? 10.032 -7.889 -28.895 1.00 80.50 523 ASN A N 1
ATOM 4104 C CA . ASN A 1 523 ? 8.840 -7.976 -29.752 1.00 80.50 523 ASN A CA 1
ATOM 4105 C C . ASN A 1 523 ? 8.611 -6.767 -30.680 1.00 80.50 523 ASN A C 1
ATOM 4107 O O . ASN A 1 523 ? 7.474 -6.482 -31.051 1.00 80.50 523 ASN A O 1
ATOM 4111 N N . PHE A 1 524 ? 9.691 -6.101 -31.081 1.00 76.25 524 PHE A N 1
ATOM 4112 C CA . PHE A 1 524 ? 9.679 -4.917 -31.926 1.00 76.25 524 PHE A CA 1
ATOM 4113 C C . PHE A 1 524 ? 8.992 -5.164 -33.282 1.00 76.25 524 PHE A C 1
ATOM 4115 O O . PHE A 1 524 ? 9.274 -6.142 -33.987 1.00 76.25 524 PHE A O 1
ATOM 4122 N N . LYS A 1 525 ? 8.164 -4.214 -33.707 1.00 68.38 525 LYS A N 1
ATOM 4123 C CA . LYS A 1 525 ? 7.578 -4.091 -35.045 1.00 68.38 525 LYS A CA 1
ATOM 4124 C C . LYS A 1 525 ? 7.829 -2.690 -35.600 1.00 68.38 525 LYS A C 1
ATOM 4126 O O . LYS A 1 525 ? 8.054 -1.737 -34.877 1.00 68.38 525 LYS A O 1
ATOM 4131 N N . ASN A 1 526 ? 7.834 -2.549 -36.917 1.00 61.03 526 ASN A N 1
ATOM 4132 C CA . ASN A 1 526 ? 8.140 -1.278 -37.563 1.00 61.03 526 ASN A CA 1
ATOM 4133 C C . ASN A 1 526 ? 7.117 -0.204 -37.213 1.00 61.03 526 ASN A C 1
ATOM 4135 O O . ASN A 1 526 ? 5.912 -0.433 -37.311 1.00 61.03 526 ASN A O 1
ATOM 4139 N N . GLY A 1 527 ? 7.624 0.984 -36.891 1.00 56.59 527 GLY A N 1
ATOM 4140 C CA . GLY A 1 527 ? 6.834 2.054 -36.305 1.00 56.59 527 GLY A CA 1
ATOM 4141 C C . GLY A 1 527 ? 6.791 1.989 -34.784 1.00 56.59 527 GLY A C 1
ATOM 4142 O O . GLY A 1 527 ? 6.492 3.024 -34.184 1.00 56.59 527 GLY A O 1
ATOM 4143 N N . ASP A 1 528 ? 7.155 0.853 -34.177 1.00 61.59 528 ASP A N 1
ATOM 4144 C CA . ASP A 1 528 ? 7.247 0.766 -32.732 1.00 61.59 528 ASP A CA 1
ATOM 4145 C C . ASP A 1 528 ? 8.355 1.679 -32.231 1.00 61.59 528 ASP A C 1
ATOM 4147 O O . ASP A 1 528 ? 9.404 1.843 -32.869 1.00 61.59 528 ASP A O 1
ATOM 4151 N N . LEU A 1 529 ? 8.136 2.273 -31.063 1.00 56.38 529 LEU A N 1
ATOM 4152 C CA . LEU A 1 529 ? 9.162 3.052 -30.380 1.00 56.38 529 LEU A CA 1
ATOM 4153 C C . LEU A 1 529 ? 9.722 4.222 -31.211 1.00 56.38 529 LEU A C 1
ATOM 4155 O O . LEU A 1 529 ? 10.823 4.716 -30.946 1.00 56.38 529 LEU A O 1
ATOM 4159 N N . GLY A 1 530 ? 8.955 4.696 -32.199 1.00 53.75 530 GLY A N 1
ATOM 4160 C CA . GLY A 1 530 ? 9.350 5.765 -33.113 1.00 53.75 530 GLY A CA 1
ATOM 4161 C C . GLY A 1 530 ? 10.442 5.369 -34.110 1.00 53.75 530 GLY A C 1
ATOM 4162 O O . GLY A 1 530 ? 10.992 6.250 -34.764 1.00 53.75 530 GLY A O 1
ATOM 4163 N N . ILE A 1 531 ? 10.765 4.077 -34.245 1.00 57.59 531 ILE A N 1
ATOM 4164 C CA . ILE A 1 531 ? 11.769 3.579 -35.189 1.00 57.59 531 ILE A CA 1
ATOM 4165 C C . ILE A 1 531 ? 11.066 3.181 -36.491 1.00 57.59 531 ILE A C 1
ATOM 4167 O O . ILE A 1 531 ? 10.356 2.177 -36.562 1.00 57.59 531 ILE A O 1
ATOM 4171 N N . ARG A 1 532 ? 11.268 3.984 -37.540 1.00 58.12 532 ARG A N 1
ATOM 4172 C CA . ARG A 1 532 ? 10.707 3.760 -38.880 1.00 58.12 532 ARG A CA 1
ATOM 4173 C C . ARG A 1 532 ? 11.824 3.600 -39.907 1.00 58.12 532 ARG A C 1
ATOM 4175 O O . ARG A 1 532 ? 12.863 4.246 -39.806 1.00 58.12 532 ARG A O 1
ATOM 4182 N N . LEU A 1 533 ? 11.586 2.757 -40.907 1.00 59.97 533 LEU A N 1
ATOM 4183 C CA . LEU A 1 533 ? 12.365 2.713 -42.144 1.00 59.97 533 LEU A CA 1
ATOM 4184 C C . LEU A 1 533 ? 11.478 3.221 -43.287 1.00 59.97 533 LEU A C 1
ATOM 4186 O O . LEU A 1 533 ? 10.400 2.675 -43.531 1.00 59.97 533 LEU A O 1
ATOM 4190 N N . LEU A 1 534 ? 11.934 4.271 -43.970 1.00 56.22 534 LEU A N 1
ATOM 4191 C CA . LEU A 1 534 ? 11.228 4.912 -45.082 1.00 56.22 534 LEU A CA 1
ATOM 4192 C C . LEU A 1 534 ? 12.022 4.760 -46.386 1.00 56.22 534 LEU A C 1
ATOM 4194 O O . LEU A 1 534 ? 13.208 5.067 -46.408 1.00 56.22 534 LEU A O 1
ATOM 4198 N N . ASP A 1 535 ? 11.360 4.340 -47.465 1.00 59.47 535 ASP A N 1
ATOM 4199 C CA . ASP A 1 535 ? 11.847 4.482 -48.844 1.00 59.47 535 ASP A CA 1
ATOM 4200 C C . ASP A 1 535 ? 10.976 5.530 -49.566 1.00 59.47 535 ASP A C 1
ATOM 4202 O O . ASP A 1 535 ? 9.905 5.198 -50.092 1.00 59.47 535 ASP A O 1
ATOM 4206 N N . PRO A 1 536 ? 11.391 6.810 -49.581 1.00 49.53 536 PRO A N 1
ATOM 4207 C CA . PRO A 1 536 ? 10.581 7.899 -50.122 1.00 49.53 536 PRO A CA 1
ATOM 4208 C C . PRO A 1 536 ? 10.399 7.823 -51.643 1.00 49.53 536 PRO A C 1
ATOM 4210 O O . PRO A 1 536 ? 9.489 8.457 -52.175 1.00 49.53 536 PRO A O 1
ATOM 4213 N N . ASN A 1 537 ? 11.217 7.036 -52.351 1.00 53.41 537 ASN A N 1
ATOM 4214 C CA . ASN A 1 537 ? 11.190 6.988 -53.807 1.00 53.41 537 ASN A CA 1
ATOM 4215 C C . ASN A 1 537 ? 10.538 5.717 -54.378 1.00 53.41 537 ASN A C 1
ATOM 4217 O O . ASN A 1 537 ? 10.265 5.675 -55.576 1.00 53.41 537 ASN A O 1
ATOM 4221 N N . SER A 1 538 ? 10.222 4.708 -53.554 1.00 53.88 538 SER A N 1
ATOM 4222 C CA . SER A 1 538 ? 9.552 3.463 -53.984 1.00 53.88 538 SER A CA 1
ATOM 4223 C C . SER A 1 538 ? 10.279 2.702 -55.109 1.00 53.88 538 SER A C 1
ATOM 4225 O O . SER A 1 538 ? 9.651 1.953 -55.873 1.00 53.88 538 SER A O 1
ATOM 4227 N N . TYR A 1 539 ? 11.594 2.886 -55.231 1.00 52.09 539 TYR A N 1
ATOM 4228 C CA . TYR A 1 539 ? 12.436 2.142 -56.160 1.00 52.09 539 TYR A CA 1
ATOM 4229 C C . TYR A 1 539 ? 13.318 1.217 -55.312 1.00 52.09 539 TYR A C 1
ATOM 4231 O O . TYR A 1 539 ? 14.126 1.720 -54.550 1.00 52.09 539 TYR A O 1
ATOM 4239 N N . TYR A 1 540 ? 13.175 -0.104 -55.483 1.00 52.94 540 TYR A N 1
ATOM 4240 C CA . TYR A 1 540 ? 14.054 -1.208 -55.036 1.00 52.94 540 TYR A CA 1
ATOM 4241 C C . TYR A 1 540 ? 13.466 -2.268 -54.082 1.00 52.94 540 TYR A C 1
ATOM 4243 O O . TYR A 1 540 ? 12.397 -2.132 -53.490 1.00 52.94 540 TYR A O 1
ATOM 4251 N N . TYR A 1 541 ? 14.147 -3.419 -54.118 1.00 51.34 541 TYR A N 1
ATOM 4252 C CA . TYR A 1 541 ? 13.716 -4.766 -53.760 1.00 51.34 541 TYR A CA 1
ATOM 4253 C C . TYR A 1 541 ? 14.436 -5.185 -52.471 1.00 51.34 541 TYR A C 1
ATOM 4255 O O . TYR A 1 541 ? 15.658 -5.134 -52.428 1.00 51.34 541 TYR A O 1
ATOM 4263 N N . PHE A 1 542 ? 13.723 -5.676 -51.461 1.00 51.69 542 PHE A N 1
ATOM 4264 C CA . PHE A 1 542 ? 14.337 -6.455 -50.387 1.00 51.69 542 PHE A CA 1
ATOM 4265 C C . PHE A 1 542 ? 14.327 -7.920 -50.833 1.00 51.69 542 PHE A C 1
ATOM 4267 O O . PHE A 1 542 ? 13.289 -8.581 -50.795 1.00 51.69 542 PHE A O 1
ATOM 4274 N N . LEU A 1 543 ? 15.451 -8.423 -51.340 1.00 49.66 543 LEU A N 1
ATOM 4275 C CA . LEU A 1 543 ? 15.587 -9.832 -51.709 1.00 49.66 543 LEU A CA 1
ATOM 4276 C C . LEU A 1 543 ? 16.523 -10.513 -50.722 1.00 49.66 543 LEU A C 1
ATOM 4278 O O . LEU A 1 543 ? 17.680 -10.127 -50.584 1.00 49.66 543 LEU A O 1
ATOM 4282 N N . GLU A 1 544 ? 15.999 -11.531 -50.045 1.00 53.47 544 GLU A N 1
ATOM 4283 C CA . GLU A 1 544 ? 16.768 -12.358 -49.122 1.00 53.47 544 GLU A CA 1
ATOM 4284 C C . GLU A 1 544 ? 18.021 -12.906 -49.826 1.00 53.47 544 GLU A C 1
ATOM 4286 O O . GLU A 1 544 ? 17.930 -13.499 -50.905 1.00 53.47 544 GLU A O 1
ATOM 4291 N N . GLY A 1 545 ? 19.196 -12.666 -49.235 1.00 50.41 545 GLY A N 1
ATOM 4292 C CA . GLY A 1 545 ? 20.478 -13.142 -49.760 1.00 50.41 545 GLY A CA 1
ATOM 4293 C C . GLY A 1 545 ? 21.075 -12.327 -50.916 1.00 50.41 545 GLY A C 1
ATOM 4294 O O . GLY A 1 545 ? 22.015 -12.802 -51.551 1.00 50.41 545 GLY A O 1
ATOM 4295 N N . GLN A 1 546 ? 20.567 -11.122 -51.212 1.00 55.84 546 GLN A N 1
ATOM 4296 C CA . GLN A 1 546 ? 21.210 -10.192 -52.150 1.00 55.84 546 GLN A CA 1
ATOM 4297 C C . GLN A 1 546 ? 21.673 -8.917 -51.438 1.00 55.84 546 GLN A C 1
ATOM 4299 O O . GLN A 1 546 ? 20.882 -8.239 -50.784 1.00 55.84 546 GLN A O 1
ATOM 4304 N N . ASP A 1 547 ? 22.955 -8.579 -51.597 1.00 51.34 547 ASP A N 1
ATOM 4305 C CA . ASP A 1 547 ? 23.474 -7.248 -51.282 1.00 51.34 547 ASP A CA 1
ATOM 4306 C C . ASP A 1 547 ? 22.997 -6.297 -52.381 1.00 51.34 547 ASP A C 1
ATOM 4308 O O . ASP A 1 547 ? 23.495 -6.308 -53.510 1.00 51.34 547 ASP A O 1
ATOM 4312 N N . THR A 1 548 ? 21.930 -5.556 -52.100 1.00 49.88 548 THR A N 1
ATOM 4313 C CA . THR A 1 548 ? 21.277 -4.728 -53.113 1.00 49.88 548 THR A CA 1
ATOM 4314 C C . THR A 1 548 ? 21.961 -3.385 -53.325 1.00 49.88 548 THR A C 1
ATOM 4316 O O . THR A 1 548 ? 21.474 -2.636 -54.163 1.00 49.88 548 THR A O 1
ATOM 4319 N N . GLY A 1 549 ? 23.065 -3.084 -52.620 1.00 45.53 549 GLY A N 1
ATOM 4320 C CA . GLY A 1 549 ? 23.812 -1.834 -52.775 1.00 45.53 549 GLY A CA 1
ATOM 4321 C C . GLY A 1 549 ? 22.903 -0.611 -52.646 1.00 45.53 549 GLY A C 1
ATOM 4322 O O . GLY A 1 549 ? 22.420 -0.070 -53.638 1.00 45.53 549 GLY A O 1
ATOM 4323 N N . PHE A 1 550 ? 22.625 -0.180 -51.418 1.00 49.44 550 PHE A N 1
ATOM 4324 C CA . PHE A 1 550 ? 21.733 0.952 -51.172 1.00 49.44 550 PHE A CA 1
ATOM 4325 C C . PHE A 1 550 ? 22.345 2.266 -51.690 1.00 49.44 550 PHE A C 1
ATOM 4327 O O . PHE A 1 550 ? 23.261 2.817 -51.090 1.00 49.44 550 PHE A O 1
ATOM 4334 N N . TYR A 1 551 ? 21.812 2.787 -52.797 1.00 45.44 551 TYR A N 1
ATOM 4335 C CA . TYR A 1 551 ? 22.142 4.109 -53.341 1.00 45.44 551 TYR A CA 1
ATOM 4336 C C . TYR A 1 551 ? 20.839 4.855 -53.684 1.00 45.44 551 TYR A C 1
ATOM 4338 O O . TYR A 1 551 ? 20.370 4.836 -54.820 1.00 45.44 551 TYR A O 1
ATOM 4346 N N . GLY A 1 552 ? 20.209 5.477 -52.684 1.00 38.84 552 GLY A N 1
ATOM 4347 C CA . GLY A 1 552 ? 18.970 6.259 -52.820 1.00 38.84 552 GLY A CA 1
ATOM 4348 C C . GLY A 1 552 ? 18.659 7.038 -51.533 1.00 38.84 552 GLY A C 1
ATOM 4349 O O . GLY A 1 552 ? 19.248 6.709 -50.503 1.00 38.84 552 GLY A O 1
ATOM 4350 N N . PRO A 1 553 ? 17.811 8.091 -51.563 1.00 37.78 553 PRO A N 1
ATOM 4351 C CA . PRO A 1 553 ? 17.653 9.028 -50.453 1.00 37.78 553 PRO A CA 1
ATOM 4352 C C . PRO A 1 553 ? 17.047 8.345 -49.225 1.00 37.78 553 PRO A C 1
ATOM 4354 O O . PRO A 1 553 ? 15.842 8.176 -49.111 1.00 37.78 553 PRO A O 1
ATOM 4357 N N . ALA A 1 554 ? 17.964 7.949 -48.350 1.00 43.81 554 ALA A N 1
ATOM 4358 C CA . ALA A 1 554 ? 17.907 7.864 -46.906 1.00 43.81 554 ALA A CA 1
ATOM 4359 C C . ALA A 1 554 ? 16.619 7.350 -46.250 1.00 43.81 554 ALA A C 1
ATOM 4361 O O . ALA A 1 554 ? 15.588 8.013 -46.146 1.00 43.81 554 ALA A O 1
ATOM 4362 N N . PHE A 1 555 ? 16.779 6.177 -45.652 1.00 44.31 555 PHE A N 1
ATOM 4363 C CA . PHE A 1 555 ? 15.952 5.723 -44.552 1.00 44.31 555 PHE A CA 1
ATOM 4364 C C . PHE A 1 555 ? 16.125 6.694 -43.387 1.00 44.31 555 PHE A C 1
ATOM 4366 O O . PHE A 1 555 ? 17.240 6.867 -42.920 1.00 44.31 555 PHE A O 1
ATOM 4373 N N . TYR A 1 556 ? 15.054 7.321 -42.913 1.00 45.44 556 TYR A N 1
ATOM 4374 C CA . TYR A 1 556 ? 15.095 8.126 -41.694 1.00 45.44 556 TYR A CA 1
ATOM 4375 C C . TYR A 1 556 ? 14.235 7.467 -40.632 1.00 45.44 556 TYR A C 1
ATOM 4377 O O . TYR A 1 556 ? 13.104 7.058 -40.901 1.00 45.44 556 TYR A O 1
ATOM 4385 N N . ILE A 1 557 ? 14.749 7.444 -39.408 1.00 45.47 557 ILE A N 1
ATOM 4386 C CA . ILE A 1 557 ? 13.930 7.242 -38.217 1.00 45.47 557 ILE A CA 1
ATOM 4387 C C . ILE A 1 557 ? 13.065 8.497 -38.059 1.00 45.47 557 ILE A C 1
ATOM 4389 O O . ILE A 1 557 ? 13.512 9.531 -37.560 1.00 45.47 557 ILE A O 1
ATOM 4393 N N . GLU A 1 558 ? 11.847 8.437 -38.600 1.00 40.16 558 GLU A N 1
ATOM 4394 C CA . GLU A 1 558 ? 10.880 9.529 -38.535 1.00 40.16 558 GLU A CA 1
ATOM 4395 C C . GLU A 1 558 ? 10.257 9.581 -37.137 1.00 40.16 558 GLU A C 1
ATOM 4397 O O . GLU A 1 558 ? 9.419 8.758 -36.761 1.00 40.16 558 GLU A O 1
ATOM 4402 N N . LEU A 1 559 ? 10.648 10.605 -36.377 1.00 45.06 559 LEU A N 1
ATOM 4403 C CA . LEU A 1 559 ? 9.869 11.075 -35.245 1.00 45.06 559 LEU A CA 1
ATOM 4404 C C . LEU A 1 559 ? 8.566 11.640 -35.801 1.00 45.06 559 LEU A C 1
ATOM 4406 O O . LEU A 1 559 ? 8.586 12.581 -36.592 1.00 45.06 559 LEU A O 1
ATOM 4410 N N . GLU A 1 560 ? 7.429 11.123 -35.347 1.00 38.16 560 GLU A N 1
ATOM 4411 C CA . GLU A 1 560 ? 6.154 11.813 -35.515 1.00 38.16 560 GLU A CA 1
ATOM 4412 C C . GLU A 1 560 ? 6.239 13.130 -34.719 1.00 38.16 560 GLU A C 1
ATOM 4414 O O . GLU A 1 560 ? 5.979 13.184 -33.510 1.00 38.16 560 GLU A O 1
ATOM 4419 N N . LEU A 1 561 ? 6.764 14.169 -35.374 1.00 36.38 561 LEU A N 1
ATOM 4420 C CA . LEU A 1 561 ? 6.752 15.546 -34.915 1.00 36.38 561 LEU A CA 1
ATOM 4421 C C . LEU A 1 561 ? 5.293 15.990 -34.928 1.00 36.38 561 LEU A C 1
ATOM 4423 O O . LEU A 1 561 ? 4.534 15.637 -35.831 1.00 36.38 561 LEU A O 1
ATOM 4427 N N . SER A 1 562 ? 4.890 16.742 -33.905 1.00 33.06 562 SER A N 1
ATOM 4428 C CA . SER A 1 562 ? 3.527 17.259 -33.779 1.00 33.06 562 SER A CA 1
ATOM 4429 C C . SER A 1 562 ? 3.024 17.830 -35.115 1.00 33.06 562 SER A C 1
ATOM 4431 O O . SER A 1 562 ? 3.795 18.432 -35.865 1.00 33.06 562 SER A O 1
ATOM 4433 N N . ASN A 1 563 ? 1.726 17.644 -35.394 1.00 34.16 563 ASN A N 1
ATOM 4434 C CA . ASN A 1 563 ? 0.992 17.939 -36.644 1.00 34.16 563 ASN A CA 1
ATOM 4435 C C . ASN A 1 563 ? 1.279 19.289 -37.357 1.00 34.16 563 ASN A C 1
ATOM 4437 O O . ASN A 1 563 ? 0.728 19.549 -38.426 1.00 34.16 563 ASN A O 1
ATOM 4441 N N . GLN A 1 564 ? 2.093 20.182 -36.794 1.00 30.31 564 GLN A N 1
ATOM 4442 C CA . GLN A 1 564 ? 2.567 21.397 -37.451 1.00 30.31 564 GLN A CA 1
ATOM 4443 C C . GLN A 1 564 ? 3.753 21.180 -38.407 1.00 30.31 564 GLN A C 1
ATOM 4445 O O . GLN A 1 564 ? 3.832 21.912 -39.392 1.00 30.31 564 GLN A O 1
ATOM 4450 N N . VAL A 1 565 ? 4.630 20.187 -38.193 1.00 33.25 565 VAL A N 1
ATOM 4451 C CA . VAL A 1 565 ? 5.813 19.976 -39.064 1.00 33.25 565 VAL A CA 1
ATOM 4452 C C . VAL A 1 565 ? 5.481 19.156 -40.316 1.00 33.25 565 VAL A C 1
ATOM 4454 O O . VAL A 1 565 ? 6.042 19.403 -41.381 1.00 33.25 565 VAL A O 1
ATOM 4457 N N . GLN A 1 566 ? 4.480 18.273 -40.246 1.00 32.03 566 GLN A N 1
ATOM 4458 C CA . GLN A 1 566 ? 4.002 17.492 -41.399 1.00 32.03 566 GLN A CA 1
ATOM 4459 C C . GLN A 1 566 ? 3.585 18.377 -42.591 1.00 32.03 566 GLN A C 1
ATOM 4461 O O . GLN A 1 566 ? 3.780 18.008 -43.747 1.00 32.03 566 GLN A O 1
ATOM 4466 N N . ARG A 1 567 ? 3.109 19.604 -42.326 1.00 28.19 567 ARG A N 1
ATOM 4467 C CA . ARG A 1 567 ? 2.755 20.571 -43.378 1.00 28.19 567 ARG A CA 1
ATOM 4468 C C . ARG A 1 567 ? 3.952 21.158 -44.124 1.00 28.19 567 ARG A C 1
ATOM 4470 O O . ARG A 1 567 ? 3.744 21.735 -45.183 1.00 28.19 567 ARG A O 1
ATOM 4477 N N . PHE A 1 568 ? 5.179 21.051 -43.616 1.00 29.16 568 PHE A N 1
ATOM 4478 C CA . PHE A 1 568 ? 6.354 21.567 -44.327 1.00 29.16 568 PHE A CA 1
ATOM 4479 C C . PHE A 1 568 ? 6.870 20.591 -45.392 1.00 29.16 568 PHE A C 1
ATOM 4481 O O . PHE A 1 568 ? 7.349 21.034 -46.436 1.00 29.16 568 PHE A O 1
ATOM 4488 N N . PHE A 1 569 ? 6.703 19.280 -45.184 1.00 28.83 569 PHE A N 1
ATOM 4489 C CA . PHE A 1 569 ? 7.138 18.260 -46.144 1.00 28.83 569 PHE A CA 1
ATOM 4490 C C . PHE A 1 569 ? 6.123 18.005 -47.270 1.00 28.83 569 PHE A C 1
ATOM 4492 O O . PHE A 1 569 ? 6.533 17.739 -48.398 1.00 28.83 569 PHE A O 1
ATOM 4499 N N . GLU A 1 570 ? 4.817 18.190 -47.036 1.00 27.17 570 GLU A N 1
ATOM 4500 C CA . GLU A 1 570 ? 3.806 18.090 -48.108 1.00 27.17 570 GLU A CA 1
ATOM 4501 C C . GLU A 1 570 ? 3.835 19.268 -49.101 1.00 27.17 570 GLU A C 1
ATOM 4503 O O . GLU A 1 570 ? 3.385 19.133 -50.239 1.00 27.17 570 GLU A O 1
ATOM 4508 N N . VAL A 1 571 ? 4.375 20.430 -48.716 1.00 26.44 571 VAL A N 1
ATOM 4509 C CA . VAL A 1 571 ? 4.273 21.654 -49.537 1.00 26.44 571 VAL A CA 1
ATOM 4510 C C . VAL A 1 571 ? 5.356 21.750 -50.622 1.00 26.44 571 VAL A C 1
ATOM 4512 O O . VAL A 1 571 ? 5.141 22.439 -51.618 1.00 26.44 571 VAL A O 1
ATOM 4515 N N . ASN A 1 572 ? 6.471 21.017 -50.517 1.00 29.47 572 ASN A N 1
ATOM 4516 C CA . ASN A 1 572 ? 7.571 21.117 -51.491 1.00 29.47 572 ASN A CA 1
ATOM 4517 C C . ASN A 1 572 ? 7.592 20.038 -52.590 1.00 29.47 572 ASN A C 1
ATOM 4519 O O . ASN A 1 572 ? 8.429 20.123 -53.485 1.00 29.47 572 ASN A O 1
ATOM 4523 N N . PHE A 1 573 ? 6.652 19.084 -52.606 1.00 31.83 573 PHE A N 1
ATOM 4524 C CA . PHE A 1 573 ? 6.551 18.084 -53.687 1.00 31.83 573 PHE A CA 1
ATOM 4525 C C . PHE A 1 573 ? 5.471 18.373 -54.742 1.00 31.83 573 PHE A C 1
ATOM 4527 O O . PHE A 1 573 ? 5.305 17.599 -55.683 1.00 31.83 573 PHE A O 1
ATOM 4534 N N . ILE A 1 574 ? 4.769 19.511 -54.661 1.00 33.41 574 ILE A N 1
ATOM 4535 C CA . ILE A 1 574 ? 3.795 19.916 -55.685 1.00 33.41 574 ILE A CA 1
ATOM 4536 C C . ILE A 1 574 ? 4.143 21.309 -56.220 1.00 33.41 574 ILE A C 1
ATOM 4538 O O . ILE A 1 574 ? 3.596 22.306 -55.755 1.00 33.41 574 ILE A O 1
ATOM 4542 N N . ARG A 1 575 ? 5.012 21.374 -57.243 1.00 27.00 575 ARG A N 1
ATOM 4543 C CA . ARG A 1 575 ? 4.880 22.318 -58.377 1.00 27.00 575 ARG A CA 1
ATOM 4544 C C . ARG A 1 575 ? 5.841 22.004 -59.537 1.00 27.00 575 ARG A C 1
ATOM 4546 O O . ARG A 1 575 ? 6.967 22.472 -59.591 1.00 27.00 575 ARG A O 1
ATOM 4553 N N . CYS A 1 576 ? 5.289 21.231 -60.470 1.00 29.50 576 CYS A N 1
ATOM 4554 C CA . CYS A 1 576 ? 5.290 21.412 -61.927 1.00 29.50 576 CYS A CA 1
ATOM 4555 C C . CYS A 1 576 ? 6.602 21.737 -62.670 1.00 29.50 576 CYS A C 1
ATOM 4557 O O . CYS A 1 576 ? 7.031 22.886 -62.731 1.00 29.50 576 CYS A O 1
ATOM 4559 N N . PHE A 1 577 ? 7.062 20.756 -63.453 1.00 28.62 577 PHE A N 1
ATOM 4560 C CA . PHE A 1 577 ? 7.541 21.001 -64.818 1.00 28.62 577 PHE A CA 1
ATOM 4561 C C . PHE A 1 577 ? 6.384 21.504 -65.703 1.00 28.62 577 PHE A C 1
ATOM 4563 O O . PHE A 1 577 ? 5.282 20.951 -65.617 1.00 28.62 577 PHE A O 1
ATOM 4570 N N . PRO A 1 578 ? 6.617 22.458 -66.616 1.00 36.66 578 PRO A N 1
ATOM 4571 C CA . PRO A 1 578 ? 5.928 22.505 -67.893 1.00 36.66 578 PRO A CA 1
ATOM 4572 C C . PRO A 1 578 ? 6.835 21.982 -69.022 1.00 36.66 578 PRO A C 1
ATOM 4574 O O . PRO A 1 578 ? 8.051 22.152 -68.987 1.00 36.66 578 PRO A O 1
ATOM 4577 N N . THR A 1 579 ? 6.169 21.321 -69.969 1.00 37.69 579 THR A N 1
ATOM 4578 C CA . THR A 1 579 ? 6.613 20.697 -71.233 1.00 37.69 579 THR A CA 1
ATOM 4579 C C . THR A 1 579 ? 7.739 21.369 -71.997 1.00 37.69 579 THR A C 1
ATOM 4581 O O . THR A 1 579 ? 7.675 22.614 -72.134 1.00 37.69 579 THR A O 1
#

pLDDT: mean 78.16, std 18.58, range [26.44, 98.38]

Secondary structure (DSSP, 8-state):
-PPPPHHHHHHHHHHSSSSPPS-SS-GGGG----EEEEEEHHHHHHTTTTT--GGGSHHHHHHHHTTT--SS--HHHHHHHTPPSEEEEHHHHHHHTTSEETTEEPTT---SEEEEGGGB--SSS-HHHHHHHHSEEEEEE-TT-EEEE-TT--EEEEEE-EEE--S-EEESS--SHHHHHHHHHHHHHH-SS-----EEEEEES----EEEEHHHHHHHHGGGGGB-HHHHHHHHHTHHHHHHHHHHTTTT--EEE-TTT--EEEEEE--SS----EETTEEEEEETTEEEEEETT-SB--HHHHHHTT----HHHHHHHHHSSS--TTHHHHHHHHHHHHHHHHHT-B-TTGGGGGG--EEE--BS--EEE--SS--EEE--BS--EEEE-TT-EEE-SSS--EEEEPPPBTBPPP-GGGSTTTTTS-HHHHHHHTT-BTTTEEEEEEETTTTEEEEEEE---SS----EEEEEEEEES-B---BSS-SSSB---EEEEEEEEEE-TTS-BSSS--EEEEEEETTGGG---B-TT----B-TT------SS---------TTSHHHHHSSS------

InterPro domains:
  IPR001343 RTX calcium-binding nonapeptide repeat [PF00353] (365-389)
  IPR011049 Serralysin-like metalloprotease, C-terminal [SSF51120] (267-400)

Organism: Actinobacillus pleuropneumoniae serotype 7 (strain AP76) (NCBI:txid537457)

Radius of gyration: 34.33 Å; chains: 1; bounding box: 76×45×115 Å

Foldseek 3Di:
DPDQWLQQQLCCFQPVGSDDDPDLLPLCSLAQDAHEDEDEFAVCCVPLVVQDFLCQFPLSVLLLCLCPDDPDDDPLSVLSNPDDADKAFPQRSCVSSVCDDPSHGDPPRDRKGWAQSLQFDPPPPCNQGSNQQQRIWIKDWDRGKMWGAHPVRFTKIFQTDMTTPQDFDKHDCDDDPLSLLQSLLLCCQQPVQRSTYIYGYGHDDDHDGGMGGSVNNVVRVVSNVRGDVVSVLVNLLCSLVSSVVCVVSVSSVQWDQDPPPRATAHEREHHQEEAAFAAAQWDWDDDPNFTAIRGLLDQADDPVRSVRSVLPDDLVVVQCVPPVDDDDPPVSVVVVVSSVSNSVSRRPHTRPNNVRSQQWHEYRYHAYAYEHHTDPHAYEYEAYHDAYEYADEFNYEYEYPHLNYAYFYADDDPPDQFDPPPDPCPPPQDPVNVVVSRGGPQAQWFFPFADLVQQKTKTWHFDDDDQDGDDTTQKIKIKGQKDWDQWFWDPFQWTKIWGQKIWIFIAGPVRHTPDPGTYIYHGDIANGNLATFGDPPRDGGRHRPDRRPDRHPGGGSDDPDPPPVVVVVVPPPDDDDDD